Protein AF-A0A966RAT7-F1 (afdb_monomer_lite)

Secondary structure (DSSP, 8-state):
-HHHHHHHHHHHHHHHHHHHHHHHHHGGG-GGGGS-THHHHHHHHHHHHHHHSS-S--GGGTTTTTTT----S-HHHHHHHHHHHHHHHHHHHHHHHHHHHHHHHHHHHHHHHHHTT-TTHHHHHHHHHHHHTHHHHHHHTSSSTHHHHHHHHHHHHHHHHTT-HHHHHHHHHHHHHH-S-THHHHHHHHHHHHHHHHTT---HHHHHHHHHHHHHHHHHSTTTTHHHHHHHHHHHHHH-TT-SS-GGGS-GGGSPPPHHHHHHHHHHHHHHHHHHHHHHHS--TT-THHHHHHTTPPPS-HHHHHHHHHHHHHHHHTTT-GGGHHHHHHHHHHHHHHHHHH-TTHHHHHHHHHHHHHHHHHHHHHHHHHHHHHHH---HHHHHHHHHHHHTTS--SS--EEEESSTTTHHHHHHH-TT-EES--S-THHHHHH-HHHHHHHHHHHTT--S-HHHIIIIIS--SEEEEEHHHHHHHTTSTTEEE--PPPPSSGGG-EEEEEEPSS-EEEEEETTEEEEEE--PPPP---HHHHTT----S--PPPPPPPPP---PPPPP--EEEEEE-PPP--SPPPGGGGGG--GGG-EEEEEEEE-HHHHHHHHHHHSS--EEEEEESSEEEEEETTEEEEEEE-TT---EEEEEEE-TT-S------EEEEEEEEETTTTEEEEEEEEE-GGGSSS-SS---------------PPPPP--------------

Radius of gyration: 32.08 Å; chains: 1; bounding box: 76×85×90 Å

pLDDT: mean 75.4, std 23.87, range [22.05, 98.69]

Structure (mmCIF, N/CA/C/O backbone):
data_AF-A0A966RAT7-F1
#
_entry.id   AF-A0A966RAT7-F1
#
loop_
_atom_site.group_PDB
_atom_site.id
_atom_site.type_symbol
_atom_site.label_atom_id
_atom_site.label_alt_id
_atom_site.label_comp_id
_atom_site.label_asym_id
_atom_site.label_entity_id
_atom_site.label_seq_id
_atom_site.pdbx_PDB_ins_code
_atom_site.Cartn_x
_atom_site.Cartn_y
_atom_site.Cartn_z
_atom_site.occupancy
_atom_site.B_iso_or_equiv
_atom_site.auth_seq_id
_atom_site.auth_comp_id
_atom_site.auth_asym_id
_atom_site.auth_atom_id
_atom_site.pdbx_PDB_model_num
ATOM 1 N N . MET A 1 1 ? -31.448 -17.429 31.663 1.00 60.28 1 MET A N 1
ATOM 2 C CA . MET A 1 1 ? -30.418 -16.465 31.199 1.00 60.28 1 MET A CA 1
ATOM 3 C C . MET A 1 1 ? -29.443 -17.070 30.179 1.00 60.28 1 MET A C 1
ATOM 5 O O . MET A 1 1 ? -29.364 -16.526 29.085 1.00 60.28 1 MET A O 1
ATOM 9 N N . LYS A 1 2 ? -28.788 -18.219 30.451 1.00 64.38 2 LYS A N 1
ATOM 10 C CA . LYS A 1 2 ? -27.864 -18.896 29.502 1.00 64.38 2 LYS A CA 1
ATOM 11 C C . LYS A 1 2 ? -28.453 -19.147 28.094 1.00 64.38 2 LYS A C 1
ATOM 13 O O . LYS A 1 2 ? -27.810 -18.779 27.122 1.00 64.38 2 LYS A O 1
ATOM 18 N N . ARG A 1 3 ? -29.697 -19.650 27.979 1.00 69.75 3 ARG A N 1
ATOM 19 C CA . ARG A 1 3 ? -30.370 -19.886 26.674 1.00 69.75 3 ARG A CA 1
ATOM 20 C C . ARG A 1 3 ? -30.591 -18.618 25.825 1.00 69.75 3 ARG A C 1
ATOM 22 O O . ARG A 1 3 ? -30.484 -18.677 24.606 1.00 69.75 3 ARG A O 1
ATOM 29 N N . ARG A 1 4 ? -30.880 -17.465 26.448 1.00 70.38 4 ARG A N 1
ATOM 30 C CA . ARG A 1 4 ? -31.065 -16.188 25.722 1.00 70.38 4 ARG A CA 1
ATOM 31 C C . ARG A 1 4 ? -29.734 -15.631 25.209 1.00 70.38 4 ARG A C 1
ATOM 33 O O . ARG A 1 4 ? -29.684 -15.116 24.099 1.00 70.38 4 ARG A O 1
ATOM 40 N N . LEU A 1 5 ? -28.659 -15.792 25.988 1.00 70.06 5 LEU A N 1
ATOM 41 C CA . LEU A 1 5 ? -27.299 -15.433 25.573 1.00 70.06 5 LEU A CA 1
ATOM 42 C C . LEU A 1 5 ? -26.854 -16.255 24.359 1.00 70.06 5 LEU A C 1
ATOM 44 O O . LEU A 1 5 ? -26.395 -15.676 23.383 1.00 70.06 5 LEU A O 1
ATOM 48 N N . THR A 1 6 ? -27.075 -17.573 24.364 1.00 78.19 6 THR A N 1
ATOM 49 C CA . THR A 1 6 ? -26.715 -18.429 23.222 1.00 78.19 6 THR A CA 1
ATOM 50 C C . THR A 1 6 ? -27.504 -18.090 21.958 1.00 78.19 6 THR A C 1
ATOM 52 O O . THR A 1 6 ? -26.917 -18.039 20.882 1.00 78.19 6 THR A O 1
ATOM 55 N N . GLN A 1 7 ? -28.802 -17.785 22.071 1.00 82.00 7 GLN A N 1
ATOM 56 C CA . GLN A 1 7 ? -29.621 -17.419 20.910 1.00 82.00 7 GLN A CA 1
ATOM 57 C C . GLN A 1 7 ? -29.200 -16.069 20.308 1.00 82.00 7 GLN A C 1
ATOM 59 O O . GLN A 1 7 ? -29.057 -15.953 19.095 1.00 82.00 7 GLN A O 1
ATOM 64 N N . GLN A 1 8 ? -28.938 -15.056 21.140 1.00 80.06 8 GLN A N 1
ATOM 65 C CA . GLN A 1 8 ? -28.499 -13.744 20.660 1.00 80.06 8 GLN A CA 1
ATOM 66 C C . GLN A 1 8 ? -27.108 -13.797 20.014 1.00 80.06 8 GLN A C 1
ATOM 68 O O . GLN A 1 8 ? -26.874 -13.132 18.999 1.00 80.06 8 GLN A O 1
ATOM 73 N N . THR A 1 9 ? -26.196 -14.597 20.577 1.00 82.62 9 THR A N 1
ATOM 74 C CA . THR A 1 9 ? -24.881 -14.847 19.982 1.00 82.62 9 THR A CA 1
ATOM 75 C C . THR A 1 9 ? -25.021 -15.537 18.633 1.00 82.62 9 THR A C 1
ATOM 77 O O . THR A 1 9 ? -24.457 -15.039 17.667 1.00 82.62 9 THR A O 1
ATOM 80 N N . LEU A 1 10 ? -25.829 -16.598 18.534 1.00 85.31 10 LEU A N 1
ATOM 81 C CA . LEU A 1 10 ? -26.054 -17.306 17.274 1.00 85.31 10 LEU A CA 1
ATOM 82 C C . LEU A 1 10 ? -26.615 -16.379 16.188 1.00 85.31 10 LEU A C 1
ATOM 84 O O . LEU A 1 10 ? -26.064 -16.329 15.094 1.00 85.31 10 LEU A O 1
ATOM 88 N N . VAL A 1 11 ? -27.653 -15.592 16.498 1.00 85.69 11 VAL A N 1
ATOM 89 C CA . VAL A 1 11 ? -28.245 -14.639 15.541 1.00 85.69 11 VAL A CA 1
ATOM 90 C C . VAL A 1 11 ? -27.209 -13.616 15.077 1.00 85.69 11 VAL A C 1
ATOM 92 O O . VAL A 1 11 ? -27.091 -13.356 13.885 1.00 85.69 11 VAL A O 1
ATOM 95 N N . SER A 1 12 ? -26.416 -13.066 15.998 1.00 82.88 12 SER A N 1
ATOM 96 C CA . SER A 1 12 ? -25.373 -12.093 15.653 1.00 82.88 12 SER A CA 1
ATOM 97 C C . SER A 1 12 ? -24.263 -12.717 14.802 1.00 82.88 12 SER A C 1
ATOM 99 O O . SER A 1 12 ? -23.766 -12.064 13.890 1.00 82.88 12 SER A O 1
ATOM 101 N N . THR A 1 13 ? -23.904 -13.979 15.051 1.00 85.31 13 THR A N 1
ATOM 102 C CA . THR A 1 13 ? -22.947 -14.729 14.228 1.00 85.31 13 THR A CA 1
ATOM 103 C C . THR A 1 13 ? -23.495 -14.983 12.827 1.00 85.31 13 THR A C 1
ATOM 105 O O . THR A 1 13 ? -22.788 -14.738 11.856 1.00 85.31 13 THR A O 1
ATOM 108 N N . VAL A 1 14 ? -24.753 -15.410 12.695 1.00 88.38 14 VAL A N 1
ATOM 109 C CA . VAL A 1 14 ? -25.387 -15.630 11.384 1.00 88.38 14 VAL A CA 1
ATOM 110 C C . VAL A 1 14 ? -25.466 -14.323 10.593 1.00 88.38 14 VAL A C 1
ATOM 112 O O . VAL A 1 14 ? -25.067 -14.293 9.433 1.00 88.38 14 VAL A O 1
ATOM 115 N N . VAL A 1 15 ? -25.897 -13.224 11.221 1.00 88.06 15 VAL A N 1
ATOM 116 C CA . VAL A 1 15 ? -25.946 -11.900 10.576 1.00 88.06 15 VAL A CA 1
ATOM 117 C C . VAL A 1 15 ? -24.549 -11.426 10.170 1.00 88.06 15 VAL A C 1
ATOM 119 O O . VAL A 1 15 ? -24.385 -10.886 9.077 1.00 88.06 15 VAL A O 1
ATOM 122 N N . TYR A 1 16 ? -23.536 -11.650 11.010 1.00 87.81 16 TYR A N 1
ATOM 123 C CA . TYR A 1 16 ? -22.145 -11.336 10.684 1.00 87.81 16 TYR A CA 1
ATOM 124 C C . TYR A 1 16 ? -21.675 -12.105 9.446 1.00 87.81 16 TYR A C 1
ATOM 126 O O . TYR A 1 16 ? -21.162 -11.497 8.513 1.00 87.81 16 TYR A O 1
ATOM 134 N N . LEU A 1 17 ? -21.888 -13.424 9.404 1.00 90.38 17 LEU A N 1
ATOM 135 C CA . LEU A 1 17 ? -21.482 -14.263 8.274 1.00 90.38 17 LEU A CA 1
ATOM 136 C C . LEU A 1 17 ? -22.240 -13.901 6.991 1.00 90.38 17 LEU A C 1
ATOM 138 O O . LEU A 1 17 ? -21.625 -13.787 5.935 1.00 90.38 17 LEU A O 1
ATOM 142 N N . ALA A 1 18 ? -23.546 -13.648 7.078 1.00 89.56 18 ALA A N 1
ATOM 143 C CA . ALA A 1 18 ? -24.334 -13.187 5.938 1.00 89.56 18 ALA A CA 1
ATOM 144 C C . ALA A 1 18 ? -23.835 -11.828 5.418 1.00 89.56 18 ALA A C 1
ATOM 146 O O . ALA A 1 18 ? -23.696 -11.644 4.211 1.00 89.56 18 ALA A O 1
ATOM 147 N N . THR A 1 19 ? -23.498 -10.900 6.322 1.00 86.25 19 THR A N 1
ATOM 148 C CA . THR A 1 19 ? -22.919 -9.596 5.960 1.00 86.25 19 THR A CA 1
ATOM 149 C C . THR A 1 19 ? -21.551 -9.770 5.306 1.00 86.25 19 THR A C 1
ATOM 151 O O . THR A 1 19 ? -21.297 -9.154 4.279 1.00 86.25 19 THR A O 1
ATOM 154 N N . LEU A 1 20 ? -20.697 -10.645 5.842 1.00 90.69 20 LEU A N 1
ATOM 155 C CA . LEU A 1 20 ? -19.386 -10.953 5.272 1.00 90.69 20 LEU A CA 1
ATOM 156 C C . LEU A 1 20 ? -19.504 -11.438 3.823 1.00 90.69 20 LEU A C 1
ATOM 158 O O . LEU A 1 20 ? -18.809 -10.932 2.945 1.00 90.69 20 LEU A O 1
ATOM 162 N N . VAL A 1 21 ? -20.416 -12.380 3.568 1.00 92.31 21 VAL A N 1
ATOM 163 C CA . VAL A 1 21 ? -20.689 -12.899 2.222 1.00 92.31 21 VAL A CA 1
ATOM 164 C C . VAL A 1 21 ? -21.246 -11.799 1.313 1.00 92.31 21 VAL A C 1
ATOM 166 O O . VAL A 1 21 ? -20.774 -11.638 0.189 1.00 92.31 21 VAL A O 1
ATOM 169 N N . ALA A 1 22 ? -22.197 -10.996 1.798 1.00 88.75 22 ALA A N 1
ATOM 170 C CA . ALA A 1 22 ? -22.772 -9.893 1.030 1.00 88.75 22 ALA A CA 1
ATOM 171 C C . ALA A 1 22 ? -21.715 -8.847 0.644 1.00 88.75 22 ALA A C 1
ATOM 173 O O . ALA A 1 22 ? -21.649 -8.446 -0.516 1.00 88.75 22 ALA A O 1
ATOM 174 N N . VAL A 1 23 ? -20.849 -8.452 1.583 1.00 86.94 23 VAL A N 1
ATOM 175 C CA . VAL A 1 23 ? -19.735 -7.533 1.318 1.00 86.94 23 VAL A CA 1
ATOM 176 C C . VAL A 1 23 ? -18.784 -8.139 0.307 1.00 86.94 23 VAL A C 1
ATOM 178 O O . VAL A 1 23 ? -18.450 -7.459 -0.656 1.00 86.94 23 VAL A O 1
ATOM 181 N N . PHE A 1 24 ? -18.390 -9.405 0.478 1.00 90.25 24 PHE A N 1
ATOM 182 C CA . PHE A 1 24 ? -17.522 -10.105 -0.466 1.00 90.25 24 PHE A CA 1
ATOM 183 C C . PHE A 1 24 ? -18.062 -10.021 -1.900 1.00 90.25 24 PHE A C 1
ATOM 185 O O . PHE A 1 24 ? -17.318 -9.661 -2.811 1.00 90.25 24 PHE A O 1
ATOM 192 N N . PHE A 1 25 ? -19.357 -10.266 -2.115 1.00 90.56 25 PHE A N 1
ATOM 193 C CA . PHE A 1 25 ? -19.957 -10.099 -3.440 1.00 90.56 25 PHE A CA 1
ATOM 194 C C . PHE A 1 25 ? -20.047 -8.632 -3.872 1.00 90.56 25 PHE A C 1
ATOM 196 O O . PHE A 1 25 ? -19.765 -8.333 -5.032 1.00 90.56 25 PHE A O 1
ATOM 203 N N . ALA A 1 26 ? -20.352 -7.712 -2.954 1.00 85.75 26 ALA A N 1
ATOM 204 C CA . ALA A 1 26 ? -20.387 -6.280 -3.236 1.00 85.75 26 ALA A CA 1
ATOM 205 C C . ALA A 1 26 ? -19.023 -5.743 -3.707 1.00 85.75 26 ALA A C 1
ATOM 207 O O . ALA A 1 26 ? -18.987 -4.882 -4.581 1.00 85.75 26 ALA A O 1
ATOM 208 N N . THR A 1 27 ? -17.903 -6.291 -3.211 1.00 84.12 27 THR A N 1
ATOM 209 C CA . THR A 1 27 ? -16.540 -5.898 -3.632 1.00 84.12 27 THR A CA 1
ATOM 210 C C . THR A 1 27 ? -16.300 -6.033 -5.138 1.00 84.12 27 THR A C 1
ATOM 212 O O . THR A 1 27 ? -15.444 -5.339 -5.685 1.00 84.12 27 THR A O 1
ATOM 215 N N . ARG A 1 28 ? -17.057 -6.900 -5.830 1.00 85.12 28 ARG A N 1
ATOM 216 C CA . ARG A 1 28 ? -16.954 -7.093 -7.286 1.00 85.12 28 ARG A CA 1
ATOM 217 C C . ARG A 1 28 ? -17.387 -5.865 -8.079 1.00 85.12 28 ARG A C 1
ATOM 219 O O . ARG A 1 28 ? -16.928 -5.696 -9.198 1.00 85.12 28 ARG A O 1
ATOM 226 N N . TYR A 1 29 ? -18.226 -5.020 -7.489 1.00 81.75 29 TYR A N 1
ATOM 227 C CA . TYR A 1 29 ? -18.710 -3.786 -8.106 1.00 81.75 29 TYR A CA 1
ATOM 228 C C . TYR A 1 29 ? -17.832 -2.574 -7.776 1.00 81.75 29 TYR A C 1
ATOM 230 O O . TYR A 1 29 ? -18.098 -1.479 -8.259 1.00 81.75 29 TYR A O 1
ATOM 238 N N . PHE A 1 30 ? -16.787 -2.749 -6.959 1.00 75.44 30 PHE A N 1
ATOM 239 C CA . PHE A 1 30 ? -15.811 -1.699 -6.695 1.00 75.44 30 PHE A CA 1
ATOM 240 C C . PHE A 1 30 ? -14.647 -1.839 -7.683 1.00 75.44 30 PHE A C 1
ATOM 242 O O . PHE A 1 30 ? -13.857 -2.779 -7.561 1.00 75.44 30 PHE A O 1
ATOM 249 N N . PRO A 1 31 ? -14.475 -0.891 -8.616 1.00 70.25 31 PRO A N 1
ATOM 250 C CA . PRO A 1 31 ? -13.518 -1.023 -9.715 1.00 70.25 31 PRO A CA 1
ATOM 251 C C . PRO A 1 31 ? -12.053 -0.836 -9.279 1.00 70.25 31 PRO A C 1
ATOM 253 O O . PRO A 1 31 ? -11.142 -0.958 -10.085 1.00 70.25 31 PRO A O 1
ATOM 256 N N . ALA A 1 32 ? -11.793 -0.570 -7.994 1.00 71.31 32 ALA A N 1
ATOM 257 C CA . ALA A 1 32 ? -10.459 -0.288 -7.459 1.00 71.31 32 ALA A CA 1
ATOM 258 C C . ALA A 1 32 ? -9.406 -1.374 -7.748 1.00 71.31 32 ALA A C 1
ATOM 260 O O . ALA A 1 32 ? -8.238 -1.046 -7.947 1.00 71.31 32 ALA A O 1
ATOM 261 N N . ILE A 1 33 ? -9.814 -2.649 -7.793 1.00 70.25 33 ILE A N 1
ATOM 262 C CA . ILE A 1 33 ? -8.929 -3.774 -8.151 1.00 70.25 33 ILE A CA 1
ATOM 263 C C . ILE A 1 33 ? -8.362 -3.590 -9.558 1.00 70.25 33 ILE A C 1
ATOM 265 O O . ILE A 1 33 ? -7.238 -4.008 -9.826 1.00 70.25 33 ILE A O 1
ATOM 269 N N . ASP A 1 34 ? -9.123 -2.947 -10.438 1.00 76.50 34 ASP A N 1
ATOM 270 C CA . ASP A 1 34 ? -8.827 -2.775 -11.854 1.00 76.50 34 ASP A CA 1
ATOM 271 C C . ASP A 1 34 ? -8.121 -1.469 -12.180 1.00 76.50 34 ASP A C 1
ATOM 273 O O . ASP A 1 34 ? -7.968 -1.164 -13.356 1.00 76.50 34 ASP A O 1
ATOM 277 N N . PHE A 1 35 ? -7.652 -0.720 -11.179 1.00 78.06 35 PHE A N 1
ATOM 278 C CA . PHE A 1 35 ? -6.939 0.546 -11.392 1.00 78.06 35 PHE A CA 1
ATOM 279 C C . PHE A 1 35 ? -5.515 0.579 -10.847 1.00 78.06 35 PHE A C 1
ATOM 281 O O . PHE A 1 35 ? -4.799 1.558 -11.045 1.00 78.06 35 PHE A O 1
ATOM 288 N N . ASP A 1 36 ? -5.087 -0.484 -10.176 1.00 87.88 36 ASP A N 1
ATOM 289 C CA . ASP A 1 36 ? -3.827 -0.491 -9.454 1.00 87.88 36 ASP A CA 1
ATOM 290 C C . ASP A 1 36 ? -2.720 -1.235 -10.227 1.00 87.88 36 ASP A C 1
ATOM 292 O O . ASP A 1 36 ? -2.827 -2.454 -10.370 1.00 87.88 36 ASP A O 1
ATOM 296 N N . PRO A 1 37 ? -1.652 -0.568 -10.706 1.00 90.19 37 PRO A N 1
ATOM 297 C CA . PRO A 1 37 ? -0.502 -1.244 -11.328 1.00 90.19 37 PRO A CA 1
ATOM 298 C C . PRO A 1 37 ? 0.206 -2.205 -10.368 1.00 90.19 37 PRO A C 1
ATOM 300 O O . PRO A 1 37 ? 0.669 -3.267 -10.783 1.00 90.19 37 PRO A O 1
ATOM 303 N N . ASP A 1 38 ? 0.254 -1.865 -9.074 1.00 93.62 3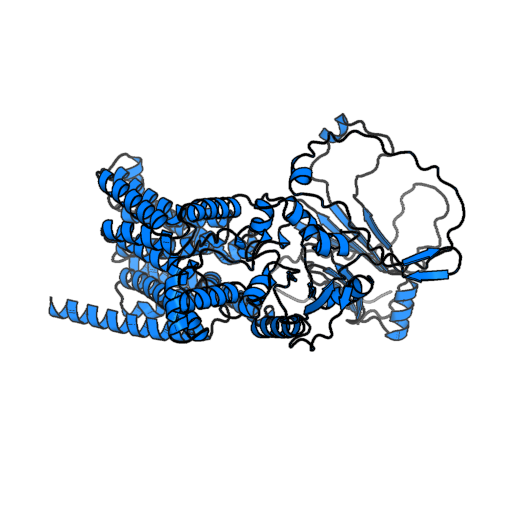8 ASP A N 1
ATOM 304 C CA . ASP A 1 38 ? 1.036 -2.586 -8.070 1.00 93.62 38 ASP A CA 1
ATOM 305 C C . ASP A 1 38 ? 0.464 -3.995 -7.871 1.00 93.62 38 ASP A C 1
ATOM 307 O O . ASP A 1 38 ? 1.172 -4.910 -7.452 1.00 93.62 38 ASP A O 1
ATOM 311 N N . ARG A 1 39 ? -0.795 -4.225 -8.278 1.00 95.06 39 ARG A N 1
ATOM 312 C CA . ARG A 1 39 ? -1.398 -5.561 -8.308 1.00 95.06 39 ARG A CA 1
ATOM 313 C C . ARG A 1 39 ? -0.574 -6.551 -9.129 1.00 95.06 39 ARG A C 1
ATOM 315 O O . ARG A 1 39 ? -0.478 -7.708 -8.738 1.00 95.06 39 ARG A O 1
ATOM 322 N N . PHE A 1 40 ? 0.040 -6.115 -10.234 1.00 97.00 40 PHE A N 1
ATOM 323 C CA . PHE A 1 40 ? 0.847 -6.985 -11.095 1.00 97.00 40 PHE A CA 1
ATOM 324 C C . PHE A 1 40 ? 2.180 -7.348 -10.448 1.00 97.00 40 PHE A C 1
ATOM 326 O O . PHE A 1 40 ? 2.619 -8.491 -10.567 1.00 97.00 40 PHE A O 1
ATOM 333 N N . TYR A 1 41 ? 2.762 -6.429 -9.672 1.00 97.75 41 TYR A N 1
ATOM 334 C CA . TYR A 1 41 ? 3.886 -6.748 -8.798 1.00 97.75 41 TYR A CA 1
ATOM 335 C C . TYR A 1 41 ? 3.474 -7.820 -7.781 1.00 97.75 41 TYR A C 1
ATOM 337 O O . TYR A 1 41 ? 4.115 -8.867 -7.697 1.00 97.75 41 TYR A O 1
ATOM 345 N N . HIS A 1 42 ? 2.350 -7.635 -7.085 1.00 98.19 42 HIS A N 1
ATOM 346 C CA . HIS A 1 42 ? 1.882 -8.616 -6.105 1.00 98.19 42 HIS A CA 1
ATOM 347 C C . HIS A 1 42 ? 1.502 -9.962 -6.736 1.00 98.19 42 HIS A C 1
ATOM 349 O O . HIS A 1 42 ? 1.754 -11.002 -6.128 1.00 98.19 42 HIS A O 1
ATOM 355 N N . PHE A 1 43 ? 0.959 -9.990 -7.955 1.00 98.31 43 PHE A N 1
ATOM 356 C CA . PHE A 1 43 ? 0.746 -11.226 -8.710 1.00 98.31 43 PHE A CA 1
ATOM 357 C C . PHE A 1 43 ? 2.066 -11.920 -9.045 1.00 98.31 43 PHE A C 1
ATOM 359 O O . PHE A 1 43 ? 2.196 -13.120 -8.805 1.00 98.31 43 PHE A O 1
ATOM 366 N N . ALA A 1 44 ? 3.059 -11.178 -9.540 1.00 98.38 44 ALA A N 1
ATOM 367 C CA . ALA A 1 44 ? 4.361 -11.734 -9.884 1.00 98.38 44 ALA A CA 1
ATOM 368 C C . ALA A 1 44 ? 5.076 -12.312 -8.656 1.00 98.38 44 ALA A C 1
ATOM 370 O O . ALA A 1 44 ? 5.532 -13.455 -8.698 1.00 98.38 44 ALA A O 1
ATOM 371 N N . ILE A 1 45 ? 5.104 -11.577 -7.540 1.00 98.44 45 ILE A N 1
ATOM 372 C CA . ILE A 1 45 ? 5.700 -12.067 -6.294 1.00 98.44 45 ILE A CA 1
ATOM 373 C C . ILE A 1 45 ? 4.907 -13.259 -5.742 1.00 98.44 45 ILE A C 1
ATOM 375 O O . ILE A 1 45 ? 5.506 -14.267 -5.381 1.00 98.44 45 ILE A O 1
ATOM 379 N N . SER A 1 46 ? 3.569 -13.227 -5.761 1.00 98.62 46 SER A N 1
ATOM 380 C CA . SER A 1 46 ? 2.748 -14.376 -5.338 1.00 98.62 46 SER A CA 1
ATOM 381 C C . SER A 1 46 ? 3.035 -15.628 -6.171 1.00 98.62 46 SER A C 1
ATOM 383 O O . SER A 1 46 ? 3.133 -16.721 -5.617 1.00 98.62 46 SER A O 1
ATOM 385 N N . ARG A 1 47 ? 3.225 -15.478 -7.489 1.00 98.62 47 ARG A N 1
ATOM 386 C CA . ARG A 1 47 ? 3.635 -16.563 -8.392 1.00 98.62 47 ARG A CA 1
ATOM 387 C C . ARG A 1 47 ? 5.005 -17.129 -8.009 1.00 98.62 47 ARG A C 1
ATOM 389 O O . ARG A 1 47 ? 5.161 -18.347 -7.990 1.00 98.62 47 ARG A O 1
ATOM 396 N N . ILE A 1 48 ? 5.968 -16.274 -7.661 1.00 98.44 48 ILE A N 1
ATOM 397 C CA . ILE A 1 48 ? 7.301 -16.691 -7.195 1.00 98.44 48 ILE A CA 1
ATOM 398 C C . ILE A 1 48 ? 7.199 -17.449 -5.861 1.00 98.44 48 ILE A C 1
ATOM 400 O O . ILE A 1 48 ? 7.707 -18.561 -5.760 1.00 98.44 48 ILE A O 1
ATOM 404 N N . TYR A 1 49 ? 6.454 -16.937 -4.876 1.00 98.50 49 TYR A N 1
ATOM 405 C CA . TYR A 1 49 ? 6.210 -17.652 -3.613 1.00 98.50 49 TYR A CA 1
ATOM 406 C C . TYR A 1 49 ? 5.510 -18.993 -3.823 1.00 98.50 49 TYR A C 1
ATOM 408 O O . TYR A 1 49 ? 5.822 -19.977 -3.149 1.00 98.50 49 TYR A O 1
ATOM 416 N N . ALA A 1 50 ? 4.570 -19.049 -4.766 1.00 98.50 50 ALA A N 1
ATOM 417 C CA . ALA A 1 50 ? 3.900 -20.285 -5.123 1.00 98.50 50 ALA A CA 1
ATOM 418 C C . ALA A 1 50 ? 4.877 -21.312 -5.724 1.00 98.50 50 ALA A C 1
ATOM 420 O O . ALA A 1 50 ? 4.803 -22.491 -5.379 1.00 98.50 50 ALA A O 1
ATOM 421 N N . ALA A 1 51 ? 5.789 -20.874 -6.591 1.00 98.31 51 ALA A N 1
ATOM 422 C CA . ALA A 1 51 ? 6.723 -21.749 -7.292 1.00 98.31 51 ALA A CA 1
ATOM 423 C C . ALA A 1 51 ? 7.911 -22.191 -6.421 1.00 98.31 51 ALA A C 1
ATOM 425 O O . ALA A 1 51 ? 8.216 -23.379 -6.365 1.00 98.31 51 ALA A O 1
ATOM 426 N N . SER A 1 52 ? 8.567 -21.252 -5.735 1.00 97.75 52 SER A N 1
ATOM 427 C CA . SER A 1 52 ? 9.869 -21.464 -5.084 1.00 97.75 52 SER A CA 1
ATOM 428 C C . SER A 1 52 ? 9.939 -21.006 -3.624 1.00 97.75 52 SER A C 1
ATOM 430 O O . SER A 1 52 ? 10.978 -21.159 -2.990 1.00 97.75 52 SER A O 1
ATOM 432 N N . GLY A 1 53 ? 8.861 -20.454 -3.061 1.00 97.25 53 GLY A N 1
ATOM 433 C CA . GLY A 1 53 ? 8.893 -19.848 -1.727 1.00 97.25 53 GLY A CA 1
ATOM 434 C C . GLY A 1 53 ? 9.573 -18.475 -1.725 1.00 97.25 53 GLY A C 1
ATOM 435 O O . GLY A 1 53 ? 9.479 -17.735 -2.701 1.00 97.25 53 GLY A O 1
ATOM 436 N N . TYR A 1 54 ? 10.217 -18.114 -0.613 1.00 97.50 54 TYR A N 1
ATOM 437 C CA . TYR A 1 54 ? 10.837 -16.796 -0.434 1.00 97.50 54 TYR A CA 1
ATOM 438 C C . TYR A 1 54 ? 11.946 -16.533 -1.476 1.00 97.50 54 TYR A C 1
ATOM 440 O O . TYR A 1 54 ? 12.927 -17.281 -1.505 1.00 97.50 54 TYR A O 1
ATOM 448 N N . PRO A 1 55 ? 11.840 -15.473 -2.302 1.00 97.12 55 PRO A N 1
ATOM 449 C CA . PRO A 1 55 ? 12.920 -15.079 -3.196 1.00 97.12 55 PRO A CA 1
ATOM 450 C C . PRO A 1 55 ? 13.976 -14.266 -2.441 1.00 97.12 55 PRO A C 1
ATOM 452 O O . PRO A 1 55 ? 13.704 -13.161 -1.983 1.00 97.12 55 PRO A O 1
ATOM 455 N N . ALA A 1 56 ? 15.201 -14.785 -2.341 1.00 97.12 56 ALA A N 1
ATOM 456 C CA . ALA A 1 56 ? 16.318 -14.041 -1.746 1.00 97.12 56 ALA A CA 1
ATOM 457 C C . ALA A 1 56 ? 16.766 -12.848 -2.613 1.00 97.12 56 ALA A C 1
ATOM 459 O O . ALA A 1 56 ? 17.305 -11.867 -2.101 1.00 97.12 56 ALA A O 1
ATOM 460 N N . THR A 1 57 ? 16.529 -12.919 -3.925 1.00 97.38 57 THR A N 1
ATOM 461 C CA . THR A 1 57 ? 16.862 -11.877 -4.900 1.00 97.38 57 THR A CA 1
ATOM 462 C C . THR A 1 57 ? 15.735 -11.700 -5.913 1.00 97.38 57 THR A C 1
ATOM 464 O O . THR A 1 57 ? 14.922 -12.598 -6.136 1.00 97.38 57 THR A O 1
ATOM 467 N N . LEU A 1 58 ? 15.699 -10.523 -6.534 1.00 97.25 58 LEU A N 1
ATOM 468 C CA . LEU A 1 58 ? 14.848 -10.195 -7.669 1.00 97.25 58 LEU A CA 1
ATOM 469 C C . LEU A 1 58 ? 15.744 -9.659 -8.801 1.00 97.25 58 LEU A C 1
ATOM 471 O O . LEU A 1 58 ? 15.928 -8.443 -8.907 1.00 97.25 58 LEU A O 1
ATOM 475 N N . PRO A 1 59 ? 16.363 -10.545 -9.609 1.00 96.81 59 PRO A N 1
ATOM 476 C CA . PRO A 1 59 ? 17.382 -10.170 -10.599 1.00 96.81 59 PRO A CA 1
ATOM 477 C C . PRO A 1 59 ? 16.882 -9.174 -11.650 1.00 96.81 59 PRO A C 1
ATOM 479 O O . PRO A 1 59 ? 17.677 -8.457 -12.247 1.00 96.81 59 PRO A O 1
ATOM 482 N N . GLN A 1 60 ? 15.567 -9.085 -11.844 1.00 97.50 60 GLN A N 1
ATOM 483 C CA . GLN A 1 60 ? 14.937 -8.148 -12.765 1.00 97.50 60 GLN A CA 1
ATOM 484 C C . GLN A 1 60 ? 15.129 -6.681 -12.348 1.00 97.50 60 GLN A C 1
ATOM 486 O O . GLN A 1 60 ? 15.139 -5.811 -13.211 1.00 97.50 60 GLN A O 1
ATOM 491 N N . ALA A 1 61 ? 15.290 -6.405 -11.050 1.00 96.19 61 ALA A N 1
ATOM 492 C CA . ALA A 1 61 ? 15.369 -5.060 -10.477 1.00 96.19 61 ALA A CA 1
ATOM 493 C C . ALA A 1 61 ? 16.780 -4.772 -9.921 1.00 96.19 61 ALA A C 1
ATOM 495 O O . ALA A 1 61 ? 16.971 -4.485 -8.733 1.00 96.19 61 ALA A O 1
ATOM 496 N N . GLU A 1 62 ? 17.795 -4.918 -10.773 1.00 94.75 62 GLU A N 1
ATOM 497 C CA . GLU A 1 62 ? 19.208 -4.836 -10.381 1.00 94.75 62 GLU A CA 1
ATOM 498 C C . GLU A 1 62 ? 19.656 -3.424 -9.970 1.00 94.75 62 GLU A C 1
ATOM 500 O O . GLU A 1 62 ? 20.366 -3.295 -8.971 1.00 94.75 62 GLU A O 1
ATOM 505 N N . ASP A 1 63 ? 19.187 -2.368 -10.648 1.00 96.06 63 ASP A N 1
ATOM 506 C CA . ASP A 1 63 ? 19.670 -0.993 -10.414 1.00 96.06 63 ASP A CA 1
ATOM 507 C C . ASP A 1 63 ? 19.202 -0.426 -9.064 1.00 96.06 63 ASP A C 1
ATOM 509 O O . ASP A 1 63 ? 19.838 0.457 -8.493 1.00 96.06 63 ASP A O 1
ATOM 513 N N . ILE A 1 64 ? 18.127 -0.983 -8.493 1.00 95.44 64 ILE A N 1
ATOM 514 C CA . ILE A 1 64 ? 17.682 -0.686 -7.121 1.00 95.44 64 ILE A CA 1
ATOM 515 C C . ILE A 1 64 ? 18.290 -1.641 -6.077 1.00 95.44 64 ILE A C 1
ATOM 517 O O . ILE A 1 64 ? 17.949 -1.585 -4.895 1.00 95.44 64 ILE A O 1
ATOM 521 N N . GLY A 1 65 ? 19.211 -2.517 -6.492 1.00 94.69 65 GLY A N 1
ATOM 522 C CA . GLY A 1 65 ? 19.952 -3.452 -5.643 1.00 94.69 65 GLY A CA 1
ATOM 523 C C . GLY A 1 65 ? 19.229 -4.762 -5.320 1.00 94.69 65 GLY A C 1
ATOM 524 O O . GLY A 1 65 ? 19.793 -5.611 -4.627 1.00 94.69 65 GLY A O 1
ATOM 525 N N . TRP A 1 66 ? 18.008 -4.975 -5.819 1.00 96.25 66 TRP A N 1
ATOM 526 C CA . TRP A 1 66 ? 17.224 -6.167 -5.472 1.00 96.25 66 TRP A CA 1
ATOM 527 C C . TRP A 1 66 ? 17.721 -7.435 -6.164 1.00 96.25 66 TRP A C 1
ATOM 529 O O . TRP A 1 66 ? 17.468 -8.530 -5.665 1.00 96.25 66 TRP A O 1
ATOM 539 N N . GLY A 1 67 ? 18.513 -7.308 -7.231 1.00 95.50 67 GLY A N 1
ATOM 540 C CA . GLY A 1 67 ? 19.236 -8.438 -7.821 1.00 95.50 67 GLY A CA 1
ATOM 541 C C . GLY A 1 67 ? 20.288 -9.059 -6.893 1.00 95.50 67 GLY A C 1
ATOM 542 O O . GLY A 1 67 ? 20.634 -10.223 -7.070 1.00 95.50 67 GLY A O 1
ATOM 543 N N . GLN A 1 68 ? 20.754 -8.321 -5.879 1.00 95.56 68 GLN A N 1
ATOM 544 C CA . GLN A 1 68 ? 21.719 -8.805 -4.882 1.00 95.56 68 GLN A CA 1
ATOM 545 C C . GLN A 1 68 ? 21.038 -9.238 -3.583 1.00 95.56 68 GLN A C 1
ATOM 547 O O . GLN A 1 68 ? 21.393 -10.264 -3.010 1.00 95.56 68 GLN A O 1
ATOM 552 N N . ALA A 1 69 ? 20.069 -8.450 -3.115 1.00 95.81 69 ALA A N 1
ATOM 553 C CA . ALA A 1 69 ? 19.294 -8.752 -1.920 1.00 95.81 69 ALA A CA 1
ATOM 554 C C . ALA A 1 69 ? 17.890 -8.157 -2.054 1.00 95.81 69 ALA A C 1
ATOM 556 O O . ALA A 1 69 ? 17.715 -6.935 -2.044 1.00 95.81 69 ALA A O 1
ATOM 557 N N . PHE A 1 70 ? 16.880 -9.018 -2.169 1.00 96.38 70 PHE A N 1
ATOM 558 C CA . PHE A 1 70 ? 15.494 -8.577 -2.228 1.00 96.38 70 PHE A CA 1
ATOM 559 C C . PHE A 1 70 ? 14.994 -8.216 -0.829 1.00 96.38 70 PHE A C 1
ATOM 561 O O . PHE A 1 70 ? 14.810 -9.069 0.044 1.00 96.38 70 PHE A O 1
ATOM 568 N N . ALA A 1 71 ? 14.757 -6.922 -0.622 1.00 93.62 71 ALA A N 1
ATOM 569 C CA . ALA A 1 71 ? 14.262 -6.392 0.638 1.00 93.62 71 ALA A CA 1
ATOM 570 C C . ALA A 1 71 ? 12.743 -6.592 0.762 1.00 93.62 71 ALA A C 1
ATOM 572 O O . ALA A 1 71 ? 11.954 -5.646 0.690 1.00 93.62 71 ALA A O 1
ATOM 573 N N . GLU A 1 72 ? 12.339 -7.851 0.927 1.00 95.56 72 GLU A N 1
ATOM 574 C CA . GLU A 1 72 ? 10.945 -8.235 1.119 1.00 95.56 72 GLU A CA 1
ATOM 575 C C . GLU A 1 72 ? 10.362 -7.565 2.367 1.00 95.56 72 GLU A C 1
ATOM 577 O O . GLU A 1 72 ? 10.655 -7.907 3.520 1.00 95.56 72 GLU A O 1
ATOM 582 N N . LYS A 1 73 ? 9.487 -6.600 2.119 1.00 94.00 73 LYS A N 1
ATOM 583 C CA . LYS A 1 73 ? 8.919 -5.730 3.144 1.00 94.00 73 LYS A CA 1
ATOM 584 C C . LYS A 1 73 ? 7.488 -6.133 3.533 1.00 94.00 73 LYS A C 1
ATOM 586 O O . LYS A 1 73 ? 6.917 -5.544 4.448 1.00 94.00 73 LYS A O 1
ATOM 591 N N . GLU A 1 74 ? 6.913 -7.121 2.845 1.00 96.81 74 GLU A N 1
ATOM 592 C CA . GLU A 1 74 ? 5.502 -7.543 2.897 1.00 96.81 74 GLU A CA 1
ATOM 593 C C . GLU A 1 74 ? 5.373 -9.075 3.020 1.00 96.81 74 GLU A C 1
ATOM 595 O O . GLU A 1 74 ? 4.419 -9.691 2.542 1.00 96.81 74 GLU A O 1
ATOM 600 N N . PHE A 1 75 ? 6.341 -9.694 3.703 1.00 98.25 75 PHE A N 1
ATOM 601 C CA . PHE A 1 75 ? 6.541 -11.142 3.784 1.00 98.25 75 PHE A CA 1
ATOM 602 C C . PHE A 1 75 ? 5.263 -11.954 4.055 1.00 98.25 75 PHE A C 1
ATOM 604 O O . PHE A 1 75 ? 4.900 -12.813 3.253 1.00 98.25 75 PHE A O 1
ATOM 611 N N . LEU A 1 76 ? 4.544 -11.694 5.156 1.00 98.50 76 LEU A N 1
ATOM 612 C CA . LEU A 1 76 ? 3.354 -12.486 5.501 1.00 98.50 76 LEU A CA 1
ATOM 613 C C . LEU A 1 76 ? 2.233 -12.313 4.471 1.00 98.50 76 LEU A C 1
ATOM 615 O O . LEU A 1 76 ? 1.506 -13.268 4.198 1.00 98.50 76 LEU A O 1
ATOM 619 N N . PHE A 1 77 ? 2.098 -11.123 3.878 1.00 98.62 77 PHE A N 1
ATOM 620 C CA . PHE A 1 77 ? 1.124 -10.915 2.814 1.00 98.62 77 PHE A CA 1
ATOM 621 C C . PHE A 1 77 ? 1.465 -11.776 1.592 1.00 98.62 77 PHE A C 1
ATOM 623 O O . PHE A 1 77 ? 0.578 -12.480 1.113 1.00 98.62 77 PHE A O 1
ATOM 630 N N . HIS A 1 78 ? 2.731 -11.794 1.159 1.00 98.56 78 HIS A N 1
ATOM 631 C CA . HIS A 1 78 ? 3.177 -12.582 0.007 1.00 98.56 78 HIS A CA 1
ATOM 632 C C . HIS A 1 78 ? 3.169 -14.097 0.236 1.00 98.56 78 HIS A C 1
ATOM 634 O O . HIS A 1 78 ? 2.854 -14.851 -0.683 1.00 98.56 78 HIS A O 1
ATOM 640 N N . VAL A 1 79 ? 3.416 -14.567 1.462 1.00 98.62 79 VAL A N 1
ATOM 641 C CA . VAL A 1 79 ? 3.237 -15.987 1.814 1.00 98.62 79 VAL A CA 1
ATOM 642 C C . VAL A 1 79 ? 1.775 -16.406 1.636 1.00 98.62 79 VAL A C 1
ATOM 644 O O . VAL A 1 79 ? 1.484 -17.420 0.998 1.00 98.62 79 VAL A O 1
ATOM 647 N N . LEU A 1 80 ? 0.839 -15.617 2.172 1.00 98.69 80 LEU A N 1
ATOM 648 C CA . LEU A 1 80 ? -0.592 -15.916 2.095 1.00 98.69 80 LEU A CA 1
ATOM 649 C C . LEU A 1 80 ? -1.138 -15.760 0.671 1.00 98.69 80 LEU A C 1
ATOM 651 O O . LEU A 1 80 ? -1.914 -16.603 0.215 1.00 98.69 80 LEU A O 1
ATOM 655 N N . SER A 1 81 ? -0.714 -14.729 -0.061 1.00 98.62 81 SER A N 1
ATOM 656 C CA . SER A 1 81 ? -1.116 -14.541 -1.454 1.00 98.62 81 SER A CA 1
ATOM 657 C C . SER A 1 81 ? -0.462 -15.565 -2.386 1.00 98.62 81 SER A C 1
ATOM 659 O O . SER A 1 81 ? -1.104 -16.002 -3.333 1.00 98.62 81 SER A O 1
ATOM 661 N N . GLY A 1 82 ? 0.750 -16.042 -2.095 1.00 98.62 82 GLY A N 1
ATOM 662 C CA . GLY A 1 82 ? 1.373 -17.166 -2.796 1.00 98.62 82 GLY A CA 1
ATOM 663 C C . GLY A 1 82 ? 0.605 -18.475 -2.604 1.00 98.62 82 GLY A C 1
ATOM 664 O O . GLY A 1 82 ? 0.397 -19.224 -3.558 1.00 98.62 82 GLY A O 1
ATOM 665 N N . PHE A 1 83 ? 0.085 -18.731 -1.400 1.00 98.62 83 PHE A N 1
ATOM 666 C CA . PHE A 1 83 ? -0.850 -19.840 -1.186 1.00 98.62 83 PHE A CA 1
ATOM 667 C C . PHE A 1 83 ? -2.151 -19.651 -1.981 1.00 98.62 83 PHE A C 1
ATOM 669 O O . PHE A 1 83 ? -2.606 -20.579 -2.647 1.00 98.62 83 PHE A O 1
ATOM 676 N N . ALA A 1 84 ? -2.721 -18.444 -1.984 1.00 98.62 84 ALA A N 1
ATOM 677 C CA . ALA A 1 84 ? -3.906 -18.142 -2.784 1.00 98.62 84 ALA A CA 1
ATOM 678 C C . ALA A 1 84 ? -3.654 -18.322 -4.295 1.00 98.62 84 ALA A C 1
ATOM 680 O O . ALA A 1 84 ? -4.508 -18.854 -5.004 1.00 98.62 84 ALA A O 1
ATOM 681 N N . TRP A 1 85 ? -2.461 -17.961 -4.774 1.00 98.69 85 TRP A N 1
ATOM 682 C CA . TRP A 1 85 ? -2.022 -18.205 -6.146 1.00 98.69 85 TRP A CA 1
ATOM 683 C C . TRP A 1 85 ? -1.972 -19.701 -6.471 1.00 98.69 85 TRP A C 1
ATOM 685 O O . TRP A 1 85 ? -2.460 -20.105 -7.523 1.00 98.69 85 TRP A O 1
ATOM 695 N N . LYS A 1 86 ? -1.461 -20.554 -5.570 1.00 98.50 86 LYS A N 1
ATOM 696 C CA . LYS A 1 86 ? -1.498 -22.019 -5.767 1.00 98.50 86 LYS A CA 1
ATOM 697 C C . LYS A 1 86 ? -2.920 -22.555 -5.949 1.00 98.50 86 LYS A C 1
ATOM 699 O O . LYS A 1 86 ? -3.110 -23.509 -6.693 1.00 98.50 86 LYS A O 1
ATOM 704 N N . LEU A 1 87 ? -3.903 -21.958 -5.274 1.00 98.44 87 LEU A N 1
ATOM 705 C CA . LEU A 1 87 ? -5.298 -22.400 -5.335 1.00 98.44 87 LEU A CA 1
ATOM 706 C C . LEU A 1 87 ? -6.045 -21.929 -6.591 1.00 98.44 87 LEU A C 1
ATOM 708 O O . LEU A 1 87 ? -7.005 -22.582 -6.992 1.00 98.44 87 LEU A O 1
ATOM 712 N N . GLY A 1 88 ? -5.663 -20.799 -7.193 1.00 98.19 88 GLY A N 1
ATOM 713 C CA . GLY A 1 88 ? -6.454 -20.215 -8.283 1.00 98.19 88 GLY A CA 1
ATOM 714 C C . GLY A 1 88 ? -5.756 -19.167 -9.148 1.00 98.19 88 GLY A C 1
ATOM 715 O O . GLY A 1 88 ? -6.442 -18.323 -9.723 1.00 98.19 88 GLY A O 1
ATOM 716 N N . GLY A 1 89 ? -4.422 -19.165 -9.211 1.00 98.00 89 GLY A N 1
ATOM 717 C CA . GLY A 1 89 ? -3.626 -18.189 -9.960 1.00 98.00 89 GLY A CA 1
ATOM 718 C C . GLY A 1 89 ? -3.934 -16.745 -9.556 1.00 98.00 89 GLY A C 1
ATOM 719 O O . GLY A 1 89 ? -4.155 -16.449 -8.377 1.00 98.00 89 GLY A O 1
ATOM 720 N N . GLU A 1 90 ? -4.014 -15.849 -10.543 1.00 96.94 90 GLU A N 1
ATOM 721 C CA . GLU A 1 90 ? -4.412 -14.447 -10.340 1.00 96.94 90 GLU A CA 1
ATOM 722 C C . GLU A 1 90 ? -5.747 -14.328 -9.592 1.00 96.94 90 GLU A C 1
ATOM 724 O O . GLU A 1 90 ? -5.864 -13.583 -8.617 1.00 96.94 90 GLU A O 1
ATOM 729 N N . HIS A 1 91 ? -6.755 -15.104 -10.009 1.00 96.62 91 HIS A N 1
ATOM 730 C CA . HIS A 1 91 ? -8.088 -15.060 -9.413 1.00 96.62 91 HIS A CA 1
ATOM 731 C C . HIS A 1 91 ? -8.060 -15.456 -7.930 1.00 96.62 91 HIS A C 1
ATOM 733 O O . HIS A 1 91 ? -8.771 -14.860 -7.120 1.00 96.62 91 HIS A O 1
ATOM 739 N N . GLY A 1 92 ? -7.204 -16.406 -7.547 1.00 98.06 92 GLY A N 1
ATOM 740 C CA . GLY A 1 92 ? -6.983 -16.769 -6.148 1.00 98.06 92 GLY A CA 1
ATOM 741 C C . GLY A 1 92 ? -6.502 -15.584 -5.308 1.00 98.06 92 GLY A C 1
ATOM 742 O O . GLY A 1 92 ? -7.060 -15.314 -4.243 1.00 98.06 92 GLY A O 1
ATOM 743 N N . VAL A 1 93 ? -5.537 -14.811 -5.815 1.00 97.94 93 VAL A N 1
ATOM 744 C CA . VAL A 1 93 ? -5.021 -13.606 -5.141 1.00 97.94 93 VAL A CA 1
ATOM 745 C C . VAL A 1 93 ? -6.082 -12.500 -5.058 1.00 97.94 93 VAL A C 1
ATOM 747 O O . VAL A 1 93 ? -6.232 -11.864 -4.011 1.00 97.94 93 VAL A O 1
ATOM 750 N N . VAL A 1 94 ? -6.875 -12.305 -6.119 1.00 95.88 94 VAL A N 1
ATOM 751 C CA . VAL A 1 94 ? -8.022 -11.374 -6.125 1.00 95.88 94 VAL A CA 1
ATOM 752 C C . VAL A 1 94 ? -9.033 -11.750 -5.037 1.00 95.88 94 VAL A C 1
ATOM 754 O O . VAL A 1 94 ? -9.464 -10.896 -4.258 1.00 95.88 94 VAL A O 1
ATOM 757 N N . VAL A 1 95 ? -9.418 -13.029 -4.967 1.00 96.25 95 VAL A N 1
ATOM 758 C CA . VAL A 1 95 ? -10.355 -13.542 -3.957 1.00 96.25 95 VAL A CA 1
ATOM 759 C C . VAL A 1 95 ? -9.790 -13.353 -2.555 1.00 96.25 95 VAL A C 1
ATOM 761 O O . VAL A 1 95 ? -10.510 -12.866 -1.686 1.00 96.25 95 VAL A O 1
ATOM 764 N N . TYR A 1 96 ? -8.511 -13.666 -2.342 1.00 97.50 96 TYR A N 1
ATOM 765 C CA . TYR A 1 96 ? -7.831 -13.447 -1.068 1.00 97.50 96 TYR A CA 1
ATOM 766 C C . TYR A 1 96 ? -7.928 -11.985 -0.608 1.00 97.50 96 TYR A C 1
ATOM 768 O O . TYR A 1 96 ? -8.396 -11.737 0.505 1.00 97.50 96 TYR A O 1
ATOM 776 N N . SER A 1 97 ? -7.599 -11.012 -1.467 1.00 96.31 97 SER A N 1
ATOM 777 C CA . SER A 1 97 ? -7.695 -9.593 -1.090 1.00 96.31 97 SER A CA 1
ATOM 778 C C . SER A 1 97 ? -9.136 -9.169 -0.766 1.00 96.31 97 SER A C 1
ATOM 780 O O . SER A 1 97 ? -9.395 -8.525 0.253 1.00 96.31 97 SER A O 1
ATOM 782 N N . ARG A 1 98 ? -10.116 -9.615 -1.566 1.00 94.75 98 ARG A N 1
ATOM 783 C CA . ARG A 1 98 ? -11.546 -9.346 -1.317 1.00 94.75 98 ARG A CA 1
ATOM 784 C C . ARG A 1 98 ? -12.039 -9.944 -0.003 1.00 94.75 98 ARG A C 1
ATOM 786 O O . ARG A 1 98 ? -12.846 -9.323 0.686 1.00 94.75 98 ARG A O 1
ATOM 793 N N . VAL A 1 99 ? -11.559 -11.133 0.359 1.00 96.31 99 VAL A N 1
ATOM 794 C CA . VAL A 1 99 ? -11.867 -11.767 1.646 1.00 96.31 99 VAL A CA 1
ATOM 795 C C . VAL A 1 99 ? -11.321 -10.919 2.794 1.00 96.31 99 VAL A C 1
ATOM 797 O O . VAL A 1 99 ? -12.069 -10.634 3.728 1.00 96.31 99 VAL A O 1
ATOM 800 N N . LEU A 1 100 ? -10.071 -10.449 2.714 1.00 97.00 100 LEU A N 1
ATOM 801 C CA . LEU A 1 100 ? -9.499 -9.556 3.729 1.00 97.00 100 LEU A CA 1
ATOM 802 C C . LEU A 1 100 ? -10.312 -8.264 3.883 1.00 97.00 100 LEU A C 1
ATOM 804 O O . LEU A 1 100 ? -10.655 -7.881 5.004 1.00 97.00 100 LEU A O 1
ATOM 808 N N . PHE A 1 101 ? -10.676 -7.628 2.766 1.00 94.62 101 PHE A N 1
ATOM 809 C CA . PHE A 1 101 ? -11.515 -6.431 2.765 1.00 94.62 101 PHE A CA 1
ATOM 810 C C . PHE A 1 101 ? -12.886 -6.697 3.402 1.00 94.62 101 PHE A C 1
ATOM 812 O O . PHE A 1 101 ? -13.320 -5.946 4.281 1.00 94.62 101 PHE A O 1
ATOM 819 N N . ALA A 1 102 ? -13.546 -7.798 3.033 1.00 94.56 102 ALA A N 1
ATOM 820 C CA . ALA A 1 102 ? -14.832 -8.178 3.604 1.00 94.56 102 ALA A CA 1
ATOM 821 C C . ALA A 1 102 ? -14.734 -8.433 5.116 1.00 94.56 102 ALA A C 1
ATOM 823 O O . ALA A 1 102 ? -15.586 -7.959 5.876 1.00 94.56 102 ALA A O 1
ATOM 824 N N . PHE A 1 103 ? -13.678 -9.111 5.578 1.00 96.06 103 PHE A N 1
ATOM 825 C CA . PHE A 1 103 ? -13.422 -9.316 7.006 1.00 96.06 103 PHE A CA 1
ATOM 826 C C . PHE A 1 103 ? -13.232 -7.996 7.749 1.00 96.06 103 PHE A C 1
ATOM 828 O O . PHE A 1 103 ? -13.804 -7.821 8.829 1.00 96.06 103 PHE A O 1
ATOM 835 N N . LEU A 1 104 ? -12.483 -7.056 7.174 1.00 95.44 104 LEU A N 1
ATOM 836 C CA . LEU A 1 104 ? -12.271 -5.732 7.752 1.00 95.44 104 LEU A CA 1
ATOM 837 C C . LEU A 1 104 ? -13.591 -4.962 7.885 1.00 95.44 104 LEU A C 1
ATOM 839 O O . LEU A 1 104 ? -13.953 -4.550 8.988 1.00 95.44 104 LEU A O 1
ATOM 843 N N . MET A 1 105 ? -14.347 -4.819 6.794 1.00 93.19 105 MET A N 1
ATOM 844 C CA . MET A 1 105 ? -15.608 -4.063 6.785 1.00 93.19 105 MET A CA 1
ATOM 845 C C . MET A 1 105 ? -16.664 -4.669 7.714 1.00 93.19 105 MET A C 1
ATOM 847 O O . MET A 1 105 ? -17.375 -3.951 8.425 1.00 93.19 105 MET A O 1
ATOM 851 N N . THR A 1 106 ? -16.750 -6.000 7.757 1.00 92.12 106 THR A N 1
ATOM 852 C CA . THR A 1 106 ? -17.694 -6.701 8.636 1.00 92.12 106 THR A CA 1
ATOM 853 C C . THR A 1 106 ? -17.268 -6.587 10.101 1.00 92.12 106 THR A C 1
ATOM 855 O O . THR A 1 106 ? -18.111 -6.359 10.967 1.00 92.12 106 THR A O 1
ATOM 858 N N . THR A 1 107 ? -15.962 -6.649 10.398 1.00 94.06 107 THR A N 1
ATOM 859 C CA . THR A 1 107 ? -15.431 -6.401 11.751 1.00 94.06 107 THR A CA 1
ATOM 860 C C . THR A 1 107 ? -15.801 -4.996 12.231 1.00 94.06 107 THR A C 1
ATOM 862 O O . THR A 1 107 ? -16.304 -4.844 13.346 1.00 94.06 107 THR A O 1
ATOM 865 N N . LEU A 1 108 ? -15.607 -3.968 11.400 1.00 91.88 108 LEU A N 1
ATOM 866 C CA . LEU A 1 108 ? -15.939 -2.586 11.760 1.00 91.88 108 LEU A CA 1
ATOM 867 C C . LEU A 1 108 ? -17.446 -2.392 11.975 1.00 91.88 108 LEU A C 1
ATOM 869 O O . LEU A 1 108 ? -17.853 -1.854 13.008 1.00 91.88 108 LEU A O 1
ATOM 873 N N . GLY A 1 109 ? -18.285 -2.903 11.069 1.00 88.00 109 GLY A N 1
ATOM 874 C CA . GLY A 1 109 ? -19.739 -2.855 11.245 1.00 88.00 109 GLY A CA 1
ATOM 875 C C . GLY A 1 109 ? -20.207 -3.605 12.492 1.00 88.00 109 GLY A C 1
ATOM 876 O O . GLY A 1 109 ? -21.060 -3.108 13.227 1.00 88.00 109 GLY A O 1
ATOM 877 N N . PHE A 1 110 ? -19.588 -4.745 12.810 1.00 90.06 110 PHE A N 1
ATOM 878 C CA . PHE A 1 110 ? -19.860 -5.488 14.041 1.00 90.06 110 PHE A CA 1
ATOM 879 C C . PHE A 1 110 ? -19.529 -4.695 15.305 1.00 90.06 110 PHE A C 1
ATOM 881 O O . PHE A 1 110 ? -20.304 -4.695 16.267 1.00 90.06 110 PHE A O 1
ATOM 888 N N . VAL A 1 111 ? -18.406 -3.978 15.307 1.00 89.00 111 VAL A N 1
ATOM 889 C CA . VAL A 1 111 ? -18.002 -3.120 16.425 1.00 89.00 111 VAL A CA 1
ATOM 890 C C . VAL A 1 111 ? -19.018 -1.998 16.658 1.00 89.00 111 VAL A C 1
ATOM 892 O O . VAL A 1 111 ? -19.416 -1.776 17.807 1.00 89.00 111 VAL A O 1
ATOM 895 N N . ILE A 1 112 ? -19.489 -1.343 15.592 1.00 85.06 112 ILE A N 1
ATOM 896 C CA . ILE A 1 112 ? -20.514 -0.289 15.666 1.00 85.06 112 ILE A CA 1
ATOM 897 C C . ILE A 1 112 ? -21.861 -0.862 16.126 1.00 85.06 112 ILE A C 1
ATOM 899 O O . ILE A 1 112 ? -22.487 -0.337 17.047 1.00 85.06 112 ILE A O 1
ATOM 903 N N . ALA A 1 113 ? -22.294 -1.981 15.548 1.00 85.06 113 ALA A N 1
ATOM 904 C CA . ALA A 1 113 ? -23.554 -2.636 15.890 1.00 85.06 113 ALA A CA 1
ATOM 905 C C . ALA A 1 113 ? -23.612 -3.065 17.365 1.00 85.06 113 ALA A C 1
ATOM 907 O O . ALA A 1 113 ? -24.632 -2.896 18.043 1.00 85.06 113 ALA A O 1
ATOM 908 N N . ARG A 1 114 ? -22.490 -3.560 17.904 1.00 85.44 114 ARG A N 1
ATOM 909 C CA . ARG A 1 114 ? -22.371 -3.891 19.327 1.00 85.44 114 ARG A CA 1
ATOM 910 C C . ARG A 1 114 ? -22.495 -2.649 20.210 1.00 85.44 114 ARG A C 1
ATOM 912 O O . ARG A 1 114 ? -23.127 -2.732 21.262 1.00 85.44 114 ARG A O 1
ATOM 919 N N . ALA A 1 115 ? -21.940 -1.510 19.792 1.00 80.25 115 ALA A N 1
ATOM 920 C CA . ALA A 1 115 ? -22.091 -0.244 20.511 1.00 80.25 115 ALA A CA 1
ATOM 921 C C . ALA A 1 115 ? -23.547 0.246 20.525 1.00 80.25 115 ALA A C 1
ATOM 923 O O . ALA A 1 115 ? -24.033 0.706 21.556 1.00 80.25 115 ALA A O 1
ATOM 924 N N . ALA A 1 116 ? -24.273 0.038 19.425 1.00 76.62 116 ALA A N 1
ATOM 925 C CA . ALA A 1 116 ? -25.707 0.305 19.335 1.00 76.62 116 ALA A CA 1
ATOM 926 C C . ALA A 1 116 ? -26.587 -0.736 20.061 1.00 76.62 116 ALA A C 1
ATOM 928 O O . ALA A 1 116 ? -27.808 -0.577 20.106 1.00 76.62 116 ALA A O 1
ATOM 929 N N . LYS A 1 117 ? -25.989 -1.804 20.620 1.00 82.25 117 LYS A N 1
ATOM 930 C CA . LYS A 1 117 ? -26.674 -2.967 21.218 1.00 82.25 117 LYS A CA 1
ATOM 931 C C . LYS A 1 117 ? -27.683 -3.625 20.269 1.00 82.25 117 LYS A C 1
ATOM 933 O O . LYS A 1 117 ? -28.711 -4.139 20.705 1.00 82.25 117 LYS A O 1
ATOM 938 N N . SER A 1 118 ? -27.382 -3.615 18.975 1.00 77.56 118 SER A N 1
ATOM 939 C CA . SER A 1 118 ? -28.308 -4.037 17.934 1.00 77.56 118 SER A CA 1
ATOM 940 C C . SER A 1 118 ? -27.599 -4.871 16.872 1.00 77.56 118 SER A C 1
ATOM 942 O O . SER A 1 118 ? -26.894 -4.338 16.022 1.00 77.56 118 SER A O 1
ATOM 944 N N . GLY A 1 119 ? -27.788 -6.193 16.906 1.00 72.75 119 GLY A N 1
ATOM 945 C CA . GLY A 1 119 ? -27.137 -7.112 15.963 1.00 72.75 119 GLY A CA 1
ATOM 946 C C . GLY A 1 119 ? -27.575 -6.924 14.505 1.00 72.75 119 GLY A C 1
ATOM 947 O O . GLY A 1 119 ? -26.781 -7.142 13.601 1.00 72.75 119 GLY A O 1
ATOM 948 N N . TRP A 1 120 ? -28.799 -6.448 14.252 1.00 79.50 120 TRP A N 1
ATOM 949 C CA . TRP A 1 120 ? -29.266 -6.173 12.886 1.00 79.50 120 TRP A CA 1
ATOM 950 C C . TRP A 1 120 ? -28.607 -4.933 12.267 1.00 79.50 120 TRP A C 1
ATOM 952 O O . TRP A 1 120 ? -28.640 -4.763 11.053 1.00 79.50 120 TRP A O 1
ATOM 962 N N . MET A 1 121 ? -27.971 -4.077 13.076 1.00 81.06 121 MET A N 1
ATOM 963 C CA . MET A 1 121 ? -27.253 -2.907 12.570 1.00 81.06 121 MET A CA 1
ATOM 964 C C . MET A 1 121 ? -25.891 -3.254 11.963 1.00 81.06 121 MET A C 1
ATOM 966 O O . MET A 1 121 ? -25.278 -2.365 11.385 1.00 81.06 121 MET A O 1
ATOM 970 N N . VAL A 1 122 ? -25.414 -4.503 12.065 1.00 78.75 122 VAL A N 1
ATOM 971 C CA . VAL A 1 122 ? -24.150 -4.935 11.439 1.00 78.75 122 VAL A CA 1
ATOM 972 C C . VAL A 1 122 ? -24.153 -4.648 9.932 1.00 78.75 122 VAL A C 1
ATOM 974 O O . VAL A 1 122 ? -23.312 -3.857 9.509 1.00 78.75 122 VAL A O 1
ATOM 977 N N . PRO A 1 123 ? -25.097 -5.180 9.125 1.00 76.12 123 PRO A N 1
ATOM 978 C CA . PRO A 1 123 ? -25.128 -4.912 7.689 1.00 76.12 123 PRO A CA 1
ATOM 979 C C . PRO A 1 123 ? -25.293 -3.425 7.376 1.00 76.12 123 PRO A C 1
ATOM 981 O O . PRO A 1 123 ? -24.594 -2.914 6.510 1.00 76.12 123 PRO A O 1
ATOM 984 N N . VAL A 1 124 ? -26.153 -2.708 8.109 1.00 82.56 124 VAL A N 1
ATOM 985 C CA . VAL A 1 124 ? -26.379 -1.269 7.889 1.00 82.56 124 VAL A CA 1
ATOM 986 C C . VAL A 1 124 ? -25.104 -0.471 8.142 1.00 82.56 124 VAL A C 1
ATOM 988 O O . VAL A 1 124 ? -24.697 0.314 7.293 1.00 82.56 124 VAL A O 1
ATOM 991 N N . ALA A 1 125 ? -24.443 -0.688 9.280 1.00 80.56 125 ALA A N 1
ATOM 992 C CA . ALA A 1 125 ? -23.198 -0.009 9.610 1.00 80.56 125 ALA A CA 1
ATOM 993 C C . ALA A 1 125 ? -22.101 -0.348 8.595 1.00 80.56 125 ALA A C 1
ATOM 995 O O . ALA A 1 125 ? -21.414 0.553 8.128 1.00 80.56 125 ALA A O 1
ATOM 996 N N . THR A 1 126 ? -21.969 -1.618 8.205 1.00 80.38 126 THR A N 1
ATOM 997 C CA . THR A 1 126 ? -21.005 -2.047 7.189 1.00 80.38 126 THR A CA 1
ATOM 998 C C . THR A 1 126 ? -21.252 -1.375 5.836 1.00 80.38 126 THR A C 1
ATOM 1000 O O . THR A 1 126 ? -20.323 -0.804 5.271 1.00 80.38 126 THR A O 1
ATOM 1003 N N . PHE A 1 127 ? -22.492 -1.368 5.338 1.00 80.88 127 PHE A N 1
ATOM 1004 C CA . PHE A 1 127 ? -22.834 -0.698 4.080 1.00 80.88 127 PHE A CA 1
ATOM 1005 C C . PHE A 1 127 ? -22.608 0.813 4.151 1.00 80.88 127 PHE A C 1
ATOM 1007 O O . PHE A 1 127 ? -22.039 1.392 3.229 1.00 80.88 127 PHE A O 1
ATOM 1014 N N . VAL A 1 128 ? -22.992 1.450 5.260 1.00 82.38 128 VAL A N 1
ATOM 1015 C CA . VAL A 1 128 ? -22.755 2.883 5.474 1.00 82.38 128 VAL A CA 1
ATOM 1016 C C . VAL A 1 128 ? -21.259 3.194 5.437 1.00 82.38 128 VAL A C 1
ATOM 1018 O O . VAL A 1 128 ? -20.864 4.127 4.745 1.00 82.38 128 VAL A O 1
ATOM 1021 N N . ILE A 1 129 ? -20.413 2.399 6.101 1.00 79.62 129 ILE A N 1
ATOM 1022 C CA . ILE A 1 129 ? -18.951 2.556 6.039 1.00 79.62 129 ILE A CA 1
ATOM 1023 C C . ILE A 1 129 ? -18.456 2.461 4.594 1.00 79.62 129 ILE A C 1
ATOM 1025 O O . ILE A 1 129 ? -17.703 3.328 4.148 1.00 79.62 129 ILE A O 1
ATOM 1029 N N . MET A 1 130 ? -18.894 1.431 3.864 1.00 78.94 130 MET A N 1
ATOM 1030 C CA . MET A 1 130 ? -18.451 1.199 2.491 1.00 78.94 130 MET A CA 1
ATOM 1031 C C . MET A 1 130 ? -18.803 2.363 1.560 1.00 78.94 130 MET A C 1
ATOM 1033 O O . MET A 1 130 ? -17.957 2.776 0.765 1.00 78.94 130 MET A O 1
ATOM 1037 N N . LEU A 1 131 ? -20.023 2.894 1.678 1.00 77.12 131 LEU A N 1
ATOM 1038 C CA . LEU A 1 131 ? -20.533 3.973 0.830 1.00 77.12 131 LEU A CA 1
ATOM 1039 C C . LEU A 1 131 ? -19.968 5.344 1.203 1.00 77.12 131 LEU A C 1
ATOM 1041 O O . LEU A 1 131 ? -19.707 6.153 0.323 1.00 77.12 131 LEU A O 1
ATOM 1045 N N . CYS A 1 132 ? -19.779 5.614 2.493 1.00 79.38 132 CYS A N 1
ATOM 1046 C CA . CYS A 1 132 ? -19.398 6.943 2.975 1.00 79.38 132 CYS A CA 1
ATOM 1047 C C . CYS A 1 132 ? -17.877 7.134 3.053 1.00 79.38 132 CYS A C 1
ATOM 1049 O O . CYS A 1 132 ? -17.371 8.249 3.016 1.00 79.38 132 CYS A O 1
ATOM 1051 N N . CYS A 1 133 ? -17.092 6.065 3.132 1.00 82.94 133 CYS A N 1
ATOM 1052 C CA . CYS A 1 133 ? -15.646 6.182 2.998 1.00 82.94 133 CYS A CA 1
ATOM 1053 C C . CYS A 1 133 ? -15.182 5.636 1.653 1.00 82.94 133 CYS A C 1
ATOM 1055 O O . CYS A 1 133 ? -14.303 4.782 1.628 1.00 82.94 133 CYS A O 1
ATOM 1057 N N . ALA A 1 134 ? -15.711 6.140 0.530 1.00 82.19 134 ALA A N 1
ATOM 1058 C CA . ALA A 1 134 ? -15.353 5.628 -0.797 1.00 82.19 134 ALA A CA 1
ATOM 1059 C C . ALA A 1 134 ? -13.839 5.564 -1.038 1.00 82.19 134 ALA A C 1
ATOM 1061 O O . ALA A 1 134 ? -13.358 4.586 -1.601 1.00 82.19 134 ALA A O 1
ATOM 1062 N N . GLN A 1 135 ? -13.064 6.540 -0.555 1.00 84.62 135 GLN A N 1
ATOM 1063 C CA . GLN A 1 135 ? -11.602 6.502 -0.666 1.00 84.62 135 GLN A CA 1
ATOM 1064 C C . GLN A 1 135 ? -10.970 5.365 0.153 1.00 84.62 135 GLN A C 1
ATOM 1066 O O . GLN A 1 135 ? -10.038 4.709 -0.307 1.00 84.62 135 GLN A O 1
ATOM 1071 N N . PHE A 1 136 ? -11.497 5.093 1.348 1.00 89.31 136 PHE A N 1
ATOM 1072 C CA . PHE A 1 136 ? -11.042 3.985 2.190 1.00 89.31 136 PHE A CA 1
ATOM 1073 C C . PHE A 1 136 ? -11.440 2.657 1.564 1.00 89.31 136 PHE A C 1
ATOM 1075 O O . PHE A 1 136 ? -10.588 1.801 1.389 1.00 89.31 136 PHE A O 1
ATOM 1082 N N . SER A 1 137 ? -12.697 2.514 1.144 1.00 89.19 137 SER A N 1
ATOM 1083 C CA . SER A 1 137 ? -13.210 1.328 0.458 1.00 89.19 137 SER A CA 1
ATOM 1084 C C . SER A 1 137 ? -12.430 1.034 -0.821 1.00 89.19 137 SER A C 1
ATOM 1086 O O . SER A 1 137 ? -12.043 -0.105 -1.048 1.00 89.19 137 SER A O 1
ATOM 1088 N N . THR A 1 138 ? -12.125 2.061 -1.620 1.00 87.25 138 THR A N 1
ATOM 1089 C CA . THR A 1 138 ? -11.304 1.941 -2.835 1.00 87.25 138 THR A CA 1
ATOM 1090 C C . THR A 1 138 ? -9.922 1.398 -2.484 1.00 87.25 138 THR A C 1
ATOM 1092 O O . THR A 1 138 ? -9.493 0.400 -3.050 1.00 87.25 138 THR A O 1
ATOM 1095 N N . ARG A 1 139 ? -9.241 1.996 -1.499 1.00 90.38 139 ARG A N 1
ATOM 1096 C CA . ARG A 1 139 ? -7.910 1.550 -1.062 1.00 90.38 139 ARG A CA 1
ATOM 1097 C C . ARG A 1 139 ? -7.930 0.155 -0.444 1.00 90.38 139 ARG A C 1
ATOM 1099 O O . ARG A 1 139 ? -7.038 -0.638 -0.721 1.00 90.38 139 ARG A O 1
ATOM 1106 N N . MET A 1 140 ? -8.925 -0.165 0.377 1.00 93.75 140 MET A N 1
ATOM 1107 C CA . MET A 1 140 ? -9.046 -1.475 1.020 1.00 93.75 140 MET A CA 1
ATOM 1108 C C . MET A 1 140 ? -9.461 -2.577 0.044 1.00 93.75 140 MET A C 1
ATOM 1110 O O . MET A 1 140 ? -9.254 -3.746 0.338 1.00 93.75 140 MET A O 1
ATOM 1114 N N . ASN A 1 141 ? -10.007 -2.216 -1.117 1.00 91.38 141 ASN A N 1
ATOM 1115 C CA . ASN A 1 141 ? -10.308 -3.160 -2.183 1.00 91.38 141 ASN A CA 1
ATOM 1116 C C . ASN A 1 141 ? -9.131 -3.360 -3.156 1.00 91.38 141 ASN A C 1
ATOM 1118 O O . ASN A 1 141 ? -9.277 -4.108 -4.105 1.00 91.38 141 ASN A O 1
ATOM 1122 N N . MET A 1 142 ? -7.967 -2.729 -2.969 1.00 93.44 142 MET A N 1
ATOM 1123 C CA . MET A 1 142 ? -6.789 -2.984 -3.816 1.00 93.44 142 MET A CA 1
ATOM 1124 C C . MET A 1 142 ? -6.129 -4.331 -3.485 1.00 93.44 142 MET A C 1
ATOM 1126 O O . MET A 1 142 ? -6.286 -4.866 -2.388 1.00 93.44 142 MET A O 1
ATOM 1130 N N . ILE A 1 143 ? -5.342 -4.884 -4.411 1.00 96.44 143 ILE A N 1
ATOM 1131 C CA . ILE A 1 143 ? -4.491 -6.054 -4.136 1.00 96.44 143 ILE A CA 1
ATOM 1132 C C . ILE A 1 143 ? -3.178 -5.533 -3.579 1.00 96.44 143 ILE A C 1
ATOM 1134 O O . ILE A 1 143 ? -2.198 -5.415 -4.300 1.00 96.44 143 ILE A O 1
ATOM 1138 N N . ARG A 1 144 ? -3.194 -5.152 -2.302 1.00 96.12 144 ARG A N 1
ATOM 1139 C CA . ARG A 1 144 ? -2.042 -4.572 -1.620 1.00 96.12 144 ARG A CA 1
ATOM 1140 C C . ARG A 1 144 ? -1.943 -5.080 -0.178 1.00 96.12 144 ARG A C 1
ATOM 1142 O O . ARG A 1 144 ? -2.960 -5.364 0.460 1.00 96.12 144 ARG A O 1
ATOM 1149 N N . PRO A 1 145 ? -0.732 -5.130 0.382 1.00 97.38 145 PRO A N 1
ATOM 1150 C CA . PRO A 1 145 ? -0.445 -5.633 1.728 1.00 97.38 145 PRO A CA 1
ATOM 1151 C C . PRO A 1 145 ? -1.078 -4.808 2.847 1.00 97.38 145 PRO A C 1
ATOM 1153 O O . PRO A 1 145 ? -1.381 -5.347 3.915 1.00 97.38 145 PRO A O 1
ATOM 1156 N N . HIS A 1 146 ? -1.332 -3.513 2.618 1.00 96.62 146 HIS A N 1
ATOM 1157 C CA . HIS A 1 146 ? -1.938 -2.653 3.631 1.00 96.62 146 HIS A CA 1
ATOM 1158 C C . HIS A 1 146 ? -3.333 -3.153 4.037 1.00 96.62 146 HIS A C 1
ATOM 1160 O O . HIS A 1 146 ? -3.735 -2.938 5.171 1.00 96.62 146 HIS A O 1
ATOM 1166 N N . VAL A 1 147 ? -4.054 -3.889 3.180 1.00 97.25 147 VAL A N 1
ATOM 1167 C CA . VAL A 1 147 ? -5.377 -4.447 3.518 1.00 97.25 147 VAL A CA 1
ATOM 1168 C C . VAL A 1 147 ? -5.274 -5.461 4.665 1.00 97.25 147 VAL A C 1
ATOM 1170 O O . VAL A 1 147 ? -6.029 -5.381 5.638 1.00 97.25 147 VAL A O 1
ATOM 1173 N N . LEU A 1 148 ? -4.294 -6.373 4.598 1.00 98.31 148 LEU A N 1
ATOM 1174 C CA . LEU A 1 148 ? -4.002 -7.310 5.688 1.00 98.31 148 LEU A CA 1
ATOM 1175 C C . LEU A 1 148 ? -3.532 -6.555 6.936 1.00 98.31 148 LEU A C 1
ATOM 1177 O O . LEU A 1 148 ? -3.998 -6.834 8.041 1.00 98.31 148 LEU A O 1
ATOM 1181 N N . ALA A 1 149 ? -2.649 -5.573 6.755 1.00 98.12 149 ALA A N 1
ATOM 1182 C CA . ALA A 1 149 ? -2.107 -4.767 7.843 1.00 98.12 149 ALA A CA 1
ATOM 1183 C C . ALA A 1 149 ? -3.215 -4.044 8.628 1.00 98.12 149 ALA A C 1
ATOM 1185 O O . ALA A 1 149 ? -3.284 -4.148 9.852 1.00 98.12 149 ALA A O 1
ATOM 1186 N N . ILE A 1 150 ? -4.138 -3.370 7.935 1.00 98.06 150 ILE A N 1
ATOM 1187 C CA . ILE A 1 150 ? -5.250 -2.641 8.552 1.00 98.06 150 ILE A CA 1
ATOM 1188 C C . ILE A 1 150 ? -6.236 -3.592 9.244 1.00 98.06 150 ILE A C 1
ATOM 1190 O O . ILE A 1 150 ? -6.734 -3.264 10.326 1.00 98.06 150 ILE A O 1
ATOM 1194 N N . LEU A 1 151 ? -6.484 -4.788 8.697 1.00 98.06 151 LEU A N 1
ATOM 1195 C CA . LEU A 1 151 ? -7.279 -5.819 9.376 1.00 98.06 151 LEU A CA 1
ATOM 1196 C C . LEU A 1 151 ? -6.629 -6.259 10.695 1.00 98.06 151 LEU A C 1
ATOM 1198 O O . LEU A 1 151 ? -7.268 -6.211 11.750 1.00 98.06 151 LEU A O 1
ATOM 1202 N N . VAL A 1 152 ? -5.348 -6.629 10.653 1.00 98.56 152 VAL A N 1
ATOM 1203 C CA . VAL A 1 152 ? -4.585 -7.074 11.829 1.00 98.56 152 VAL A CA 1
ATOM 1204 C C . VAL A 1 152 ? -4.489 -5.964 12.878 1.00 98.56 152 VAL A C 1
ATOM 1206 O O . VAL A 1 152 ? -4.709 -6.213 14.062 1.00 98.56 152 VAL A O 1
ATOM 1209 N N . MET A 1 153 ? -4.252 -4.723 12.455 1.00 98.12 153 MET A N 1
ATOM 1210 C CA . MET A 1 153 ? -4.242 -3.542 13.319 1.00 98.12 153 MET A CA 1
ATOM 1211 C C . MET A 1 153 ? -5.611 -3.285 13.963 1.00 98.12 153 MET A C 1
ATOM 1213 O O . MET A 1 153 ? -5.703 -2.997 15.157 1.00 98.12 153 MET A O 1
ATOM 1217 N N . THR A 1 154 ? -6.699 -3.421 13.204 1.00 97.81 154 THR A N 1
ATOM 1218 C CA . THR A 1 154 ? -8.063 -3.298 13.738 1.00 97.81 154 THR A CA 1
ATOM 1219 C C . THR A 1 154 ? -8.287 -4.331 14.842 1.00 97.81 154 THR A C 1
ATOM 1221 O O . THR A 1 154 ? -8.761 -3.992 15.930 1.00 97.81 154 THR A O 1
ATOM 1224 N N . TRP A 1 155 ? -7.872 -5.582 14.623 1.00 98.19 155 TRP A N 1
ATOM 1225 C CA . TRP A 1 155 ? -7.914 -6.616 15.657 1.00 98.19 155 TRP A CA 1
ATOM 1226 C C . TRP A 1 155 ? -6.977 -6.327 16.836 1.00 98.19 155 TRP A C 1
ATOM 1228 O O . TRP A 1 155 ? -7.360 -6.600 17.972 1.00 98.19 155 TRP A O 1
ATOM 1238 N N . GLN A 1 156 ? -5.802 -5.731 16.613 1.00 98.44 156 GLN A N 1
ATOM 1239 C CA . GLN A 1 156 ? -4.871 -5.323 17.671 1.00 98.44 156 GLN A CA 1
ATOM 1240 C C . GLN A 1 156 ? -5.525 -4.304 18.614 1.00 98.44 156 GLN A C 1
ATOM 1242 O O . GLN A 1 156 ? -5.517 -4.495 19.832 1.00 98.44 156 GLN A O 1
ATOM 1247 N N . ILE A 1 157 ? -6.149 -3.255 18.066 1.00 97.88 157 ILE A N 1
ATOM 1248 C CA . ILE A 1 157 ? -6.856 -2.231 18.851 1.00 97.88 157 ILE A CA 1
ATOM 1249 C C . ILE A 1 157 ? -8.023 -2.864 19.627 1.00 97.88 157 ILE A C 1
ATOM 1251 O O . ILE A 1 157 ? -8.222 -2.578 20.810 1.00 97.88 157 ILE A O 1
ATOM 1255 N N . LEU A 1 158 ? -8.785 -3.766 18.997 1.00 96.81 158 LEU A N 1
ATOM 1256 C CA . LEU A 1 158 ? -9.889 -4.471 19.656 1.00 96.81 158 LEU A CA 1
ATOM 1257 C C . LEU A 1 158 ? -9.416 -5.429 20.758 1.00 96.81 158 LEU A C 1
ATOM 1259 O O . LEU A 1 158 ? -10.086 -5.546 21.789 1.00 96.81 158 LEU A O 1
ATOM 1263 N N . ALA A 1 159 ? -8.274 -6.093 20.577 1.00 97.81 159 ALA A N 1
ATOM 1264 C CA . ALA A 1 159 ? -7.665 -6.953 21.585 1.00 97.81 159 ALA A CA 1
ATOM 1265 C C . ALA A 1 159 ? -7.223 -6.138 22.808 1.00 97.81 159 ALA A C 1
ATOM 1267 O O . ALA A 1 159 ? -7.562 -6.519 23.931 1.00 97.81 159 ALA A O 1
ATOM 1268 N N . TRP A 1 160 ? -6.575 -4.986 22.596 1.00 97.44 160 TRP A N 1
ATOM 1269 C CA . TRP A 1 160 ? -6.245 -4.039 23.664 1.00 97.44 160 TRP A CA 1
ATOM 1270 C C . TRP A 1 160 ? -7.482 -3.566 24.419 1.00 97.44 160 TRP A C 1
ATOM 1272 O O . TRP A 1 160 ? -7.555 -3.717 25.636 1.00 97.44 160 TRP A O 1
ATOM 1282 N N . ARG A 1 161 ? -8.497 -3.082 23.692 1.00 94.69 161 ARG A N 1
ATOM 1283 C CA . ARG A 1 161 ? -9.777 -2.647 24.271 1.00 94.69 161 ARG A CA 1
ATOM 1284 C C . ARG A 1 161 ? -10.451 -3.746 25.100 1.00 94.69 161 ARG A C 1
ATOM 1286 O O . ARG A 1 161 ? -11.153 -3.454 26.061 1.00 94.69 161 ARG A O 1
ATOM 1293 N N . SER A 1 162 ? -10.264 -5.007 24.722 1.00 94.44 162 SER A N 1
ATOM 1294 C CA . SER A 1 162 ? -10.852 -6.161 25.413 1.00 94.44 162 SER A CA 1
ATOM 1295 C C . SER A 1 162 ? -10.002 -6.672 26.585 1.00 94.44 162 SER A C 1
ATOM 1297 O O . SER A 1 162 ? -10.299 -7.741 27.117 1.00 94.44 162 SER A O 1
ATOM 1299 N N . GLY A 1 163 ? -8.915 -5.981 26.946 1.00 95.44 163 GLY A N 1
ATOM 1300 C CA . GLY A 1 163 ? -7.971 -6.409 27.984 1.00 95.44 163 GLY A CA 1
ATOM 1301 C C . GLY A 1 163 ? -7.097 -7.608 27.587 1.00 95.44 163 GLY A C 1
ATOM 1302 O O . GLY A 1 163 ? -6.349 -8.136 28.408 1.00 95.44 163 GLY A O 1
ATOM 1303 N N . ARG A 1 164 ? -7.152 -8.052 26.325 1.00 97.38 164 ARG A N 1
ATOM 1304 C CA . ARG A 1 164 ? -6.386 -9.190 25.789 1.00 97.38 164 ARG A CA 1
ATOM 1305 C C . ARG A 1 164 ? -5.033 -8.724 25.250 1.00 97.38 164 ARG A C 1
ATOM 1307 O O . ARG A 1 164 ? -4.692 -8.970 24.096 1.00 97.38 164 ARG A O 1
ATOM 1314 N N . TRP A 1 165 ? -4.254 -8.054 26.091 1.00 97.56 165 TRP A N 1
ATOM 1315 C CA . TRP A 1 165 ? -3.009 -7.392 25.689 1.00 97.56 165 TRP A CA 1
ATOM 1316 C C . TRP A 1 165 ? -1.965 -8.344 25.081 1.00 97.56 165 TRP A C 1
ATOM 1318 O O . TRP A 1 165 ? -1.285 -7.964 24.137 1.00 97.56 165 TRP A O 1
ATOM 1328 N N . LYS A 1 166 ? -1.884 -9.608 25.529 1.00 97.88 166 LYS A N 1
ATOM 1329 C CA . LYS A 1 166 ? -0.990 -10.612 24.914 1.00 97.88 166 LYS A CA 1
ATOM 1330 C C . LYS A 1 166 ? -1.325 -10.852 23.442 1.00 97.88 166 LYS A C 1
ATOM 1332 O O . LYS A 1 166 ? -0.434 -10.859 22.602 1.00 97.88 166 LYS A O 1
ATOM 1337 N N . LEU A 1 167 ? -2.616 -11.012 23.137 1.00 98.25 167 LEU A N 1
ATOM 1338 C CA . LEU A 1 167 ? -3.092 -11.145 21.760 1.00 98.25 167 LEU A CA 1
ATOM 1339 C C . LEU A 1 167 ? -2.799 -9.869 20.965 1.00 98.25 167 LEU A C 1
ATOM 1341 O O . LEU A 1 167 ? -2.394 -9.961 19.816 1.00 98.25 167 LEU A O 1
ATOM 1345 N N . ALA A 1 168 ? -2.945 -8.692 21.577 1.00 98.25 168 ALA A N 1
ATOM 1346 C CA . ALA A 1 168 ? -2.596 -7.434 20.925 1.00 98.25 168 ALA A CA 1
ATOM 1347 C C . ALA A 1 168 ? -1.097 -7.348 20.576 1.00 98.25 168 ALA A C 1
ATOM 1349 O O . ALA A 1 168 ? -0.761 -6.934 19.471 1.00 98.25 168 ALA A O 1
ATOM 1350 N N . CYS A 1 169 ? -0.198 -7.801 21.457 1.00 98.12 169 CYS A N 1
ATOM 1351 C CA . CYS A 1 169 ? 1.232 -7.890 21.151 1.00 98.12 169 CYS A CA 1
ATOM 1352 C C . CYS A 1 169 ? 1.508 -8.882 20.009 1.00 98.12 169 CYS A C 1
ATOM 1354 O O . CYS A 1 169 ? 2.220 -8.528 19.079 1.00 98.12 169 CYS A O 1
ATOM 1356 N N . VAL A 1 170 ? 0.886 -10.069 20.012 1.00 98.31 170 VAL A N 1
ATOM 1357 C CA . VAL A 1 170 ? 1.015 -11.040 18.904 1.00 98.31 170 VAL A CA 1
ATOM 1358 C C . VAL A 1 170 ? 0.543 -10.438 17.577 1.00 98.31 170 VAL A C 1
ATOM 1360 O O . VAL A 1 170 ? 1.217 -10.576 16.559 1.00 98.31 170 VAL A O 1
ATOM 1363 N N . LEU A 1 171 ? -0.584 -9.722 17.586 1.00 98.56 171 LEU A N 1
ATOM 1364 C CA . LEU A 1 171 ? -1.098 -9.026 16.405 1.00 98.56 171 LEU A CA 1
ATOM 1365 C C . LEU A 1 171 ? -0.172 -7.887 15.955 1.00 98.56 171 LEU A C 1
ATOM 1367 O O . LEU A 1 171 ? -0.048 -7.661 14.758 1.00 98.56 171 LEU A O 1
ATOM 1371 N N . ALA A 1 172 ? 0.535 -7.222 16.874 1.00 98.56 172 ALA A N 1
ATOM 1372 C CA . ALA A 1 172 ? 1.584 -6.265 16.522 1.00 98.56 172 ALA A CA 1
ATOM 1373 C C . ALA A 1 172 ? 2.729 -6.943 15.750 1.00 98.56 172 ALA A C 1
ATOM 1375 O O . ALA A 1 172 ? 3.157 -6.427 14.722 1.00 98.56 172 ALA A O 1
ATOM 1376 N N . GLY A 1 173 ? 3.175 -8.126 16.191 1.00 98.50 173 GLY A N 1
ATOM 1377 C CA . GLY A 1 173 ? 4.153 -8.929 15.449 1.00 98.50 173 GLY A CA 1
ATOM 1378 C C . GLY A 1 173 ? 3.633 -9.376 14.077 1.00 98.50 173 GLY A C 1
ATOM 1379 O O . GLY A 1 173 ? 4.331 -9.238 13.075 1.00 98.50 173 GLY A O 1
ATOM 1380 N N . ALA A 1 174 ? 2.382 -9.838 14.000 1.00 98.56 174 ALA A N 1
ATOM 1381 C CA . ALA A 1 174 ? 1.753 -10.207 12.731 1.00 98.56 174 ALA A CA 1
ATOM 1382 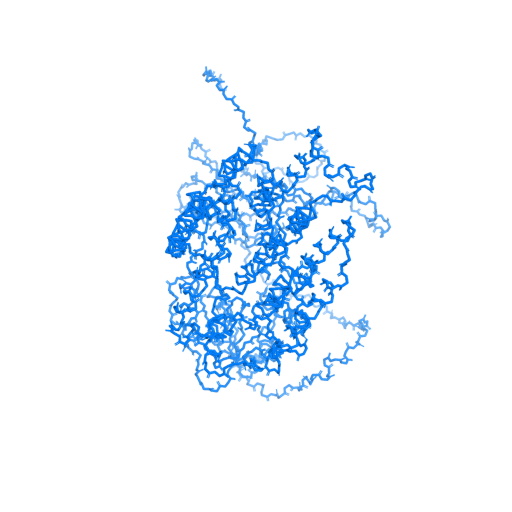C C . ALA A 1 174 ? 1.642 -9.013 11.764 1.00 98.56 174 ALA A C 1
ATOM 1384 O O . ALA A 1 174 ? 1.886 -9.173 10.571 1.00 98.56 174 ALA A O 1
ATOM 1385 N N . TYR A 1 175 ? 1.339 -7.811 12.271 1.00 98.56 175 TYR A N 1
ATOM 1386 C CA . TYR A 1 175 ? 1.354 -6.581 11.477 1.00 98.56 175 TYR A CA 1
ATOM 1387 C C . TYR A 1 175 ? 2.753 -6.316 10.918 1.00 98.56 175 TYR A C 1
ATOM 1389 O O . TYR A 1 175 ? 2.897 -6.056 9.728 1.00 98.56 175 TYR A O 1
ATOM 1397 N N . THR A 1 176 ? 3.785 -6.408 11.762 1.00 98.12 176 THR A N 1
ATOM 1398 C CA . THR A 1 176 ? 5.183 -6.197 11.364 1.00 98.12 176 THR A CA 1
ATOM 1399 C C . THR A 1 176 ? 5.649 -7.185 10.290 1.00 98.12 176 THR A C 1
ATOM 1401 O O . THR A 1 176 ? 6.444 -6.809 9.435 1.00 98.12 176 THR A O 1
ATOM 1404 N N . LEU A 1 177 ? 5.139 -8.421 10.286 1.00 98.31 177 LEU A N 1
ATOM 1405 C CA . LEU A 1 177 ? 5.396 -9.379 9.203 1.00 98.31 177 LEU A CA 1
ATOM 1406 C C . LEU A 1 177 ? 4.589 -9.081 7.931 1.00 98.31 177 LEU A C 1
ATOM 1408 O O . LEU A 1 177 ? 5.047 -9.382 6.832 1.00 98.31 177 LEU A O 1
ATOM 1412 N N . ALA A 1 178 ? 3.376 -8.541 8.067 1.00 98.12 178 ALA A N 1
ATOM 1413 C CA . ALA A 1 178 ? 2.492 -8.244 6.941 1.00 98.12 178 ALA A CA 1
ATOM 1414 C C . ALA A 1 178 ? 2.887 -6.972 6.184 1.00 98.12 178 ALA A C 1
ATOM 1416 O O . ALA A 1 178 ? 2.586 -6.863 4.996 1.00 98.12 178 ALA A O 1
ATOM 1417 N N . TYR A 1 179 ? 3.500 -5.998 6.864 1.00 97.56 179 TYR A N 1
ATOM 1418 C CA . TYR A 1 179 ? 3.687 -4.662 6.312 1.00 97.56 179 TYR A CA 1
ATOM 1419 C C . TYR A 1 179 ? 4.897 -3.925 6.892 1.00 97.56 179 TYR A C 1
ATOM 1421 O O . TYR A 1 179 ? 5.157 -3.945 8.095 1.00 97.56 179 TYR A O 1
ATOM 1429 N N . HIS A 1 180 ? 5.580 -3.179 6.026 1.00 94.94 180 HIS A N 1
ATOM 1430 C CA . HIS A 1 180 ? 6.838 -2.485 6.313 1.00 94.94 180 HIS A CA 1
ATOM 1431 C C . HIS A 1 180 ? 6.744 -1.393 7.391 1.00 94.94 180 HIS A C 1
ATOM 1433 O O . HIS A 1 180 ? 7.753 -1.016 7.988 1.00 94.94 180 HIS A O 1
ATOM 1439 N N . ALA A 1 181 ? 5.547 -0.864 7.658 1.00 95.81 181 ALA A N 1
ATOM 1440 C CA . ALA A 1 181 ? 5.331 0.246 8.582 1.00 95.81 181 ALA A CA 1
ATOM 1441 C C . ALA A 1 181 ? 5.319 -0.197 10.061 1.00 95.81 181 ALA A C 1
ATOM 1443 O O . ALA A 1 181 ? 4.364 0.079 10.788 1.00 95.81 181 ALA A O 1
ATOM 1444 N N . PHE A 1 182 ? 6.367 -0.884 10.531 1.00 96.00 182 PHE A N 1
ATOM 1445 C CA . PHE A 1 182 ? 6.440 -1.438 11.893 1.00 96.00 182 PHE A CA 1
ATOM 1446 C C . PHE A 1 182 ? 6.338 -0.375 13.005 1.00 96.00 182 PHE A C 1
ATOM 1448 O O . PHE A 1 182 ? 5.990 -0.692 14.139 1.00 96.00 182 PHE A O 1
ATOM 1455 N N . TYR A 1 183 ? 6.575 0.901 12.698 1.00 95.94 183 TYR A N 1
ATOM 1456 C CA . TYR A 1 183 ? 6.362 2.020 13.621 1.00 95.94 183 TYR A CA 1
ATOM 1457 C C . TYR A 1 183 ? 4.877 2.256 13.964 1.00 95.94 183 TYR A C 1
ATOM 1459 O O . TYR A 1 183 ? 4.577 2.813 15.018 1.00 95.94 183 TYR A O 1
ATOM 1467 N N . VAL A 1 184 ? 3.934 1.800 13.131 1.00 97.00 184 VAL A N 1
ATOM 1468 C CA . VAL A 1 184 ? 2.486 1.907 13.393 1.00 97.00 184 VAL A CA 1
ATOM 1469 C C . VAL A 1 184 ? 2.057 1.079 14.612 1.00 97.00 184 VAL A C 1
ATOM 1471 O O . VAL A 1 184 ? 1.520 1.667 15.557 1.00 97.00 184 VAL A O 1
ATOM 1474 N N . PRO A 1 185 ? 2.297 -0.248 14.677 1.00 98.00 185 PRO A N 1
ATOM 1475 C CA . PRO A 1 185 ? 1.938 -1.028 15.857 1.00 98.00 185 PRO A CA 1
ATOM 1476 C C . PRO A 1 185 ? 2.723 -0.594 17.100 1.00 98.00 185 PRO A C 1
ATOM 1478 O O . PRO A 1 185 ? 2.182 -0.691 18.203 1.00 98.00 185 PRO A O 1
ATOM 1481 N N . LEU A 1 186 ? 3.944 -0.062 16.941 1.00 97.12 186 LEU A N 1
ATOM 1482 C CA . LEU A 1 186 ? 4.697 0.544 18.042 1.00 97.12 186 LEU A CA 1
ATOM 1483 C C . LEU A 1 186 ? 3.971 1.766 18.616 1.00 97.12 186 LEU A C 1
ATOM 1485 O O . LEU A 1 186 ? 3.785 1.835 19.828 1.00 97.12 186 LEU A O 1
ATOM 1489 N N . ALA A 1 187 ? 3.515 2.692 17.767 1.00 97.69 187 ALA A N 1
ATOM 1490 C CA . ALA A 1 187 ? 2.758 3.867 18.197 1.00 97.69 187 ALA A CA 1
ATOM 1491 C C . ALA A 1 187 ? 1.444 3.474 18.892 1.00 97.69 187 ALA A C 1
ATOM 1493 O O . ALA A 1 187 ? 1.131 3.987 19.965 1.00 97.69 187 ALA A O 1
ATOM 1494 N N . ILE A 1 188 ? 0.708 2.507 18.331 1.00 98.06 188 ILE A N 1
ATOM 1495 C CA . ILE A 1 188 ? -0.533 1.984 18.923 1.00 98.06 188 ILE A CA 1
ATOM 1496 C C . ILE A 1 188 ? -0.268 1.397 20.314 1.00 98.06 188 ILE A C 1
ATOM 1498 O O . ILE A 1 188 ? -0.920 1.790 21.284 1.00 98.06 188 ILE A O 1
ATOM 1502 N N . ASN A 1 189 ? 0.705 0.489 20.436 1.00 98.19 189 ASN A N 1
ATOM 1503 C CA . ASN A 1 189 ? 1.057 -0.121 21.719 1.00 98.19 189 ASN A CA 1
ATOM 1504 C C . ASN A 1 189 ? 1.570 0.926 22.713 1.00 98.19 189 ASN A C 1
ATOM 1506 O O . ASN A 1 189 ? 1.185 0.888 23.879 1.00 98.19 189 ASN A O 1
ATOM 1510 N N . GLY A 1 190 ? 2.380 1.884 22.257 1.00 98.06 190 GLY A N 1
ATOM 1511 C CA . GLY A 1 190 ? 2.892 2.988 23.065 1.00 98.06 190 GLY A CA 1
ATOM 1512 C C . GLY A 1 190 ? 1.775 3.840 23.665 1.00 98.06 190 GLY A C 1
ATOM 1513 O O . GLY A 1 190 ? 1.799 4.109 24.862 1.00 98.06 190 GLY A O 1
ATOM 1514 N N . ILE A 1 191 ? 0.750 4.189 22.881 1.00 97.81 191 ILE A N 1
ATOM 1515 C CA . ILE A 1 191 ? -0.407 4.959 23.363 1.00 97.81 191 ILE A CA 1
ATOM 1516 C C . ILE A 1 191 ? -1.222 4.162 24.394 1.00 97.81 191 ILE A C 1
ATOM 1518 O O . ILE A 1 191 ? -1.598 4.707 25.436 1.00 97.81 191 ILE A O 1
ATOM 1522 N N . PHE A 1 192 ? -1.467 2.867 24.159 1.00 97.75 192 PHE A N 1
ATOM 1523 C CA . PHE A 1 192 ? -2.150 2.014 25.141 1.00 97.75 192 PHE A CA 1
ATOM 1524 C C . PHE A 1 192 ? -1.347 1.865 26.437 1.00 97.75 192 PHE A C 1
ATOM 1526 O O . PHE A 1 192 ? -1.897 2.032 27.526 1.00 97.75 192 PHE A O 1
ATOM 1533 N N . ILE A 1 193 ? -0.044 1.603 26.333 1.00 98.00 193 ILE A N 1
ATOM 1534 C CA . ILE A 1 193 ? 0.867 1.482 27.474 1.00 98.00 193 ILE A CA 1
ATOM 1535 C C . ILE A 1 193 ? 0.925 2.794 28.260 1.00 98.00 193 ILE A C 1
ATOM 1537 O O . ILE A 1 193 ? 0.778 2.770 29.481 1.00 98.00 193 ILE A O 1
ATOM 1541 N N . ALA A 1 194 ? 1.065 3.936 27.585 1.00 96.56 194 ALA A N 1
ATOM 1542 C CA . ALA A 1 194 ? 1.050 5.246 28.226 1.00 96.56 194 ALA A CA 1
ATOM 1543 C C . ALA A 1 194 ? -0.269 5.481 28.973 1.00 96.56 194 ALA A C 1
ATOM 1545 O O . ALA A 1 194 ? -0.264 5.919 30.121 1.00 96.56 194 ALA A O 1
ATOM 1546 N N . SER A 1 195 ? -1.406 5.118 28.374 1.00 95.00 195 SER A N 1
ATOM 1547 C CA . SER A 1 195 ? -2.700 5.258 29.038 1.00 95.00 195 SER A CA 1
ATOM 1548 C C . SER A 1 195 ? -2.841 4.362 30.277 1.00 95.00 195 SER A C 1
ATOM 1550 O O . SER A 1 195 ? -3.327 4.817 31.314 1.00 95.00 195 SER A O 1
ATOM 1552 N N . LEU A 1 196 ? -2.362 3.115 30.216 1.00 95.75 196 LEU A N 1
ATOM 1553 C CA . LEU A 1 196 ? -2.332 2.203 31.365 1.00 95.75 196 LEU A CA 1
ATOM 1554 C C . LEU A 1 196 ? -1.406 2.704 32.479 1.00 95.75 196 LEU A C 1
ATOM 1556 O O . LEU A 1 196 ? -1.757 2.611 33.658 1.00 95.75 196 LEU A O 1
ATOM 1560 N N . PHE A 1 197 ? -0.251 3.263 32.115 1.00 95.50 197 PHE A N 1
ATOM 1561 C CA . PHE A 1 197 ? 0.682 3.879 33.054 1.00 95.50 197 PHE A CA 1
ATOM 1562 C C . PHE A 1 197 ? 0.039 5.073 33.770 1.00 95.50 197 PHE A C 1
ATOM 1564 O O . PHE A 1 197 ? 0.059 5.132 34.997 1.00 95.50 197 PHE A O 1
ATOM 1571 N N . LEU A 1 198 ? -0.636 5.959 33.030 1.00 91.88 198 LEU A N 1
ATOM 1572 C CA . LEU A 1 198 ? -1.399 7.083 33.589 1.00 91.88 198 LEU A CA 1
ATOM 1573 C C . LEU A 1 198 ? -2.586 6.630 34.463 1.00 91.88 198 LEU A C 1
ATOM 1575 O O . LEU A 1 198 ? -3.029 7.360 35.349 1.00 91.88 198 LEU A O 1
ATOM 1579 N N . ALA A 1 199 ? -3.095 5.412 34.262 1.00 91.94 199 ALA A N 1
ATOM 1580 C CA . ALA A 1 199 ? -4.075 4.786 35.152 1.00 91.94 199 ALA A CA 1
ATOM 1581 C C . ALA A 1 199 ? -3.448 4.159 36.420 1.00 91.94 199 ALA A C 1
ATOM 1583 O O . ALA A 1 199 ? -4.171 3.665 37.288 1.00 91.94 199 ALA A O 1
ATOM 1584 N N . GLY A 1 200 ? -2.119 4.187 36.560 1.00 93.88 200 GLY A N 1
ATOM 1585 C CA . GLY A 1 200 ? -1.379 3.602 37.681 1.00 93.88 200 GLY A CA 1
ATOM 1586 C C . GLY A 1 200 ? -1.161 2.092 37.564 1.00 93.88 200 GLY A C 1
ATOM 1587 O O . GLY A 1 200 ? -0.944 1.427 38.576 1.00 93.88 200 GLY A O 1
ATOM 1588 N N . THR A 1 201 ? -1.255 1.532 36.356 1.00 95.50 201 THR A N 1
ATOM 1589 C CA . THR A 1 201 ? -0.992 0.108 36.104 1.00 95.50 201 THR A CA 1
ATOM 1590 C C . THR A 1 201 ? 0.507 -0.126 35.929 1.00 95.50 201 THR A C 1
ATOM 1592 O O . THR A 1 201 ? 1.189 0.660 35.276 1.00 95.50 201 THR A O 1
ATOM 1595 N N . ASN A 1 202 ? 1.035 -1.238 36.449 1.00 96.69 202 ASN A N 1
ATOM 1596 C CA . ASN A 1 202 ? 2.402 -1.655 36.131 1.00 96.69 202 ASN A CA 1
ATOM 1597 C C . ASN A 1 202 ? 2.483 -2.127 34.666 1.00 96.69 202 ASN A C 1
ATOM 1599 O O . ASN A 1 202 ? 1.919 -3.159 34.290 1.00 96.69 202 ASN A O 1
ATOM 1603 N N . VAL A 1 203 ? 3.205 -1.372 33.838 1.00 97.94 203 VAL A N 1
ATOM 1604 C CA . VAL A 1 203 ? 3.290 -1.600 32.389 1.00 97.94 203 VAL A CA 1
ATOM 1605 C C . VAL A 1 203 ? 4.496 -2.420 31.930 1.00 97.94 203 VAL A C 1
ATOM 1607 O O . VAL A 1 203 ? 4.556 -2.773 30.756 1.00 97.94 203 VAL A O 1
ATOM 1610 N N . SER A 1 204 ? 5.415 -2.791 32.826 1.00 97.81 204 SER A N 1
ATOM 1611 C CA . SER A 1 204 ? 6.654 -3.525 32.492 1.00 97.81 204 SER A CA 1
ATOM 1612 C C . SER A 1 204 ? 6.421 -4.741 31.585 1.00 97.81 204 SER A C 1
ATOM 1614 O O . SER A 1 204 ? 7.063 -4.885 30.547 1.00 97.81 204 SER A O 1
ATOM 1616 N N . ARG A 1 205 ? 5.434 -5.582 31.922 1.00 97.94 205 ARG A N 1
ATOM 1617 C CA . ARG A 1 205 ? 5.069 -6.761 31.120 1.00 97.94 205 ARG A CA 1
ATOM 1618 C C . ARG A 1 205 ? 4.562 -6.379 29.726 1.00 97.94 205 ARG A C 1
ATOM 1620 O O . ARG A 1 205 ? 4.913 -7.037 28.757 1.00 97.94 205 ARG A O 1
ATOM 1627 N N . HIS A 1 206 ? 3.769 -5.319 29.615 1.00 97.75 206 HIS A N 1
ATOM 1628 C CA . HIS A 1 206 ? 3.216 -4.858 28.340 1.00 97.75 206 HIS A CA 1
ATOM 1629 C C . HIS A 1 206 ? 4.318 -4.354 27.399 1.00 97.75 206 HIS A C 1
ATOM 1631 O O . HIS A 1 206 ? 4.316 -4.681 26.211 1.00 97.75 206 HIS A O 1
ATOM 1637 N N . VAL A 1 207 ? 5.284 -3.609 27.949 1.00 98.06 207 VAL A N 1
ATOM 1638 C CA . VAL A 1 207 ? 6.477 -3.146 27.228 1.00 98.06 207 VAL A CA 1
ATOM 1639 C C . VAL A 1 207 ? 7.307 -4.341 26.758 1.00 98.06 207 VAL A C 1
ATOM 1641 O O . VAL A 1 207 ? 7.570 -4.460 25.564 1.00 98.06 207 VAL A O 1
ATOM 1644 N N . ALA A 1 208 ? 7.642 -5.266 27.664 1.00 97.88 208 ALA A N 1
ATOM 1645 C CA . ALA A 1 208 ? 8.456 -6.437 27.343 1.00 97.88 208 ALA A CA 1
ATOM 1646 C C . ALA A 1 208 ? 7.835 -7.297 26.230 1.00 97.88 208 ALA A C 1
ATOM 1648 O O . ALA A 1 208 ? 8.516 -7.647 25.271 1.00 97.88 208 ALA A O 1
ATOM 1649 N N . TRP A 1 209 ? 6.532 -7.587 26.306 1.00 98.06 209 TRP A N 1
ATOM 1650 C CA . TRP A 1 209 ? 5.840 -8.376 25.281 1.00 98.06 209 TRP A CA 1
ATOM 1651 C C . TRP A 1 209 ? 5.695 -7.648 23.945 1.00 98.06 209 TRP A C 1
ATOM 1653 O O . TRP A 1 209 ? 5.741 -8.293 22.899 1.00 98.06 209 TRP A O 1
ATOM 1663 N N . THR A 1 210 ? 5.544 -6.323 23.963 1.00 97.44 210 THR A N 1
ATOM 1664 C CA . THR A 1 210 ? 5.534 -5.519 22.735 1.00 97.44 210 THR A CA 1
ATOM 1665 C C . THR A 1 210 ? 6.884 -5.602 22.030 1.00 97.44 210 THR A C 1
ATOM 1667 O O . THR A 1 210 ? 6.928 -5.948 20.851 1.00 97.44 210 THR A O 1
ATOM 1670 N N . ILE A 1 211 ? 7.975 -5.352 22.761 1.00 97.69 211 ILE A N 1
ATOM 1671 C CA . ILE A 1 211 ? 9.339 -5.415 22.223 1.00 97.69 211 ILE A CA 1
ATOM 1672 C C . ILE A 1 211 ? 9.639 -6.827 21.719 1.00 97.69 211 ILE A C 1
ATOM 1674 O O . ILE A 1 211 ? 10.050 -6.982 20.574 1.00 97.69 211 ILE A O 1
ATOM 1678 N N . LEU A 1 212 ? 9.373 -7.855 22.531 1.00 98.12 212 LEU A N 1
ATOM 1679 C CA . LEU A 1 212 ? 9.653 -9.243 22.171 1.00 98.12 212 LEU A CA 1
ATOM 1680 C C . LEU A 1 212 ? 8.880 -9.676 20.923 1.00 98.12 212 LEU A C 1
ATOM 1682 O O . LEU A 1 212 ? 9.466 -10.268 20.024 1.00 98.12 212 LEU A O 1
ATOM 1686 N N . SER A 1 213 ? 7.582 -9.369 20.838 1.00 98.25 213 SER A N 1
ATOM 1687 C CA . SER A 1 213 ? 6.773 -9.786 19.691 1.00 98.25 213 SER A CA 1
ATOM 1688 C C . SER A 1 213 ? 7.177 -9.080 18.400 1.00 98.25 213 SER A C 1
ATOM 1690 O O . SER A 1 213 ? 7.164 -9.704 17.342 1.00 98.25 213 SER A O 1
ATOM 1692 N N . MET A 1 214 ? 7.513 -7.790 18.468 1.00 97.88 214 MET A N 1
ATOM 1693 C CA . MET A 1 214 ? 7.960 -7.042 17.294 1.00 97.88 214 MET A CA 1
ATOM 1694 C C . MET A 1 214 ? 9.372 -7.450 16.871 1.00 97.88 214 MET A C 1
ATOM 1696 O O . MET A 1 214 ? 9.604 -7.653 15.685 1.00 97.88 214 MET A O 1
ATOM 1700 N N . ALA A 1 215 ? 10.295 -7.636 17.818 1.00 98.00 215 ALA A N 1
ATOM 1701 C CA . ALA A 1 215 ? 11.641 -8.125 17.532 1.00 98.00 215 ALA A CA 1
ATOM 1702 C C . ALA A 1 215 ? 11.603 -9.530 16.915 1.00 98.00 215 ALA A C 1
ATOM 1704 O O . ALA A 1 215 ? 12.242 -9.762 15.895 1.00 98.00 215 ALA A O 1
ATOM 1705 N N . ALA A 1 216 ? 10.790 -10.436 17.470 1.00 98.38 216 ALA A N 1
ATOM 1706 C CA . ALA A 1 216 ? 10.594 -11.770 16.909 1.00 98.38 216 ALA A CA 1
ATOM 1707 C C . ALA A 1 216 ? 10.052 -11.711 15.474 1.00 98.38 216 ALA A C 1
ATOM 1709 O O . ALA A 1 216 ? 10.548 -12.427 14.617 1.00 98.38 216 ALA A O 1
ATOM 1710 N N . ALA A 1 217 ? 9.086 -10.833 15.187 1.00 98.31 217 ALA A N 1
ATOM 1711 C CA . ALA A 1 217 ? 8.568 -10.626 13.834 1.00 98.31 217 ALA A CA 1
ATOM 1712 C C . ALA A 1 217 ? 9.620 -10.057 12.867 1.00 98.31 217 ALA A C 1
ATOM 1714 O O . ALA A 1 217 ? 9.733 -10.519 11.736 1.00 98.31 217 ALA A O 1
ATOM 1715 N N . ILE A 1 218 ? 10.411 -9.078 13.309 1.00 97.69 218 ILE A N 1
ATOM 1716 C CA . ILE A 1 218 ? 11.492 -8.491 12.507 1.00 97.69 218 ILE A CA 1
ATOM 1717 C C . ILE A 1 218 ? 12.543 -9.548 12.156 1.00 97.69 218 ILE A C 1
ATOM 1719 O O . ILE A 1 218 ? 12.954 -9.610 11.003 1.00 97.69 218 ILE A O 1
ATOM 1723 N N . ILE A 1 219 ? 12.939 -10.378 13.124 1.00 98.12 219 ILE A N 1
ATOM 1724 C CA . ILE A 1 219 ? 13.941 -11.440 12.948 1.00 98.12 219 ILE A CA 1
ATOM 1725 C C . ILE A 1 219 ? 13.375 -12.614 12.136 1.00 98.12 219 ILE A C 1
ATOM 1727 O O . ILE A 1 219 ? 14.096 -13.224 11.357 1.00 98.12 219 ILE A O 1
ATOM 1731 N N . ALA A 1 220 ? 12.087 -12.934 12.295 1.00 97.94 220 ALA A N 1
ATOM 1732 C CA . ALA A 1 220 ? 11.434 -14.015 11.559 1.00 97.94 220 ALA A CA 1
ATOM 1733 C C . ALA A 1 220 ? 11.199 -13.690 10.075 1.00 97.94 220 ALA A C 1
ATOM 1735 O O . ALA A 1 220 ? 10.908 -14.600 9.300 1.00 97.94 220 ALA A O 1
ATOM 1736 N N . ASN A 1 221 ? 11.294 -12.420 9.667 1.00 97.94 221 ASN A N 1
ATOM 1737 C CA . ASN A 1 221 ? 11.270 -12.059 8.255 1.00 97.94 221 ASN A CA 1
ATOM 1738 C C . ASN A 1 221 ? 12.596 -12.507 7.598 1.00 97.94 221 ASN A C 1
ATOM 1740 O O . ASN A 1 221 ? 13.657 -12.062 8.040 1.00 97.94 221 ASN A O 1
ATOM 1744 N N . PRO A 1 222 ? 12.562 -13.327 6.529 1.00 97.44 222 PRO A N 1
ATOM 1745 C CA . PRO A 1 222 ? 13.772 -13.814 5.861 1.00 97.44 222 PRO A CA 1
ATOM 1746 C C . PRO A 1 222 ? 14.685 -12.719 5.291 1.00 97.44 222 PRO A C 1
ATOM 1748 O O . PRO A 1 222 ? 15.868 -12.966 5.088 1.00 97.44 222 PRO A O 1
ATOM 1751 N N . ALA A 1 223 ? 14.162 -11.512 5.066 1.00 96.62 223 ALA A N 1
ATOM 1752 C CA . ALA A 1 223 ? 14.927 -10.352 4.619 1.00 96.62 223 ALA A CA 1
ATOM 1753 C C . ALA A 1 223 ? 15.603 -9.583 5.772 1.00 96.62 223 ALA A C 1
ATOM 1755 O O . ALA A 1 223 ? 15.929 -8.410 5.608 1.00 96.62 223 ALA A O 1
ATOM 1756 N N . PHE A 1 224 ? 15.754 -10.160 6.968 1.00 97.25 224 PHE A N 1
ATOM 1757 C CA . PHE A 1 224 ? 16.486 -9.514 8.060 1.00 97.25 224 PHE A CA 1
ATOM 1758 C C . PHE A 1 224 ? 17.998 -9.437 7.754 1.00 97.25 224 PHE A C 1
ATOM 1760 O O . PHE A 1 224 ? 18.584 -10.460 7.398 1.00 97.25 224 PHE A O 1
ATOM 1767 N N . PRO A 1 225 ? 18.666 -8.277 7.960 1.00 96.19 225 PRO A N 1
ATOM 1768 C CA . PRO A 1 225 ? 18.162 -7.026 8.553 1.00 96.19 225 PRO A CA 1
ATOM 1769 C C . PRO A 1 225 ? 17.617 -5.983 7.554 1.00 96.19 225 PRO A C 1
ATOM 1771 O O . PRO A 1 225 ? 17.225 -4.886 7.964 1.00 96.19 225 PRO A O 1
ATOM 1774 N N . GLN A 1 226 ? 17.601 -6.271 6.251 1.00 94.50 226 GLN A N 1
ATOM 1775 C CA . GLN A 1 226 ? 17.163 -5.349 5.194 1.00 94.50 226 GLN A CA 1
ATOM 1776 C C . GLN A 1 226 ? 15.716 -4.873 5.383 1.00 94.50 226 GLN A C 1
ATOM 1778 O O . GLN A 1 226 ? 15.417 -3.716 5.091 1.00 94.50 226 GLN A O 1
ATOM 1783 N N . ASN A 1 227 ? 14.832 -5.698 5.948 1.00 95.25 227 ASN A N 1
ATOM 1784 C CA . ASN A 1 227 ? 13.461 -5.302 6.286 1.00 95.25 227 ASN A CA 1
ATOM 1785 C C . ASN A 1 227 ? 13.389 -4.069 7.216 1.00 95.25 227 ASN A C 1
ATOM 1787 O O . ASN A 1 227 ? 12.498 -3.231 7.053 1.00 95.25 227 ASN A O 1
ATOM 1791 N N . ILE A 1 228 ? 14.335 -3.909 8.151 1.00 95.81 228 ILE A N 1
ATOM 1792 C CA . ILE A 1 228 ? 14.432 -2.714 9.006 1.00 95.81 228 ILE A CA 1
ATOM 1793 C C . ILE A 1 228 ? 14.829 -1.506 8.162 1.00 95.81 228 ILE A C 1
ATOM 1795 O O . ILE A 1 228 ? 14.172 -0.466 8.235 1.00 95.81 228 ILE A O 1
ATOM 1799 N N . ALA A 1 229 ? 15.884 -1.647 7.352 1.00 93.12 229 ALA A N 1
ATOM 1800 C CA . ALA A 1 229 ? 16.384 -0.573 6.498 1.00 93.12 229 ALA A CA 1
ATOM 1801 C C . ALA A 1 229 ? 15.286 -0.069 5.550 1.00 93.12 229 ALA A C 1
ATOM 1803 O O . ALA A 1 229 ? 15.061 1.137 5.448 1.00 93.12 229 ALA A O 1
ATOM 1804 N N . THR A 1 230 ? 14.526 -0.983 4.943 1.00 91.56 230 THR A N 1
ATOM 1805 C CA . THR A 1 230 ? 13.381 -0.643 4.093 1.00 91.56 230 THR A CA 1
ATOM 1806 C C . THR A 1 230 ? 12.251 0.017 4.877 1.00 91.56 230 THR A C 1
ATOM 1808 O O . THR A 1 230 ? 11.685 0.998 4.402 1.00 91.56 230 THR A O 1
ATOM 1811 N N . GLY A 1 231 ? 11.928 -0.448 6.087 1.00 93.06 231 GLY A N 1
ATOM 1812 C CA . GLY A 1 231 ? 10.909 0.197 6.921 1.00 93.06 231 GLY A CA 1
ATOM 1813 C C . GLY A 1 231 ? 11.281 1.634 7.313 1.00 93.06 231 GLY A C 1
ATOM 1814 O O . GLY A 1 231 ? 10.449 2.536 7.205 1.00 93.06 231 GLY A O 1
ATOM 1815 N N . VAL A 1 232 ? 12.544 1.878 7.684 1.00 92.31 232 VAL A N 1
ATOM 1816 C CA . VAL A 1 232 ? 13.077 3.231 7.941 1.00 92.31 232 VAL A CA 1
ATOM 1817 C C . VAL A 1 232 ? 13.068 4.068 6.665 1.00 92.31 232 VAL A C 1
ATOM 1819 O O . VAL A 1 232 ? 12.708 5.246 6.697 1.00 92.31 232 VAL A O 1
ATOM 1822 N N . GLN A 1 233 ? 13.415 3.466 5.526 1.00 89.12 233 GLN A N 1
ATOM 1823 C CA . GLN A 1 233 ? 13.381 4.147 4.242 1.00 89.12 233 GLN A CA 1
ATOM 1824 C C . GLN A 1 233 ? 11.980 4.629 3.889 1.00 89.12 233 GLN A C 1
ATOM 1826 O O . GLN A 1 233 ? 11.820 5.808 3.574 1.00 89.12 233 GLN A O 1
ATOM 1831 N N . VAL A 1 234 ? 10.975 3.761 3.999 1.00 89.38 234 VAL A N 1
ATOM 1832 C CA . VAL A 1 234 ? 9.588 4.124 3.701 1.00 89.38 234 VAL A CA 1
ATOM 1833 C C . VAL A 1 234 ? 9.033 5.131 4.704 1.00 89.38 234 VAL A C 1
ATOM 1835 O O . VAL A 1 234 ? 8.319 6.045 4.296 1.00 89.38 234 VAL A O 1
ATOM 1838 N N . LEU A 1 235 ? 9.411 5.049 5.985 1.00 89.94 235 LEU A N 1
ATOM 1839 C CA . LEU A 1 235 ? 9.064 6.090 6.955 1.00 89.94 235 LEU A CA 1
ATOM 1840 C C . LEU A 1 235 ? 9.619 7.450 6.528 1.00 89.94 235 LEU A C 1
ATOM 1842 O O . LEU A 1 235 ? 8.889 8.434 6.531 1.00 89.94 235 LEU A O 1
ATOM 1846 N N . ALA A 1 236 ? 10.893 7.497 6.138 1.00 87.06 236 ALA A N 1
ATOM 1847 C CA . ALA A 1 236 ? 11.517 8.724 5.669 1.00 87.06 236 ALA A CA 1
ATOM 1848 C C . ALA A 1 236 ? 10.865 9.241 4.374 1.00 87.06 236 ALA A C 1
ATOM 1850 O O . ALA A 1 236 ? 10.675 10.440 4.255 1.00 87.06 236 ALA A O 1
ATOM 1851 N N . ILE A 1 237 ? 10.439 8.375 3.445 1.00 82.94 237 ILE A N 1
ATOM 1852 C CA . ILE A 1 237 ? 9.658 8.798 2.262 1.00 82.94 237 ILE A CA 1
ATOM 1853 C C . ILE A 1 237 ? 8.318 9.414 2.689 1.00 82.94 237 ILE A C 1
ATOM 1855 O O . ILE A 1 237 ? 7.915 10.451 2.174 1.00 82.94 237 ILE A O 1
ATOM 1859 N N . ALA A 1 238 ? 7.640 8.811 3.669 1.00 83.38 238 ALA A N 1
ATOM 1860 C CA . ALA A 1 238 ? 6.358 9.302 4.162 1.00 83.38 238 ALA A CA 1
ATOM 1861 C C . ALA A 1 238 ? 6.458 10.628 4.942 1.00 83.38 238 ALA A C 1
ATOM 1863 O O . ALA A 1 238 ? 5.457 11.335 5.036 1.00 83.38 238 ALA A O 1
ATOM 1864 N N . THR A 1 239 ? 7.623 10.956 5.519 1.00 82.25 239 THR A N 1
ATOM 1865 C CA . THR A 1 239 ? 7.836 12.176 6.323 1.00 82.25 239 THR A CA 1
ATOM 1866 C C . THR A 1 239 ? 8.631 13.271 5.611 1.00 82.25 239 THR A C 1
ATOM 1868 O O . THR A 1 239 ? 8.493 14.436 5.974 1.00 82.25 239 THR A O 1
ATOM 1871 N N . GLN A 1 240 ? 9.449 12.936 4.610 1.00 68.88 240 GLN A N 1
ATOM 1872 C CA . GLN A 1 240 ? 10.329 13.865 3.894 1.00 68.88 240 GLN A CA 1
ATOM 1873 C C . GLN A 1 240 ? 9.808 14.149 2.483 1.00 68.88 240 GLN A C 1
ATOM 1875 O O . GLN A 1 240 ? 10.444 13.803 1.489 1.00 68.88 240 GLN A O 1
ATOM 1880 N N . GLN A 1 241 ? 8.694 14.874 2.378 1.00 61.19 241 GLN A N 1
ATOM 1881 C CA . GLN A 1 241 ? 8.201 15.437 1.108 1.00 61.19 241 GLN A CA 1
ATOM 1882 C C . GLN A 1 241 ? 9.112 16.540 0.514 1.00 61.19 241 GLN A C 1
ATOM 1884 O O . GLN A 1 241 ? 8.656 17.413 -0.213 1.00 61.19 241 GLN A O 1
ATOM 1889 N N . THR A 1 242 ? 10.411 16.517 0.811 1.00 50.38 242 THR A N 1
ATOM 1890 C CA . THR A 1 242 ? 11.420 17.459 0.309 1.00 50.38 242 THR A CA 1
ATOM 1891 C C . THR A 1 242 ? 12.500 16.757 -0.511 1.00 50.38 242 THR A C 1
ATOM 1893 O O . THR A 1 242 ? 13.619 17.259 -0.621 1.00 50.38 242 THR A O 1
ATOM 1896 N N . SER A 1 243 ? 12.221 15.575 -1.065 1.00 57.69 243 SER A N 1
ATOM 1897 C CA . SER A 1 243 ? 13.105 15.003 -2.079 1.00 57.69 243 SER A CA 1
ATOM 1898 C C . SER A 1 243 ? 13.176 15.949 -3.277 1.00 57.69 243 SER A C 1
ATOM 1900 O O . SER A 1 243 ? 12.155 16.475 -3.706 1.00 57.69 243 SER A O 1
ATOM 1902 N N . SER A 1 244 ? 14.355 16.093 -3.878 1.00 66.62 244 SER A N 1
ATOM 1903 C CA . SER A 1 244 ? 14.539 16.788 -5.161 1.00 66.62 244 SER A CA 1
ATOM 1904 C C . SER A 1 244 ? 13.798 16.139 -6.340 1.00 66.62 244 SER A C 1
ATOM 1906 O O . SER A 1 244 ? 13.842 16.671 -7.447 1.00 66.62 244 SER A O 1
ATOM 1908 N N . ILE A 1 245 ? 13.139 14.993 -6.127 1.00 70.12 245 ILE A N 1
ATOM 1909 C CA . ILE A 1 245 ? 12.276 14.364 -7.122 1.00 70.12 245 ILE A CA 1
ATOM 1910 C C . ILE A 1 245 ? 11.027 15.238 -7.300 1.00 70.12 245 ILE A C 1
ATOM 1912 O O . ILE A 1 245 ? 10.339 15.503 -6.310 1.00 70.12 245 ILE A O 1
ATOM 1916 N N . PRO A 1 246 ? 10.696 15.646 -8.536 1.00 78.00 246 PRO A N 1
ATOM 1917 C CA . PRO A 1 246 ? 9.469 16.382 -8.801 1.00 78.00 246 PRO A CA 1
ATOM 1918 C C . PRO A 1 246 ? 8.227 15.628 -8.306 1.00 78.00 246 PRO A C 1
ATOM 1920 O O . PRO A 1 246 ? 8.103 14.420 -8.499 1.00 78.00 246 PRO A O 1
ATOM 1923 N N . GLU A 1 247 ? 7.263 16.343 -7.718 1.00 73.06 247 GLU A N 1
ATOM 1924 C CA . GLU A 1 247 ? 6.059 15.746 -7.111 1.00 73.06 247 GLU A CA 1
ATOM 1925 C C . GLU A 1 247 ? 5.273 14.820 -8.053 1.00 73.06 247 GLU A C 1
ATOM 1927 O O . GLU A 1 247 ? 4.593 13.889 -7.610 1.00 73.06 247 GLU A O 1
ATOM 1932 N N . TYR A 1 248 ? 5.350 15.070 -9.363 1.00 71.69 248 TYR A N 1
ATOM 1933 C CA . TYR A 1 248 ? 4.619 14.297 -10.356 1.00 71.69 248 TYR A CA 1
ATOM 1934 C C . TYR A 1 248 ? 5.162 12.870 -10.544 1.00 71.69 248 TYR A C 1
ATOM 1936 O O . TYR A 1 248 ? 4.412 12.010 -11.001 1.00 71.69 248 TYR A O 1
ATOM 1944 N N . PHE A 1 249 ? 6.402 12.594 -10.125 1.00 76.62 249 PHE A N 1
ATOM 1945 C CA . PHE A 1 249 ? 6.958 11.238 -10.097 1.00 76.62 249 PHE A CA 1
ATOM 1946 C C . PHE A 1 249 ? 6.385 10.391 -8.973 1.00 76.62 249 PHE A C 1
ATOM 1948 O O . PHE A 1 249 ? 6.488 9.173 -9.018 1.00 76.62 249 PHE A O 1
ATOM 1955 N N . PHE A 1 250 ? 5.780 10.997 -7.962 1.00 79.56 250 PHE A N 1
ATOM 1956 C CA . PHE A 1 250 ? 5.197 10.243 -6.874 1.00 79.56 250 PHE A CA 1
ATOM 1957 C C . PHE A 1 250 ? 3.763 9.826 -7.173 1.00 79.56 250 PHE A C 1
ATOM 1959 O O . PHE A 1 250 ? 2.993 10.563 -7.809 1.00 79.56 250 PHE A O 1
ATOM 1966 N N . GLY A 1 251 ? 3.388 8.664 -6.630 1.00 77.62 251 GLY A N 1
ATOM 1967 C CA . GLY A 1 251 ? 1.996 8.242 -6.556 1.00 77.62 251 GLY A CA 1
ATOM 1968 C C . GLY A 1 251 ? 1.136 9.341 -5.926 1.00 77.62 251 GLY A C 1
ATOM 1969 O O . GLY A 1 251 ? 1.527 9.985 -4.946 1.00 77.62 251 GLY A O 1
ATOM 1970 N N . GLY A 1 252 ? -0.043 9.594 -6.498 1.00 77.69 252 GLY A N 1
ATOM 1971 C CA . GLY A 1 252 ? -0.931 10.666 -6.037 1.00 77.69 252 GLY A CA 1
ATOM 1972 C C . GLY A 1 252 ? -1.341 10.533 -4.565 1.00 77.69 252 GLY A C 1
ATOM 1973 O O . GLY A 1 252 ? -1.756 11.509 -3.948 1.00 77.69 252 GLY A O 1
ATOM 1974 N N . GLU A 1 253 ? -1.200 9.344 -3.979 1.00 75.19 253 GLU A N 1
ATOM 1975 C CA . GLU A 1 253 ? -1.539 9.046 -2.592 1.00 75.19 253 GLU A CA 1
ATOM 1976 C C . GLU A 1 253 ? -0.545 9.569 -1.548 1.00 75.19 253 GLU A C 1
ATOM 1978 O O . GLU A 1 253 ? -0.886 9.583 -0.365 1.00 75.19 253 GLU A O 1
ATOM 1983 N N . ILE A 1 254 ? 0.665 9.972 -1.947 1.00 80.44 254 ILE A N 1
ATOM 1984 C CA . ILE A 1 254 ? 1.641 10.571 -1.023 1.00 80.44 254 ILE A CA 1
ATOM 1985 C C . ILE A 1 254 ? 1.734 12.090 -1.153 1.00 80.44 254 ILE A C 1
ATOM 1987 O O . ILE A 1 254 ? 2.463 12.708 -0.385 1.00 80.44 254 ILE A O 1
ATOM 1991 N N . ARG A 1 255 ? 0.992 12.702 -2.083 1.00 82.25 255 ARG A N 1
ATOM 1992 C CA . ARG A 1 255 ? 0.958 14.161 -2.246 1.00 82.25 255 ARG A CA 1
ATOM 1993 C C . ARG A 1 255 ? 0.168 14.804 -1.115 1.00 82.25 255 ARG A C 1
ATOM 1995 O O . ARG A 1 255 ? -0.853 14.263 -0.690 1.00 82.25 255 ARG A O 1
ATOM 2002 N N . LEU A 1 256 ? 0.606 15.973 -0.647 1.00 83.19 256 LEU A N 1
ATOM 2003 C CA . LEU A 1 256 ? -0.207 16.762 0.275 1.00 83.19 256 LEU A CA 1
ATOM 2004 C C . LEU A 1 256 ? -1.527 17.116 -0.395 1.00 83.19 256 LEU A C 1
ATOM 2006 O O . LEU A 1 256 ? -1.570 17.616 -1.519 1.00 83.19 256 LEU A O 1
ATOM 2010 N N . LEU A 1 257 ? -2.617 16.869 0.320 1.00 83.12 257 LEU A N 1
ATOM 2011 C CA . LEU A 1 257 ? -3.915 17.354 -0.108 1.00 83.12 257 LEU A CA 1
ATOM 2012 C C . LEU A 1 257 ? -3.984 18.839 0.212 1.00 83.12 257 LEU A C 1
ATOM 2014 O O . LEU A 1 257 ? -3.712 19.255 1.340 1.00 83.12 257 LEU A O 1
ATOM 2018 N N . ASN A 1 258 ? -4.408 19.641 -0.762 1.00 86.12 258 ASN A N 1
ATOM 2019 C CA . ASN A 1 258 ? -4.774 21.015 -0.449 1.00 86.12 258 ASN A CA 1
ATOM 2020 C C . ASN A 1 258 ? -5.968 21.027 0.525 1.00 86.12 258 ASN A C 1
ATOM 2022 O O . ASN A 1 258 ? -6.712 20.051 0.628 1.00 86.12 258 ASN A O 1
ATOM 2026 N N . SER A 1 259 ? -6.173 22.134 1.238 1.00 85.44 259 SER A N 1
ATOM 2027 C CA . SER A 1 259 ? -7.218 22.240 2.269 1.00 85.44 259 SER A CA 1
ATOM 2028 C C . SER A 1 259 ? -8.615 21.867 1.755 1.00 85.44 259 SER A C 1
ATOM 2030 O O . SER A 1 259 ? -9.371 21.203 2.460 1.00 85.44 259 SER A O 1
ATOM 2032 N N . VAL A 1 260 ? -8.943 22.218 0.508 1.00 84.62 260 VAL A N 1
ATOM 2033 C CA . VAL A 1 260 ? -10.228 21.881 -0.122 1.00 84.62 260 VAL A CA 1
ATOM 2034 C C . VAL A 1 260 ? -10.350 20.376 -0.354 1.00 84.62 260 VAL A C 1
ATOM 2036 O O . VAL A 1 260 ? -11.369 19.786 -0.006 1.00 84.62 260 VAL A O 1
ATOM 2039 N N . GLN A 1 261 ? -9.323 19.735 -0.912 1.00 82.12 261 GLN A N 1
ATOM 2040 C CA . GLN A 1 261 ? -9.278 18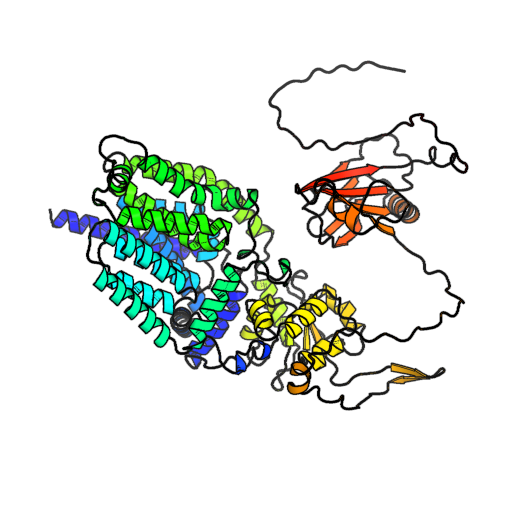.287 -1.108 1.00 82.12 261 GLN A CA 1
ATOM 2041 C C . GLN A 1 261 ? -9.302 17.552 0.229 1.00 82.12 261 GLN A C 1
ATOM 2043 O O . GLN A 1 261 ? -10.037 16.582 0.368 1.00 82.12 261 GLN A O 1
ATOM 2048 N N . LEU A 1 262 ? -8.559 18.035 1.222 1.00 83.56 262 LEU A N 1
ATOM 2049 C CA . LEU A 1 262 ? -8.534 17.473 2.563 1.00 83.56 262 LEU A CA 1
ATOM 2050 C C . LEU A 1 262 ? -9.922 17.523 3.206 1.00 83.56 262 LEU A C 1
ATOM 2052 O O . LEU A 1 262 ? -10.389 16.514 3.719 1.00 83.56 262 LEU A O 1
ATOM 2056 N N . ILE A 1 263 ? -10.620 18.659 3.133 1.00 81.75 263 ILE A N 1
ATOM 2057 C CA . ILE A 1 263 ? -11.975 18.796 3.681 1.00 81.75 263 ILE A CA 1
ATOM 2058 C C . ILE A 1 263 ? -12.965 17.924 2.901 1.00 81.75 263 ILE A C 1
ATOM 2060 O O . ILE A 1 263 ? -13.711 17.163 3.515 1.00 81.75 263 ILE A O 1
ATOM 2064 N N . LYS A 1 264 ? -12.943 17.974 1.563 1.00 78.00 264 LYS A N 1
ATOM 2065 C CA . LYS A 1 264 ? -13.849 17.182 0.714 1.00 78.00 264 LYS A CA 1
ATOM 2066 C C . LYS A 1 264 ? -13.648 15.674 0.883 1.00 78.00 264 LYS A C 1
ATOM 2068 O O . LYS A 1 264 ? -14.618 14.927 0.858 1.00 78.00 264 LYS A O 1
ATOM 2073 N N . GLN A 1 265 ? -12.405 15.217 1.040 1.00 75.38 265 GLN A N 1
ATOM 2074 C CA . GLN A 1 265 ? -12.079 13.788 1.093 1.00 75.38 265 GLN A CA 1
ATOM 2075 C C . GLN A 1 265 ? -12.018 13.234 2.523 1.00 75.38 265 GLN A C 1
ATOM 2077 O O . GLN A 1 265 ? -12.324 12.061 2.735 1.00 75.38 265 GLN A O 1
ATOM 2082 N N . HIS A 1 266 ? -11.634 14.058 3.502 1.00 79.56 266 HIS A N 1
ATOM 2083 C CA . HIS A 1 266 ? -11.300 13.619 4.861 1.00 79.56 266 HIS A CA 1
ATOM 2084 C C . HIS A 1 266 ? -11.835 14.527 5.977 1.00 79.56 266 HIS A C 1
ATOM 2086 O O . HIS A 1 266 ? -11.630 14.203 7.147 1.00 79.56 266 HIS A O 1
ATOM 2092 N N . GLY A 1 267 ? -12.531 15.628 5.665 1.00 71.31 267 GLY A N 1
ATOM 2093 C CA . GLY A 1 267 ? -12.903 16.661 6.636 1.00 71.31 267 GLY A CA 1
ATOM 2094 C C . GLY A 1 267 ? -13.595 16.096 7.873 1.00 71.31 267 GLY A C 1
ATOM 2095 O O . GLY A 1 267 ? -13.146 16.313 8.993 1.00 71.31 267 GLY A O 1
ATOM 2096 N N . TYR A 1 268 ? -14.621 15.271 7.697 1.00 67.06 268 TYR A N 1
ATOM 2097 C CA . TYR A 1 268 ? -15.347 14.693 8.828 1.00 67.06 268 TYR A CA 1
ATOM 2098 C C . TYR A 1 268 ? -14.499 13.725 9.675 1.00 67.06 268 TYR A C 1
ATOM 2100 O O . TYR A 1 268 ? -14.721 13.627 10.875 1.00 67.06 268 TYR A O 1
ATOM 2108 N N . MET A 1 269 ? -13.489 13.056 9.107 1.00 67.38 269 MET A N 1
ATOM 2109 C CA . MET A 1 269 ? -12.594 12.168 9.870 1.00 67.38 269 MET A CA 1
ATOM 2110 C C . MET A 1 269 ? -11.586 12.946 10.713 1.00 67.38 269 MET A C 1
ATOM 2112 O O . MET A 1 269 ? -11.185 12.472 11.768 1.00 67.38 269 MET A O 1
ATOM 2116 N N . ILE A 1 270 ? -11.241 14.163 10.294 1.00 68.00 270 ILE A N 1
ATOM 2117 C CA . ILE A 1 270 ? -10.462 15.111 11.096 1.00 68.00 270 ILE A CA 1
ATOM 2118 C C . ILE A 1 270 ? -11.331 15.692 12.219 1.00 68.00 270 ILE A C 1
ATOM 2120 O O . ILE A 1 270 ? -10.891 15.798 13.365 1.00 68.00 270 ILE A O 1
ATOM 2124 N N . PHE A 1 271 ? -12.587 16.036 11.915 1.00 66.81 271 PHE A N 1
ATOM 2125 C CA . PHE A 1 271 ? -13.489 16.655 12.886 1.00 66.81 271 PHE A CA 1
ATOM 2126 C C . PHE A 1 271 ? -14.128 15.658 13.855 1.00 66.81 271 PHE A C 1
ATOM 2128 O O . PHE A 1 271 ? -14.443 16.044 14.974 1.00 66.81 271 PHE A O 1
ATOM 2135 N N . LEU A 1 272 ? -14.290 14.383 13.497 1.00 68.62 272 LEU A N 1
ATOM 2136 C CA . LEU A 1 272 ? -14.934 13.388 14.355 1.00 68.62 272 LEU A CA 1
ATOM 2137 C C . LEU A 1 272 ? -14.188 13.198 15.688 1.00 68.62 272 LEU A C 1
ATOM 2139 O O . LEU A 1 272 ? -14.825 13.347 16.730 1.00 68.62 272 LEU A O 1
ATOM 2143 N N . PRO A 1 273 ? -12.870 12.928 15.728 1.00 65.12 273 PRO A N 1
ATOM 2144 C CA . PRO A 1 273 ? -12.131 12.841 16.984 1.00 65.12 273 PRO A CA 1
ATOM 2145 C C . PRO A 1 273 ? -12.179 14.148 17.776 1.00 65.12 273 PRO A C 1
ATOM 2147 O O . PRO A 1 273 ? -12.306 14.108 18.996 1.00 65.12 273 PRO A O 1
ATOM 2150 N N . LEU A 1 274 ? -12.144 15.299 17.095 1.00 68.12 274 LEU A N 1
ATOM 2151 C CA . LEU A 1 274 ? -12.246 16.616 17.724 1.00 68.12 274 LEU A CA 1
ATOM 2152 C C . LEU A 1 274 ? -13.614 16.810 18.397 1.00 68.12 274 LEU A C 1
ATOM 2154 O O . LEU A 1 274 ? -13.685 17.195 19.559 1.00 68.12 274 LEU A O 1
ATOM 2158 N N . VAL A 1 275 ? -14.704 16.472 17.707 1.00 72.00 275 VAL A N 1
ATOM 2159 C CA . VAL A 1 275 ? -16.070 16.503 18.244 1.00 72.00 275 VAL A CA 1
ATOM 2160 C C . VAL A 1 275 ? -16.213 15.512 19.396 1.00 72.00 275 VAL A C 1
ATOM 2162 O O . VAL A 1 275 ? -16.814 15.853 20.409 1.00 72.00 275 VAL A O 1
ATOM 2165 N N . LEU A 1 276 ? -15.625 14.315 19.302 1.00 67.56 276 LEU A N 1
ATOM 2166 C CA . LEU A 1 276 ? -15.627 13.340 20.398 1.00 67.56 276 LEU A CA 1
ATOM 2167 C C . LEU A 1 276 ? -14.886 13.874 21.631 1.00 67.56 276 LEU A C 1
ATOM 2169 O O . LEU A 1 276 ? -15.382 13.726 22.747 1.00 67.56 276 LEU A O 1
ATOM 2173 N N . VAL A 1 277 ? -13.742 14.538 21.441 1.00 69.00 277 VAL A N 1
ATOM 2174 C CA . VAL A 1 277 ? -13.019 15.229 22.517 1.00 69.00 277 VAL A CA 1
ATOM 2175 C C . VAL A 1 277 ? -13.886 16.333 23.113 1.00 69.00 277 VAL A C 1
ATOM 2177 O O . VAL A 1 277 ? -14.047 16.375 24.327 1.00 69.00 277 VAL A O 1
ATOM 2180 N N . LEU A 1 278 ? -14.507 17.180 22.291 1.00 68.56 278 LEU A N 1
ATOM 2181 C CA . LEU A 1 278 ? -15.379 18.257 22.762 1.00 68.56 278 LEU A CA 1
ATOM 2182 C C . LEU A 1 278 ? -16.580 17.714 23.551 1.00 68.56 278 LEU A C 1
ATOM 2184 O O . LEU A 1 278 ? -16.857 18.208 24.638 1.00 68.56 278 LEU A O 1
ATOM 2188 N N . VAL A 1 279 ? -17.236 16.649 23.079 1.00 69.38 279 VAL A N 1
ATOM 2189 C CA . VAL A 1 279 ? -18.332 15.965 23.793 1.00 69.38 279 VAL A CA 1
ATOM 2190 C C . VAL A 1 279 ? -17.864 15.412 25.141 1.00 69.38 279 VAL A C 1
ATOM 2192 O O . VAL A 1 279 ? -18.598 15.501 26.124 1.00 69.38 279 VAL A O 1
ATOM 2195 N N . LEU A 1 280 ? -16.643 14.877 25.213 1.00 65.62 280 LEU A N 1
ATOM 2196 C CA . LEU A 1 280 ? -16.037 14.402 26.460 1.00 65.62 280 LEU A CA 1
ATOM 2197 C C . LEU A 1 280 ? -15.622 15.534 27.405 1.00 65.62 280 LEU A C 1
ATOM 2199 O O . LEU A 1 280 ? -15.550 15.318 28.614 1.00 65.62 280 LEU A O 1
ATOM 2203 N N . LEU A 1 281 ? -15.350 16.725 26.872 1.00 63.50 281 LEU A N 1
ATOM 2204 C CA . LEU A 1 281 ? -15.041 17.920 27.651 1.00 63.50 281 LEU A CA 1
ATOM 2205 C C . LEU A 1 281 ? -16.297 18.620 28.186 1.00 63.50 281 LEU A C 1
ATOM 2207 O O . LEU A 1 281 ? -16.177 19.361 29.160 1.00 63.50 281 LEU A O 1
ATOM 2211 N N . VAL A 1 282 ? -17.491 18.375 27.623 1.00 60.34 282 VAL A N 1
ATOM 2212 C CA . VAL A 1 282 ? -18.743 18.940 28.155 1.00 60.34 282 VAL A CA 1
ATOM 2213 C C . VAL A 1 282 ? -19.009 18.363 29.555 1.00 60.34 282 VAL A C 1
ATOM 2215 O O . VAL A 1 282 ? -19.267 17.160 29.696 1.00 60.34 282 VAL A O 1
ATOM 2218 N N . PRO A 1 283 ? -19.000 19.198 30.612 1.00 51.03 283 PRO A N 1
ATOM 2219 C CA . PRO A 1 283 ? -19.121 18.755 31.994 1.00 51.03 283 PRO A CA 1
ATOM 2220 C C . PRO A 1 283 ? -20.582 18.432 32.331 1.00 51.03 283 PRO A C 1
ATOM 2222 O O . PRO A 1 283 ? -21.244 19.141 33.082 1.00 51.03 283 PRO A O 1
ATOM 2225 N N . ARG A 1 284 ? -21.120 17.330 31.801 1.00 56.91 284 ARG A N 1
ATOM 2226 C CA . ARG A 1 284 ? -22.379 16.752 32.294 1.00 56.91 284 ARG A CA 1
ATOM 2227 C C . ARG A 1 284 ? -22.083 15.722 33.378 1.00 56.91 284 ARG A C 1
ATOM 2229 O O . ARG A 1 284 ? -21.978 14.535 33.098 1.00 56.91 284 ARG A O 1
ATOM 2236 N N . SER A 1 285 ? -21.883 16.244 34.591 1.00 48.03 285 SER A N 1
ATOM 2237 C CA . SER A 1 285 ? -21.997 15.662 35.950 1.00 48.03 285 SER A CA 1
ATOM 2238 C C . SER A 1 285 ? -21.501 14.237 36.284 1.00 48.03 285 SER A C 1
ATOM 2240 O O . SER A 1 285 ? -21.440 13.913 37.463 1.00 48.03 285 SER A O 1
ATOM 2242 N N . ASN A 1 286 ? -21.058 13.404 35.340 1.00 51.47 286 ASN A N 1
ATOM 2243 C CA . ASN A 1 286 ? -20.417 12.104 35.588 1.00 51.47 286 ASN A CA 1
ATOM 2244 C C . ASN A 1 286 ? -19.361 11.713 34.532 1.00 51.47 286 ASN A C 1
ATOM 2246 O O . ASN A 1 286 ? -18.590 10.784 34.763 1.00 51.47 286 ASN A O 1
ATOM 2250 N N . THR A 1 287 ? -19.249 12.438 33.412 1.00 51.97 287 THR A N 1
ATOM 2251 C CA . THR A 1 287 ? -18.156 12.308 32.425 1.00 51.97 287 THR A CA 1
ATOM 2252 C C . THR A 1 287 ? -16.966 13.222 32.734 1.00 51.97 287 THR A C 1
ATOM 2254 O O . THR A 1 287 ? -16.288 13.709 31.839 1.00 51.97 287 THR A O 1
ATOM 2257 N N . THR A 1 288 ? -16.640 13.438 34.011 1.00 53.06 288 THR A N 1
ATOM 2258 C CA . THR A 1 288 ? -15.391 14.095 34.447 1.00 53.06 288 THR A CA 1
ATOM 2259 C C . THR A 1 288 ? -14.179 13.169 34.249 1.00 53.06 288 THR A C 1
ATOM 2261 O O . THR A 1 288 ? -13.358 12.999 35.142 1.00 53.06 288 THR A O 1
ATOM 2264 N N . LEU A 1 289 ? -14.060 12.504 33.101 1.00 54.72 289 LEU A N 1
ATOM 2265 C CA . LEU A 1 289 ? -12.992 11.534 32.842 1.00 54.72 289 LEU A CA 1
ATOM 2266 C C . LEU A 1 289 ? -11.679 12.240 32.476 1.00 54.72 289 LEU A C 1
ATOM 2268 O O . LEU A 1 289 ? -10.634 11.917 33.032 1.00 54.72 289 LEU A O 1
ATOM 2272 N N . THR A 1 290 ? -11.749 13.269 31.632 1.00 53.94 290 THR A N 1
ATOM 2273 C CA . THR A 1 290 ? -10.610 14.119 31.243 1.00 53.94 290 THR A CA 1
ATOM 2274 C C . THR A 1 290 ? -10.262 15.135 32.328 1.00 53.94 290 THR A C 1
ATOM 2276 O O . THR A 1 290 ? -9.098 15.289 32.683 1.00 53.94 290 THR A O 1
ATOM 2279 N N . TRP A 1 291 ? -11.266 15.776 32.934 1.00 57.75 291 TRP A N 1
ATOM 2280 C CA . TRP A 1 291 ? -11.032 16.809 33.951 1.00 57.75 291 TRP A CA 1
ATOM 2281 C C . TRP A 1 291 ? -10.433 16.261 35.254 1.00 57.75 291 TRP A C 1
ATOM 2283 O O . TRP A 1 291 ? -9.579 16.895 35.869 1.00 57.75 291 TRP A O 1
ATOM 2293 N N . ASN A 1 292 ? -10.836 15.055 35.673 1.00 57.78 292 ASN A N 1
ATOM 2294 C CA . ASN A 1 292 ? -10.246 14.417 36.850 1.00 57.78 292 ASN A CA 1
ATOM 2295 C C . ASN A 1 292 ? -8.805 13.948 36.587 1.00 57.78 292 ASN A C 1
ATOM 2297 O O . ASN A 1 292 ? -7.990 14.042 37.501 1.00 57.78 292 ASN A O 1
ATOM 2301 N N . ALA A 1 293 ? -8.479 13.504 35.366 1.00 59.50 293 ALA A N 1
ATOM 2302 C CA . ALA A 1 293 ? -7.109 13.147 34.987 1.00 59.50 293 ALA A CA 1
ATOM 2303 C C . ALA A 1 293 ? -6.173 14.364 35.015 1.00 59.50 293 ALA A C 1
ATOM 2305 O O . ALA A 1 293 ? -5.090 14.289 35.587 1.00 59.50 293 ALA A O 1
ATOM 2306 N N . ILE A 1 294 ? -6.635 15.512 34.502 1.00 65.75 294 ILE A N 1
ATOM 2307 C CA . ILE A 1 294 ? -5.916 16.796 34.593 1.00 65.75 294 ILE A CA 1
ATOM 2308 C C . ILE A 1 294 ? -5.700 17.208 36.060 1.00 65.75 294 ILE A C 1
ATOM 2310 O O . ILE A 1 294 ? -4.659 17.755 36.404 1.00 65.75 294 ILE A O 1
ATOM 2314 N N . ARG A 1 295 ? -6.643 16.891 36.957 1.00 71.81 295 ARG A N 1
ATOM 2315 C CA . ARG A 1 295 ? -6.528 17.128 38.409 1.00 71.81 295 ARG A CA 1
ATOM 2316 C C . ARG A 1 295 ? -5.783 16.023 39.180 1.00 71.81 295 ARG A C 1
ATOM 2318 O O . ARG A 1 295 ? -5.945 15.921 40.394 1.00 71.81 295 ARG A O 1
ATOM 2325 N N . GLY A 1 296 ? -5.012 15.169 38.503 1.00 67.62 296 GLY A N 1
ATOM 2326 C CA . GLY A 1 296 ? -4.176 14.145 39.144 1.00 67.62 296 GLY A CA 1
ATOM 2327 C C . GLY A 1 296 ? -4.925 12.921 39.691 1.00 67.62 296 GLY A C 1
ATOM 2328 O O . GLY A 1 296 ? -4.358 12.142 40.454 1.00 67.62 296 GLY A O 1
ATOM 2329 N N . ARG A 1 297 ? -6.197 12.709 39.328 1.00 70.06 297 ARG A N 1
ATOM 2330 C CA . ARG A 1 297 ? -6.935 11.483 39.683 1.00 70.06 297 ARG A CA 1
ATOM 2331 C C . ARG A 1 297 ? -6.734 10.410 38.609 1.00 70.06 297 ARG A C 1
ATOM 2333 O O . ARG A 1 297 ? -6.677 10.714 37.422 1.00 70.06 297 ARG A O 1
ATOM 2340 N N . LYS A 1 298 ? -6.689 9.139 39.023 1.00 76.19 298 LYS A N 1
ATOM 2341 C CA . LYS A 1 298 ? -6.490 7.987 38.122 1.00 76.19 298 LYS A CA 1
ATOM 2342 C C . LYS A 1 298 ? -7.541 7.940 37.001 1.00 76.19 298 LYS A C 1
ATOM 2344 O O . LYS A 1 298 ? -8.738 8.101 37.260 1.00 76.19 298 LYS A O 1
ATOM 2349 N N . LEU A 1 299 ? -7.095 7.664 35.771 1.00 76.06 299 LEU A N 1
ATOM 2350 C CA . LEU A 1 299 ? -7.967 7.434 34.613 1.00 76.06 299 LEU A CA 1
ATOM 2351 C C . LEU A 1 299 ? -8.888 6.232 34.868 1.00 76.06 299 LEU A C 1
ATOM 2353 O O . LEU A 1 299 ? -8.418 5.126 35.114 1.00 76.06 299 LEU A O 1
ATOM 2357 N N . ARG A 1 300 ? -10.207 6.435 34.774 1.00 80.50 300 ARG A N 1
ATOM 2358 C CA . ARG A 1 300 ? -11.199 5.356 34.958 1.00 80.50 300 ARG A CA 1
ATOM 2359 C C . ARG A 1 300 ? -11.359 4.446 33.734 1.00 80.50 300 ARG A C 1
ATOM 2361 O O . ARG A 1 300 ? -11.850 3.333 33.884 1.00 80.50 300 ARG A O 1
ATOM 2368 N N . CYS A 1 301 ? -10.996 4.920 32.540 1.00 86.69 301 CYS A N 1
ATOM 2369 C CA . CYS A 1 301 ? -11.158 4.193 31.273 1.00 86.69 301 CYS A CA 1
ATOM 2370 C C . CYS A 1 301 ? -9.941 4.420 30.358 1.00 86.69 301 CYS A C 1
ATOM 2372 O O . CYS A 1 301 ? -10.055 5.164 29.375 1.00 86.69 301 CYS A O 1
ATOM 2374 N N . PRO A 1 302 ? -8.769 3.845 30.685 1.00 91.38 302 PRO A N 1
ATOM 2375 C CA . PRO A 1 302 ? -7.562 4.012 29.876 1.00 91.38 302 PRO A CA 1
ATOM 2376 C C . PRO A 1 302 ? -7.758 3.551 28.421 1.00 91.38 302 PRO A C 1
ATOM 2378 O O . PRO A 1 302 ? -7.228 4.148 27.491 1.00 91.38 302 PRO A O 1
ATOM 2381 N N . GLU A 1 303 ? -8.605 2.554 28.173 1.00 91.94 303 GLU A N 1
ATOM 2382 C CA . GLU A 1 303 ? -8.858 2.037 26.827 1.00 91.94 303 GLU A CA 1
ATOM 2383 C C . GLU A 1 303 ? -9.520 3.083 25.926 1.00 91.94 303 GLU A C 1
ATOM 2385 O O . GLU A 1 303 ? -9.136 3.230 24.768 1.00 91.94 303 GLU A O 1
ATOM 2390 N N . LEU A 1 304 ? -10.498 3.836 26.446 1.00 89.31 304 LEU A N 1
ATOM 2391 C CA . LEU A 1 304 ? -11.148 4.900 25.677 1.00 89.31 304 LEU A CA 1
ATOM 2392 C C . LEU A 1 304 ? -10.147 6.011 25.347 1.00 89.31 304 LEU A C 1
ATOM 2394 O O . LEU A 1 304 ? -10.104 6.472 24.208 1.00 89.31 304 LEU A O 1
ATOM 2398 N N . PHE A 1 305 ? -9.335 6.413 26.327 1.00 90.44 305 PHE A N 1
ATOM 2399 C CA . PHE A 1 305 ? -8.311 7.436 26.130 1.00 90.44 305 PHE A CA 1
ATOM 2400 C C . PHE A 1 305 ? -7.285 7.003 25.079 1.00 90.44 305 PHE A C 1
ATOM 2402 O O . PHE A 1 305 ? -6.956 7.781 24.190 1.00 90.44 305 PHE A O 1
ATOM 2409 N N . ALA A 1 306 ? -6.838 5.748 25.128 1.00 94.50 306 ALA A N 1
ATOM 2410 C CA . ALA A 1 306 ? -5.894 5.210 24.162 1.00 94.50 306 ALA A CA 1
ATOM 2411 C C . ALA A 1 306 ? -6.472 5.157 22.739 1.00 94.50 306 ALA A C 1
ATOM 2413 O O . ALA A 1 306 ? -5.836 5.640 21.806 1.00 94.50 306 ALA A O 1
ATOM 2414 N N . VAL A 1 307 ? -7.691 4.633 22.555 1.00 93.38 307 VAL A N 1
ATOM 2415 C CA . VAL A 1 307 ? -8.320 4.564 21.223 1.00 93.38 307 VAL A CA 1
ATOM 2416 C C . VAL A 1 307 ? -8.576 5.968 20.657 1.00 93.38 307 VAL A C 1
ATOM 2418 O O . VAL A 1 307 ? -8.355 6.195 19.468 1.00 93.38 307 VAL A O 1
ATOM 2421 N N . LEU A 1 308 ? -8.985 6.929 21.494 1.00 91.06 308 LEU A N 1
ATOM 2422 C CA . LEU A 1 308 ? -9.104 8.333 21.086 1.00 91.06 308 LEU A CA 1
ATOM 2423 C C . LEU A 1 308 ? -7.750 8.937 20.717 1.00 91.06 308 LE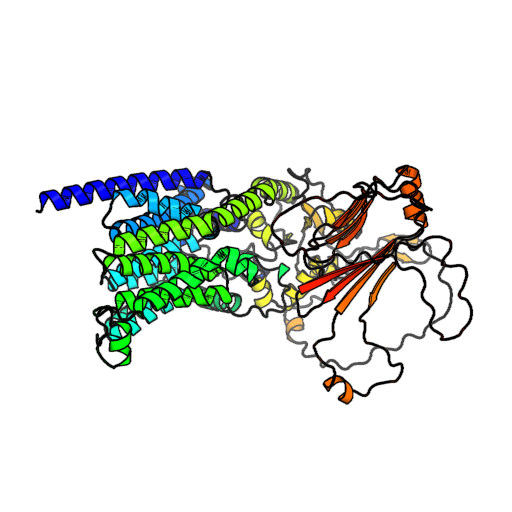U A C 1
ATOM 2425 O O . LEU A 1 308 ? -7.659 9.595 19.688 1.00 91.06 308 LEU A O 1
ATOM 2429 N N . GLY A 1 309 ? -6.707 8.688 21.511 1.00 93.50 309 GLY A N 1
ATOM 2430 C CA . GLY A 1 309 ? -5.348 9.149 21.233 1.00 93.50 309 GLY A CA 1
ATOM 2431 C C . GLY A 1 309 ? -4.818 8.621 19.900 1.00 93.50 309 GLY A C 1
ATOM 2432 O O . GLY A 1 309 ? -4.269 9.390 19.118 1.00 93.50 309 GLY A O 1
ATOM 2433 N N . ILE A 1 310 ? -5.058 7.342 19.594 1.00 95.25 310 ILE A N 1
ATOM 2434 C CA . ILE A 1 310 ? -4.717 6.736 18.297 1.00 95.25 310 ILE A CA 1
ATOM 2435 C C . ILE A 1 310 ? -5.501 7.418 17.172 1.00 95.25 310 ILE A C 1
ATOM 2437 O O . ILE A 1 310 ? -4.913 7.849 16.184 1.00 95.25 310 ILE A O 1
ATOM 2441 N N . SER A 1 311 ? -6.819 7.549 17.330 1.00 92.94 311 SER A N 1
ATOM 2442 C CA . SER A 1 311 ? -7.680 8.195 16.337 1.00 92.94 311 SER A CA 1
ATOM 2443 C C . SER A 1 311 ? -7.242 9.637 16.044 1.00 92.94 311 SER A C 1
ATOM 2445 O O . SER A 1 311 ? -7.109 10.019 14.883 1.00 92.94 311 SER A O 1
ATOM 2447 N N . LEU A 1 312 ? -6.944 10.421 17.086 1.00 92.62 312 LEU A N 1
ATOM 2448 C CA . LEU A 1 312 ? -6.454 11.798 16.982 1.00 92.62 312 LEU A CA 1
ATOM 2449 C C . LEU A 1 312 ? -5.085 11.869 16.310 1.00 92.62 312 LEU A C 1
ATOM 2451 O O . LEU A 1 312 ? -4.914 12.670 15.397 1.00 92.62 312 LEU A O 1
ATOM 2455 N N . LEU A 1 313 ? -4.136 11.023 16.728 1.00 94.44 313 LEU A N 1
ATOM 2456 C CA . LEU A 1 313 ? -2.799 10.976 16.142 1.00 94.44 313 LEU A CA 1
ATOM 2457 C C . LEU A 1 313 ? -2.888 10.736 14.636 1.00 94.44 313 LEU A C 1
ATOM 2459 O O . LEU A 1 313 ? -2.373 11.530 13.858 1.00 94.44 313 LEU A O 1
ATOM 2463 N N . PHE A 1 314 ? -3.572 9.673 14.210 1.00 93.88 314 PHE A N 1
ATOM 2464 C CA . PHE A 1 314 ? -3.631 9.343 12.789 1.00 93.88 314 PHE A CA 1
ATOM 2465 C C . PHE A 1 314 ? -4.484 10.320 11.986 1.00 93.88 314 PHE A C 1
ATOM 2467 O O . PHE A 1 314 ? -4.169 10.549 10.825 1.00 93.88 314 PHE A O 1
ATOM 2474 N N . SER A 1 315 ? -5.485 10.960 12.595 1.00 91.50 315 SER A N 1
ATOM 2475 C CA . SER A 1 315 ? -6.224 12.055 11.952 1.00 91.50 315 SER A CA 1
ATOM 2476 C C . SER A 1 315 ? -5.352 13.297 11.755 1.00 91.50 315 SER A C 1
ATOM 2478 O O . SER A 1 315 ? -5.413 13.924 10.702 1.00 91.50 315 SER A O 1
ATOM 2480 N N . ALA A 1 316 ? -4.489 13.624 12.723 1.00 91.56 316 ALA A N 1
ATOM 2481 C CA . ALA A 1 316 ? -3.501 14.693 12.587 1.00 91.56 316 ALA A CA 1
ATOM 2482 C C . ALA A 1 316 ? -2.437 14.352 11.531 1.00 91.56 316 ALA A C 1
ATOM 2484 O O . ALA A 1 316 ? -2.028 15.212 10.758 1.00 91.56 316 ALA A O 1
ATOM 2485 N N . LEU A 1 317 ? -2.036 13.083 11.431 1.00 91.56 317 LEU A N 1
ATOM 2486 C CA . LEU A 1 317 ? -1.100 12.637 10.401 1.00 91.56 317 LEU A CA 1
ATOM 2487 C C . LEU A 1 317 ? -1.682 12.703 8.979 1.00 91.56 317 LEU A C 1
ATOM 2489 O O . LEU A 1 317 ? -0.890 12.723 8.043 1.00 91.56 317 LEU A O 1
ATOM 2493 N N . ILE A 1 318 ? -3.009 12.814 8.784 1.00 90.56 318 ILE A N 1
ATOM 2494 C CA . ILE A 1 318 ? -3.606 13.032 7.445 1.00 90.56 318 ILE A CA 1
ATOM 2495 C C . ILE A 1 318 ? -3.080 14.333 6.820 1.00 90.56 318 ILE A C 1
ATOM 2497 O O . ILE A 1 318 ? -2.897 14.405 5.607 1.00 90.56 318 ILE A O 1
ATOM 2501 N N . PHE A 1 319 ? -2.780 15.341 7.647 1.00 87.75 319 PHE A N 1
ATOM 2502 C CA . PHE A 1 319 ? -2.193 16.602 7.189 1.00 87.75 319 PHE A CA 1
ATOM 2503 C C . PHE A 1 319 ? -0.753 16.454 6.683 1.00 87.75 319 PHE A C 1
ATOM 2505 O O . PHE A 1 319 ? -0.295 17.312 5.939 1.00 87.75 319 PHE A O 1
ATOM 2512 N N . LEU A 1 320 ? -0.047 15.391 7.081 1.00 87.50 320 LEU A N 1
ATOM 2513 C CA . LEU A 1 320 ? 1.309 15.092 6.612 1.00 87.50 320 LEU A CA 1
ATOM 2514 C C . LEU A 1 320 ? 1.293 14.096 5.454 1.00 87.50 320 LEU A C 1
ATOM 2516 O O . LEU A 1 320 ? 2.036 14.232 4.491 1.00 87.50 320 LEU A O 1
ATOM 2520 N N . THR A 1 321 ? 0.437 13.083 5.540 1.00 89.19 321 THR A N 1
ATOM 2521 C CA . THR A 1 321 ? 0.308 12.057 4.514 1.00 89.19 321 THR A CA 1
ATOM 2522 C C . THR A 1 321 ? -1.142 11.605 4.416 1.00 89.19 321 THR A C 1
ATOM 2524 O O . THR A 1 321 ? -1.703 11.127 5.410 1.00 89.19 321 THR A O 1
ATOM 2527 N N . PRO A 1 322 ? -1.766 11.667 3.225 1.00 88.00 322 PRO A N 1
ATOM 2528 C CA . PRO A 1 322 ? -3.146 11.232 3.062 1.00 88.00 322 PRO A CA 1
ATOM 2529 C C . PRO A 1 322 ? -3.339 9.806 3.546 1.00 88.00 322 PRO A C 1
ATOM 2531 O O . PRO A 1 322 ? -4.339 9.548 4.199 1.00 88.00 322 PRO A O 1
ATOM 2534 N N . ARG A 1 323 ? -2.348 8.919 3.331 1.00 89.75 323 ARG A N 1
ATOM 2535 C CA . ARG A 1 323 ? -2.350 7.499 3.733 1.00 89.75 323 ARG A CA 1
ATOM 2536 C C . ARG A 1 323 ? -2.659 7.258 5.212 1.00 89.75 323 ARG A C 1
ATOM 2538 O O . ARG A 1 323 ? -3.208 6.207 5.534 1.00 89.75 323 ARG A O 1
ATOM 2545 N N . ALA A 1 324 ? -2.388 8.210 6.107 1.00 92.81 324 ALA A N 1
ATOM 2546 C CA . ALA A 1 324 ? -2.732 8.069 7.524 1.00 92.81 324 ALA A CA 1
ATOM 2547 C C . ALA A 1 324 ? -4.239 7.839 7.750 1.00 92.81 324 ALA A C 1
ATOM 2549 O O . ALA A 1 324 ? -4.638 7.239 8.753 1.00 92.81 324 ALA A O 1
ATOM 2550 N N . PHE A 1 325 ? -5.079 8.236 6.789 1.00 91.50 325 PHE A N 1
ATOM 2551 C CA . PHE A 1 325 ? -6.516 8.009 6.838 1.00 91.50 325 PHE A CA 1
ATOM 2552 C C . PHE A 1 325 ? -6.895 6.518 6.900 1.00 91.50 325 PHE A C 1
ATOM 2554 O O . PHE A 1 325 ? -7.902 6.179 7.518 1.00 91.50 325 PHE A O 1
ATOM 2561 N N . GLU A 1 326 ? -6.083 5.618 6.330 1.00 93.12 326 GLU A N 1
ATOM 2562 C CA . GLU A 1 326 ? -6.320 4.165 6.357 1.00 93.12 326 GLU A CA 1
ATOM 2563 C C . GLU A 1 326 ? -6.323 3.622 7.790 1.00 93.12 326 GLU A C 1
ATOM 2565 O O . GLU A 1 326 ? -7.011 2.649 8.092 1.00 93.12 326 GLU A O 1
ATOM 2570 N N . ILE A 1 327 ? -5.593 4.296 8.680 1.00 94.94 327 ILE A N 1
ATOM 2571 C CA . ILE A 1 327 ? -5.502 3.975 10.102 1.00 94.94 327 ILE A CA 1
ATOM 2572 C C . ILE A 1 327 ? -6.514 4.793 10.910 1.00 94.94 327 ILE A C 1
ATOM 2574 O O . ILE A 1 327 ? -7.169 4.262 11.812 1.00 94.94 327 ILE A O 1
ATOM 2578 N N . ALA A 1 328 ? -6.684 6.074 10.571 1.00 93.06 328 ALA A N 1
ATOM 2579 C CA . ALA A 1 328 ? -7.619 6.964 11.254 1.00 93.06 328 ALA A CA 1
ATOM 2580 C C . ALA A 1 328 ? -9.069 6.458 11.170 1.00 93.06 328 ALA A C 1
ATOM 2582 O O . ALA A 1 328 ? -9.796 6.524 12.160 1.00 93.06 328 ALA A O 1
ATOM 2583 N N . VAL A 1 329 ? -9.482 5.901 10.024 1.00 91.50 329 VAL A N 1
ATOM 2584 C CA . VAL A 1 329 ? -10.846 5.391 9.804 1.00 91.50 329 VAL A CA 1
ATOM 2585 C C . VAL A 1 329 ? -11.239 4.293 10.801 1.00 91.50 329 VAL A C 1
ATOM 2587 O O . VAL A 1 329 ? -12.176 4.509 11.579 1.00 91.50 329 VAL A O 1
ATOM 2590 N N . PRO A 1 330 ? -10.555 3.134 10.852 1.00 94.00 330 PRO A N 1
ATOM 2591 C CA . PRO A 1 330 ? -10.895 2.086 11.807 1.00 94.00 330 PRO A CA 1
ATOM 2592 C C . PRO A 1 330 ? -10.704 2.545 13.260 1.00 94.00 330 PRO A C 1
ATOM 2594 O O . PRO A 1 330 ? -11.543 2.232 14.106 1.00 94.00 330 PRO A O 1
ATOM 2597 N N . ALA A 1 331 ? -9.663 3.330 13.568 1.00 94.00 331 ALA A N 1
ATOM 2598 C CA . ALA A 1 331 ? -9.440 3.842 14.921 1.00 94.00 331 ALA A CA 1
ATOM 2599 C C . ALA A 1 331 ? -10.585 4.757 15.393 1.00 94.00 331 ALA A C 1
ATOM 2601 O O . ALA A 1 331 ? -11.101 4.579 16.499 1.00 94.00 331 ALA A O 1
ATOM 2602 N N . GLY A 1 332 ? -11.039 5.682 14.543 1.00 90.56 332 GLY A N 1
ATOM 2603 C CA . GLY A 1 332 ? -12.159 6.580 14.821 1.00 90.56 332 GLY A CA 1
ATOM 2604 C C . GLY A 1 332 ? -13.480 5.842 15.006 1.00 90.56 332 GLY A C 1
ATOM 2605 O O . GLY A 1 332 ? -14.228 6.140 15.940 1.00 90.56 332 GLY A O 1
ATOM 2606 N N . MET A 1 333 ? -13.737 4.810 14.199 1.00 89.25 333 MET A N 1
ATOM 2607 C CA . MET A 1 333 ? -14.922 3.960 14.356 1.00 89.25 333 MET A CA 1
ATOM 2608 C C . MET A 1 333 ? -14.906 3.186 15.675 1.00 89.25 333 MET A C 1
ATOM 2610 O O . MET A 1 333 ? -15.923 3.125 16.370 1.00 89.25 333 MET A O 1
ATOM 2614 N N . ILE A 1 334 ? -13.755 2.629 16.068 1.00 92.31 334 ILE A N 1
ATOM 2615 C CA . ILE A 1 334 ? -13.620 1.950 17.362 1.00 92.31 334 ILE A CA 1
ATOM 2616 C C . ILE A 1 334 ? -13.756 2.959 18.512 1.00 92.31 334 ILE A C 1
ATOM 2618 O O . ILE A 1 334 ? -14.388 2.630 19.521 1.00 92.31 334 ILE A O 1
ATOM 2622 N N . ALA A 1 335 ? -13.226 4.180 18.376 1.00 90.31 335 ALA A N 1
ATOM 2623 C CA . ALA A 1 335 ? -13.354 5.238 19.380 1.00 90.31 335 ALA A CA 1
ATOM 2624 C C . ALA A 1 335 ? -14.824 5.595 19.618 1.00 90.31 335 ALA A C 1
ATOM 2626 O O . ALA A 1 335 ? -15.308 5.530 20.750 1.00 90.31 335 ALA A O 1
ATOM 2627 N N . LEU A 1 336 ? -15.554 5.882 18.536 1.00 86.00 336 LEU A N 1
ATOM 2628 C CA . LEU A 1 336 ? -16.981 6.179 18.571 1.00 86.00 336 LEU A CA 1
ATOM 2629 C C . LEU A 1 336 ? -17.776 5.025 19.189 1.00 86.00 336 LEU A C 1
ATOM 2631 O O . LEU A 1 336 ? -18.582 5.241 20.091 1.00 86.00 336 LEU A O 1
ATOM 2635 N N . ALA A 1 337 ? -17.532 3.793 18.740 1.00 88.06 337 ALA A N 1
ATOM 2636 C CA . ALA A 1 337 ? -18.207 2.611 19.264 1.00 88.06 337 ALA A CA 1
ATOM 2637 C C . ALA A 1 337 ? -17.909 2.385 20.758 1.00 88.06 337 ALA A C 1
ATOM 2639 O O . ALA A 1 337 ? -18.762 1.921 21.519 1.00 88.06 337 ALA A O 1
ATOM 2640 N N . THR A 1 338 ? -16.698 2.719 21.204 1.00 88.31 338 THR A N 1
ATOM 2641 C CA . THR A 1 338 ? -16.320 2.644 22.618 1.00 88.31 338 THR A CA 1
ATOM 2642 C C . THR A 1 338 ? -17.061 3.699 23.432 1.00 88.31 338 THR A C 1
ATOM 2644 O O . THR A 1 338 ? -17.648 3.351 24.456 1.00 88.31 338 THR A O 1
ATOM 2647 N N . LEU A 1 339 ? -17.121 4.942 22.945 1.00 84.56 339 LEU A N 1
ATOM 2648 C CA . LEU A 1 339 ? -17.858 6.029 23.590 1.00 84.56 339 LEU A CA 1
ATOM 2649 C C . LEU A 1 339 ? -19.362 5.730 23.672 1.00 84.56 339 LEU A C 1
ATOM 2651 O O . LEU A 1 339 ? -19.961 5.809 24.744 1.00 84.56 339 LEU A O 1
ATOM 2655 N N . ALA A 1 340 ? -19.975 5.325 22.558 1.00 83.31 340 ALA A N 1
ATOM 2656 C CA . ALA A 1 340 ? -21.393 4.985 22.507 1.00 83.31 340 ALA A CA 1
ATOM 2657 C C . ALA A 1 340 ? -21.735 3.821 23.454 1.00 83.31 340 ALA A C 1
ATOM 2659 O O . ALA A 1 340 ? -22.758 3.858 24.136 1.00 83.31 340 ALA A O 1
ATOM 2660 N N . GLY A 1 341 ? -20.849 2.826 23.574 1.00 84.62 341 GLY A N 1
ATOM 2661 C CA . GLY A 1 341 ? -21.030 1.703 24.495 1.00 84.62 341 GLY A CA 1
ATOM 2662 C C . GLY A 1 341 ? -21.035 2.093 25.980 1.00 84.62 341 GLY A C 1
ATOM 2663 O O . GLY A 1 341 ? -21.720 1.438 26.770 1.00 84.62 341 GLY A O 1
ATOM 2664 N N . GLN A 1 342 ? -20.322 3.156 26.369 1.00 82.88 342 GLN A N 1
ATOM 2665 C CA . GLN A 1 342 ? -20.310 3.653 27.754 1.00 82.88 342 GLN A CA 1
ATOM 2666 C C . GLN A 1 342 ? -21.620 4.355 28.140 1.00 82.88 342 GLN A C 1
ATOM 2668 O O . GLN A 1 342 ? -22.009 4.369 29.308 1.00 82.88 342 GLN A O 1
ATOM 2673 N N . HIS A 1 343 ? -22.346 4.885 27.159 1.00 79.38 343 HIS A N 1
ATOM 2674 C CA . HIS A 1 343 ? -23.548 5.674 27.369 1.00 79.38 343 HIS A CA 1
ATOM 2675 C C . HIS A 1 343 ? -24.810 4.894 26.989 1.00 79.38 343 HIS A C 1
ATOM 2677 O O . HIS A 1 343 ? -25.317 5.008 25.882 1.00 79.38 343 HIS A O 1
ATOM 2683 N N . GLN A 1 344 ? -25.380 4.109 27.908 1.00 75.06 344 GLN A N 1
ATOM 2684 C CA . GLN A 1 344 ? -26.447 3.166 27.535 1.00 75.06 344 GLN A CA 1
ATOM 2685 C C . GLN A 1 344 ? -27.694 3.787 26.872 1.00 75.06 344 GLN A C 1
ATOM 2687 O O . GLN A 1 344 ? -28.253 3.161 25.974 1.00 75.06 344 GLN A O 1
ATOM 2692 N N . ARG A 1 345 ? -28.151 4.974 27.306 1.00 79.25 345 ARG A N 1
ATOM 2693 C CA . ARG A 1 345 ? -29.325 5.658 26.719 1.00 79.25 345 ARG A CA 1
ATOM 2694 C C . ARG A 1 345 ? -28.953 6.573 25.553 1.00 79.25 345 ARG A C 1
ATOM 2696 O O . ARG A 1 345 ? -29.587 6.515 24.505 1.00 79.25 345 ARG A O 1
ATOM 2703 N N . THR A 1 346 ? -27.932 7.407 25.721 1.00 79.50 346 THR A N 1
ATOM 2704 C CA . THR A 1 346 ? -27.527 8.391 24.706 1.00 79.50 346 THR A CA 1
ATOM 2705 C C . THR A 1 346 ? -26.661 7.790 23.603 1.00 79.50 346 THR A C 1
ATOM 2707 O O . THR A 1 346 ? -26.664 8.305 22.496 1.00 79.50 346 THR A O 1
ATOM 2710 N N . GLY A 1 347 ? -25.992 6.663 23.840 1.00 74.94 347 GLY A N 1
ATOM 2711 C CA . GLY A 1 347 ? -25.109 5.993 22.883 1.00 74.94 347 GLY A CA 1
ATOM 2712 C C . GLY A 1 347 ? -25.810 5.546 21.605 1.00 74.94 347 GLY A C 1
ATOM 2713 O O . GLY A 1 347 ? -25.241 5.674 20.522 1.00 74.94 347 GLY A O 1
ATOM 2714 N N . ARG A 1 348 ? -27.075 5.106 21.697 1.00 79.75 348 ARG A N 1
ATOM 2715 C CA . ARG A 1 348 ? -27.884 4.796 20.507 1.00 79.75 348 ARG A CA 1
ATOM 2716 C C . ARG A 1 348 ? -28.103 6.046 19.657 1.00 79.75 348 ARG A C 1
ATOM 2718 O O . ARG A 1 348 ? -27.893 5.991 18.453 1.00 79.75 348 ARG A O 1
ATOM 2725 N N . TRP A 1 349 ? -28.466 7.164 20.280 1.00 80.69 349 TRP A N 1
ATOM 2726 C CA . TRP A 1 349 ? -28.658 8.435 19.581 1.00 80.69 349 TRP A CA 1
ATOM 2727 C C . TRP A 1 349 ? -27.353 8.993 19.025 1.00 80.69 349 TRP A C 1
ATOM 2729 O O . TRP A 1 349 ? -27.338 9.403 17.876 1.00 80.69 349 TRP A O 1
ATOM 2739 N N . ILE A 1 350 ? -26.250 8.920 19.775 1.00 78.50 350 ILE A N 1
ATOM 2740 C CA . ILE A 1 350 ? -24.912 9.285 19.287 1.00 78.50 350 ILE A CA 1
ATOM 2741 C C . ILE A 1 350 ? -24.575 8.476 18.032 1.00 78.50 350 ILE A C 1
ATOM 2743 O O . ILE A 1 350 ? -24.144 9.046 17.039 1.00 78.50 350 ILE A O 1
ATOM 2747 N N . THR A 1 351 ? -24.829 7.164 18.049 1.00 77.56 351 THR A N 1
ATOM 2748 C CA . THR A 1 351 ? -24.571 6.294 16.893 1.00 77.56 351 THR A CA 1
ATOM 2749 C C . THR A 1 351 ? -25.463 6.653 15.706 1.00 77.56 351 THR A C 1
ATOM 2751 O O . THR A 1 351 ? -24.975 6.733 14.587 1.00 77.56 351 THR A O 1
ATOM 2754 N N . VAL A 1 352 ? -26.759 6.892 15.929 1.00 80.00 352 VAL A N 1
ATOM 2755 C CA . VAL A 1 352 ? -27.699 7.268 14.860 1.00 80.00 352 VAL A CA 1
ATOM 2756 C C . VAL A 1 352 ? -27.343 8.629 14.267 1.00 80.00 352 VAL A C 1
ATOM 2758 O O . VAL A 1 352 ? -27.221 8.738 13.054 1.00 80.00 352 VAL A O 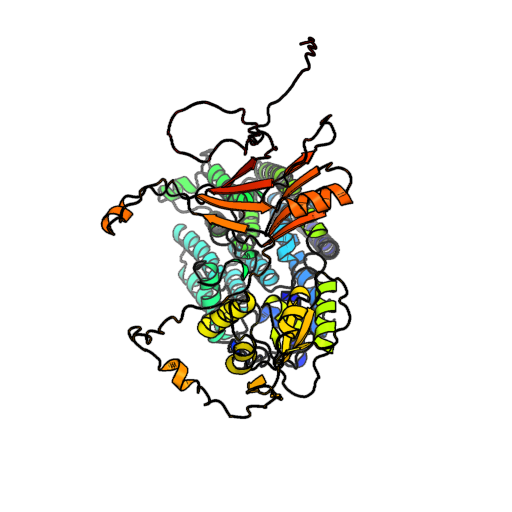1
ATOM 2761 N N . VAL A 1 353 ? -27.127 9.647 15.101 1.00 82.81 353 VAL A N 1
ATOM 2762 C CA . VAL A 1 353 ? -26.735 10.995 14.662 1.00 82.81 353 VAL A CA 1
ATOM 2763 C C . VAL A 1 353 ? -25.413 10.942 13.908 1.00 82.81 353 VAL A C 1
ATOM 2765 O O . VAL A 1 353 ? -25.289 11.556 12.852 1.00 82.81 353 VAL A O 1
ATOM 2768 N N . PHE A 1 354 ? -24.447 10.163 14.397 1.00 81.31 354 PHE A N 1
ATOM 2769 C CA . PHE A 1 354 ? -23.207 9.919 13.675 1.00 81.31 354 PHE A CA 1
ATOM 2770 C C . PHE A 1 354 ? -23.473 9.302 12.302 1.00 81.31 354 PHE A C 1
ATOM 2772 O O . PHE A 1 354 ? -23.049 9.874 11.313 1.00 81.31 354 PHE A O 1
ATOM 2779 N N . LEU A 1 355 ? -24.205 8.186 12.214 1.00 80.62 355 LEU A N 1
ATOM 2780 C CA . LEU A 1 355 ? -24.465 7.523 10.931 1.00 80.62 355 LEU A CA 1
ATOM 2781 C C . LEU A 1 355 ? -25.195 8.451 9.951 1.00 80.62 355 LEU A C 1
ATOM 2783 O O . LEU A 1 355 ? -24.823 8.501 8.786 1.00 80.62 355 LEU A O 1
ATOM 2787 N N . VAL A 1 356 ? -26.187 9.214 10.417 1.00 83.19 356 VAL A N 1
ATOM 2788 C CA . VAL A 1 356 ? -26.940 10.162 9.581 1.00 83.19 356 VAL A CA 1
ATOM 2789 C C . VAL A 1 356 ? -26.048 11.299 9.089 1.00 83.19 356 VAL A C 1
ATOM 2791 O O . VAL A 1 356 ? -26.029 11.580 7.895 1.00 83.19 356 VAL A O 1
ATOM 2794 N N . THR A 1 357 ? -25.286 11.935 9.983 1.00 79.75 357 THR A N 1
ATOM 2795 C CA . THR A 1 357 ? -24.369 13.019 9.592 1.00 79.75 357 THR A CA 1
ATOM 2796 C C . THR A 1 357 ? -23.275 12.498 8.667 1.00 79.75 357 THR A C 1
ATOM 2798 O O . THR A 1 357 ? -23.016 13.088 7.626 1.00 79.75 357 THR A O 1
ATOM 2801 N N . PHE A 1 358 ? -22.702 11.341 8.978 1.00 81.31 358 PHE A N 1
ATOM 2802 C CA . PHE A 1 358 ? -21.703 10.679 8.155 1.00 81.31 358 PHE A CA 1
ATOM 2803 C C . PHE A 1 358 ? -22.228 10.396 6.742 1.00 81.31 358 PHE A C 1
ATOM 2805 O O . PHE A 1 358 ? -21.577 10.778 5.776 1.00 81.31 358 PHE A O 1
ATOM 2812 N N . VAL A 1 359 ? -23.436 9.838 6.605 1.00 84.00 359 VAL A N 1
ATOM 2813 C CA . VAL A 1 359 ? -24.095 9.635 5.303 1.00 84.00 359 VAL A CA 1
ATOM 2814 C C . VAL A 1 359 ? -24.309 10.956 4.565 1.00 84.00 359 VAL A C 1
ATOM 2816 O O . VAL A 1 359 ? -23.906 11.074 3.410 1.00 84.00 359 VAL A O 1
ATOM 2819 N N . ALA A 1 360 ? -24.893 11.959 5.225 1.00 83.88 360 ALA A N 1
ATOM 2820 C CA . ALA A 1 360 ? -25.228 13.238 4.601 1.00 83.88 360 ALA A CA 1
ATOM 2821 C C . ALA A 1 360 ? -23.996 13.975 4.048 1.00 83.88 360 ALA A C 1
ATOM 2823 O O . ALA A 1 360 ? -24.060 14.552 2.966 1.00 83.88 360 ALA A O 1
ATOM 2824 N N . PHE A 1 361 ? -22.868 13.928 4.762 1.00 79.94 361 PHE A N 1
ATOM 2825 C CA . PHE A 1 361 ? -21.641 14.606 4.340 1.00 79.94 361 PHE A CA 1
ATOM 2826 C C . PHE A 1 361 ? -20.833 13.815 3.310 1.00 79.94 361 PHE A C 1
ATOM 2828 O O . PHE A 1 361 ? -20.196 14.412 2.444 1.00 79.94 361 PHE A O 1
ATOM 2835 N N . HIS A 1 362 ? -20.828 12.484 3.396 1.00 78.50 362 HIS A N 1
ATOM 2836 C CA . HIS A 1 362 ? -19.897 11.685 2.610 1.00 78.50 362 HIS A CA 1
ATOM 2837 C C . HIS A 1 362 ? -20.473 11.054 1.357 1.00 78.50 362 HIS A C 1
ATOM 2839 O O . HIS A 1 362 ? -19.703 10.792 0.433 1.00 78.50 362 HIS A O 1
ATOM 2845 N N . VAL A 1 363 ? -21.775 10.770 1.313 1.00 82.81 363 VAL A N 1
ATOM 2846 C CA . VAL A 1 363 ? -22.373 10.177 0.114 1.00 82.81 363 VAL A CA 1
ATOM 2847 C C . VAL A 1 363 ? -22.176 11.084 -1.104 1.00 82.81 363 VAL A C 1
ATOM 2849 O O . VAL A 1 363 ? -21.688 10.558 -2.099 1.00 82.81 363 VAL A O 1
ATOM 2852 N N . PRO A 1 364 ? -22.403 12.415 -1.049 1.00 83.31 364 PRO A N 1
ATOM 2853 C CA . PRO A 1 364 ? -22.160 13.284 -2.204 1.00 83.31 364 PRO A CA 1
ATOM 2854 C C . PRO A 1 364 ? -20.711 13.212 -2.706 1.00 83.31 364 PRO A C 1
ATOM 2856 O O . PRO A 1 364 ? -20.475 12.858 -3.855 1.00 83.31 364 PRO A O 1
ATOM 2859 N N . GLY A 1 365 ? -19.724 13.409 -1.822 1.00 79.12 365 GLY A N 1
ATOM 2860 C CA . GLY A 1 365 ? -18.309 13.341 -2.209 1.00 79.12 365 GLY A CA 1
ATOM 2861 C C . GLY A 1 365 ? -17.857 11.945 -2.658 1.00 79.12 365 GLY A C 1
ATOM 2862 O O . GLY A 1 365 ? -16.951 11.813 -3.480 1.00 79.12 365 GLY A O 1
ATOM 2863 N N . SER A 1 366 ? -18.489 10.890 -2.140 1.00 80.19 366 SER A N 1
ATOM 2864 C CA . SER A 1 366 ? -18.245 9.509 -2.559 1.00 80.19 366 SER A CA 1
ATOM 2865 C C . SER A 1 366 ? -18.832 9.224 -3.935 1.00 80.19 366 SER A C 1
ATOM 2867 O O . SER A 1 366 ? -18.160 8.587 -4.739 1.00 80.19 366 SER A O 1
ATOM 2869 N N . LEU A 1 367 ? -20.035 9.721 -4.230 1.00 82.50 367 LEU A N 1
ATOM 2870 C CA . LEU A 1 367 ? -20.656 9.623 -5.549 1.00 82.50 367 LEU A CA 1
ATOM 2871 C C . LEU A 1 367 ? -19.867 10.421 -6.586 1.00 82.50 367 LEU A C 1
ATOM 2873 O O . LEU A 1 367 ? -19.538 9.860 -7.627 1.00 82.50 367 LEU A O 1
ATOM 2877 N N . ASP A 1 368 ? -19.462 11.653 -6.267 1.00 81.12 368 ASP A N 1
ATOM 2878 C CA . ASP A 1 368 ? -18.585 12.465 -7.118 1.00 81.12 368 ASP A CA 1
ATOM 2879 C C . ASP A 1 368 ? -17.287 11.725 -7.428 1.00 81.12 368 ASP A C 1
ATOM 2881 O O . ASP A 1 368 ? -16.801 11.735 -8.557 1.00 81.12 368 ASP A O 1
ATOM 2885 N N . ARG A 1 369 ? -16.717 11.046 -6.427 1.00 77.31 369 ARG A N 1
ATOM 2886 C CA . ARG A 1 369 ? -15.487 10.281 -6.604 1.00 77.31 369 ARG A CA 1
ATOM 2887 C C . ARG A 1 369 ? -15.708 9.024 -7.423 1.00 77.31 369 ARG A C 1
ATOM 2889 O O . ARG A 1 369 ? -14.904 8.777 -8.307 1.00 77.31 369 ARG A O 1
ATOM 2896 N N . ILE A 1 370 ? -16.755 8.248 -7.146 1.00 77.19 370 ILE A N 1
ATOM 2897 C CA . ILE A 1 370 ? -17.116 7.057 -7.924 1.00 77.19 370 ILE A CA 1
ATOM 2898 C C . ILE A 1 370 ? -17.335 7.458 -9.384 1.00 77.19 370 ILE A C 1
ATOM 2900 O O . ILE A 1 370 ? -16.776 6.825 -10.280 1.00 77.19 370 ILE A O 1
ATOM 2904 N N . HIS A 1 371 ? -18.057 8.554 -9.623 1.00 80.31 371 HIS A N 1
ATOM 2905 C CA . HIS A 1 371 ? -18.248 9.134 -10.945 1.00 80.31 371 HIS A CA 1
ATOM 2906 C C . HIS A 1 371 ? -16.912 9.553 -11.569 1.00 80.31 371 HIS A C 1
ATOM 2908 O O . HIS A 1 371 ? -16.570 9.087 -12.649 1.00 80.31 371 HIS A O 1
ATOM 2914 N N . ALA A 1 372 ? -16.078 10.311 -10.854 1.00 75.62 372 ALA A N 1
ATOM 2915 C CA . ALA A 1 372 ? -14.765 10.708 -11.348 1.00 75.62 372 ALA A CA 1
ATOM 2916 C C . ALA A 1 372 ? -13.877 9.495 -11.677 1.00 75.62 372 ALA A C 1
ATOM 2918 O O . ALA A 1 372 ? -13.235 9.468 -12.718 1.00 75.62 372 ALA A O 1
ATOM 2919 N N . THR A 1 373 ? -13.860 8.455 -10.843 1.00 71.56 373 THR A N 1
ATOM 2920 C CA . THR A 1 373 ? -13.079 7.239 -11.112 1.00 71.56 373 THR A CA 1
ATOM 2921 C C . THR A 1 373 ? -13.658 6.373 -12.223 1.00 71.56 373 THR A C 1
ATOM 2923 O O . THR A 1 373 ? -12.889 5.697 -12.889 1.00 71.56 373 THR A O 1
ATOM 2926 N N . SER A 1 374 ? -14.974 6.374 -12.441 1.00 70.56 374 SER A N 1
ATOM 2927 C CA . SER A 1 374 ? -15.593 5.612 -13.536 1.00 70.56 374 SER A CA 1
ATOM 2928 C C . SER A 1 374 ? -15.469 6.324 -14.883 1.00 70.56 374 SER A C 1
ATOM 2930 O O . SER A 1 374 ? -15.371 5.657 -15.906 1.00 70.56 374 SER A O 1
ATOM 2932 N N . VAL A 1 375 ? -15.425 7.659 -14.881 1.00 65.00 375 VAL A N 1
ATOM 2933 C CA . VAL A 1 375 ? -15.289 8.485 -16.089 1.00 65.00 375 VAL A CA 1
ATOM 2934 C C . VAL A 1 375 ? -13.823 8.704 -16.480 1.00 65.00 375 VAL A C 1
ATOM 2936 O O . VAL A 1 375 ? -13.490 8.612 -17.658 1.00 65.00 375 VAL A O 1
ATOM 2939 N N . PHE A 1 376 ? -12.932 8.979 -15.519 1.00 54.25 376 PHE A N 1
ATOM 2940 C CA . PHE A 1 376 ? -11.556 9.417 -15.808 1.00 54.25 376 PHE A CA 1
ATOM 2941 C C . PHE A 1 376 ? -10.485 8.332 -15.707 1.00 54.25 376 PHE A C 1
ATOM 2943 O O . PHE A 1 376 ? -9.369 8.575 -16.158 1.00 54.25 376 PHE A O 1
ATOM 2950 N N . ASN A 1 377 ? -10.783 7.156 -15.151 1.00 57.25 377 ASN A N 1
ATOM 2951 C CA . ASN A 1 377 ? -9.837 6.045 -15.177 1.00 57.25 377 ASN A CA 1
ATOM 2952 C C . ASN A 1 377 ? -10.357 4.966 -16.118 1.00 57.25 377 ASN A C 1
ATOM 2954 O O . ASN A 1 377 ? -11.224 4.177 -15.741 1.00 57.25 377 ASN A O 1
ATOM 2958 N N . PRO A 1 378 ? -9.820 4.887 -17.340 1.00 54.03 378 PRO A N 1
ATOM 2959 C CA . PRO A 1 378 ? -9.923 3.662 -18.102 1.00 54.03 378 PRO A CA 1
ATOM 2960 C C . PRO A 1 378 ? -9.318 2.522 -17.282 1.00 54.03 378 PRO A C 1
ATOM 2962 O O . PRO A 1 378 ? -8.353 2.679 -16.530 1.00 54.03 378 PRO A O 1
ATOM 2965 N N . THR A 1 379 ? -9.941 1.359 -17.391 1.00 63.97 379 THR A N 1
ATOM 2966 C CA . THR A 1 379 ? -9.516 0.142 -16.705 1.00 63.97 379 THR A CA 1
ATOM 2967 C C . THR A 1 379 ? -8.039 -0.157 -16.991 1.00 63.97 379 THR A C 1
ATOM 2969 O O . THR A 1 379 ? -7.577 -0.024 -18.122 1.00 63.97 379 THR A O 1
ATOM 2972 N N . VAL A 1 380 ? -7.291 -0.630 -15.994 1.00 74.88 380 VAL A N 1
ATOM 2973 C CA . VAL A 1 380 ? -5.909 -1.114 -16.161 1.00 74.88 380 VAL A CA 1
ATOM 2974 C C . VAL A 1 380 ? -5.843 -2.334 -17.080 1.00 74.88 380 VAL A C 1
ATOM 2976 O O . VAL A 1 380 ? -4.768 -2.684 -17.545 1.00 74.88 380 VAL A O 1
ATOM 2979 N N . ALA A 1 381 ? -6.966 -2.990 -17.380 1.00 81.06 381 ALA A N 1
ATOM 2980 C CA . ALA A 1 381 ? -7.010 -4.085 -18.345 1.00 81.06 381 ALA A CA 1
ATOM 2981 C C . ALA A 1 381 ? -6.501 -3.661 -19.750 1.00 81.06 381 ALA A C 1
ATOM 2983 O O . ALA A 1 381 ? -5.506 -4.241 -20.181 1.00 81.06 381 ALA A O 1
ATOM 2984 N N . PRO A 1 382 ? -7.067 -2.633 -20.421 1.00 86.06 382 PRO A N 1
ATOM 2985 C CA . PRO A 1 382 ? -6.505 -2.024 -21.626 1.00 86.06 382 PRO A CA 1
ATOM 2986 C C . PRO A 1 382 ? -5.021 -1.678 -21.514 1.00 86.06 382 PRO A C 1
ATOM 2988 O O . PRO A 1 382 ? -4.249 -2.064 -22.382 1.00 86.06 382 PRO A O 1
ATOM 2991 N N . ALA A 1 383 ? -4.601 -1.019 -20.428 1.00 88.00 383 ALA A N 1
ATOM 2992 C CA . ALA A 1 383 ? -3.201 -0.643 -20.243 1.00 88.00 383 ALA A CA 1
ATOM 2993 C C . ALA A 1 383 ? -2.275 -1.865 -20.130 1.00 88.00 383 ALA A C 1
ATOM 2995 O O . ALA A 1 383 ? -1.246 -1.927 -20.795 1.00 88.00 383 ALA A O 1
ATOM 2996 N N . SER A 1 384 ? -2.662 -2.861 -19.329 1.00 91.56 384 SER A N 1
ATOM 2997 C CA . SER A 1 384 ? -1.927 -4.117 -19.157 1.00 91.56 384 SER A CA 1
ATOM 2998 C C . SER A 1 384 ? -1.800 -4.869 -20.475 1.00 91.56 384 SER A C 1
ATOM 3000 O O . SER A 1 384 ? -0.723 -5.360 -20.796 1.00 91.56 384 SER A O 1
ATOM 3002 N N . GLU A 1 385 ? -2.879 -4.932 -21.254 1.00 93.62 385 GLU A N 1
ATOM 3003 C CA . GLU A 1 385 ? -2.893 -5.603 -22.549 1.00 93.62 385 GLU A CA 1
ATOM 3004 C C . GLU A 1 385 ? -2.061 -4.847 -23.595 1.00 93.62 385 GLU A C 1
ATOM 3006 O O . GLU A 1 385 ? -1.278 -5.477 -24.304 1.00 93.62 385 GLU A O 1
ATOM 3011 N N . SER A 1 386 ? -2.145 -3.514 -23.658 1.00 93.50 386 SER A N 1
ATOM 3012 C CA . SER A 1 386 ? -1.278 -2.698 -24.520 1.00 93.50 386 SER A CA 1
ATOM 3013 C C . SER A 1 386 ? 0.200 -2.869 -24.155 1.00 93.50 386 SER A C 1
ATOM 3015 O O . SER A 1 386 ? 1.024 -3.122 -25.032 1.00 93.50 386 SER A O 1
ATOM 3017 N N . ILE A 1 387 ? 0.536 -2.842 -22.861 1.00 95.00 387 ILE A N 1
ATOM 3018 C CA . ILE A 1 387 ? 1.897 -3.102 -22.372 1.00 95.00 387 ILE A CA 1
ATOM 3019 C C . ILE A 1 387 ? 2.341 -4.524 -22.728 1.00 95.00 387 ILE A C 1
ATOM 3021 O O . ILE A 1 387 ? 3.446 -4.714 -23.228 1.00 95.00 387 ILE A O 1
ATOM 3025 N N . ARG A 1 388 ? 1.489 -5.536 -22.533 1.00 96.62 388 ARG A N 1
ATOM 3026 C CA . ARG A 1 388 ? 1.788 -6.933 -22.886 1.00 96.62 388 ARG A CA 1
ATOM 3027 C C . ARG A 1 388 ? 2.062 -7.093 -24.384 1.00 96.62 388 ARG A C 1
ATOM 3029 O O . ARG A 1 388 ? 2.997 -7.801 -24.754 1.00 96.62 388 ARG A O 1
ATOM 3036 N N . ARG A 1 389 ? 1.281 -6.430 -25.246 1.00 96.31 389 ARG A N 1
ATOM 3037 C CA . ARG A 1 389 ? 1.493 -6.411 -26.705 1.00 96.31 389 ARG A CA 1
ATOM 3038 C C . ARG A 1 389 ? 2.807 -5.738 -27.072 1.00 96.31 389 ARG A C 1
ATOM 3040 O O . ARG A 1 389 ? 3.568 -6.312 -27.846 1.00 96.31 389 ARG A O 1
ATOM 3047 N N . ALA A 1 390 ? 3.106 -4.589 -26.478 1.00 96.69 390 ALA A N 1
ATOM 3048 C CA . ALA A 1 390 ? 4.379 -3.909 -26.669 1.00 96.69 390 ALA A CA 1
ATOM 3049 C C . ALA A 1 390 ? 5.553 -4.815 -26.256 1.00 96.69 390 ALA A C 1
ATOM 3051 O O . ALA A 1 390 ? 6.462 -5.048 -27.042 1.00 96.69 390 ALA A O 1
ATOM 3052 N N . LEU A 1 391 ? 5.484 -5.445 -25.082 1.00 97.44 391 LEU A N 1
ATOM 3053 C CA . LEU A 1 391 ? 6.509 -6.372 -24.590 1.00 97.44 391 LEU A CA 1
ATOM 3054 C C . LEU A 1 391 ? 6.677 -7.637 -25.446 1.00 97.44 391 LEU A C 1
ATOM 3056 O O . LEU A 1 391 ? 7.728 -8.273 -25.385 1.00 97.44 391 LEU A O 1
ATOM 3060 N N . SER A 1 392 ? 5.671 -8.025 -26.235 1.00 97.38 392 SER A N 1
ATOM 3061 C CA . SER A 1 392 ? 5.734 -9.231 -27.072 1.00 97.38 392 SER A CA 1
ATOM 3062 C C . SER A 1 392 ? 6.710 -9.120 -28.248 1.00 97.38 392 SER A C 1
ATOM 3064 O O . SER A 1 392 ? 7.137 -10.146 -28.770 1.00 97.38 392 SER A O 1
ATOM 3066 N N . VAL A 1 393 ? 7.099 -7.900 -28.642 1.00 97.75 393 VAL A N 1
ATOM 3067 C CA . VAL A 1 393 ? 8.058 -7.686 -29.742 1.00 97.75 393 VAL A CA 1
ATOM 3068 C C . VAL A 1 393 ? 9.512 -7.794 -29.298 1.00 97.75 393 VAL A C 1
ATOM 3070 O O . VAL A 1 393 ? 10.399 -7.877 -30.144 1.00 97.75 393 VAL A O 1
ATOM 3073 N N . ILE A 1 394 ? 9.766 -7.768 -27.986 1.00 97.94 394 ILE A N 1
ATOM 3074 C CA . ILE A 1 394 ? 11.104 -7.960 -27.433 1.00 97.94 394 ILE A CA 1
ATOM 3075 C C . ILE A 1 394 ? 11.419 -9.458 -27.522 1.00 97.94 394 ILE A C 1
ATOM 3077 O O . ILE A 1 394 ? 10.703 -10.250 -26.900 1.00 97.94 394 ILE A O 1
ATOM 3081 N N . PRO A 1 395 ? 12.472 -9.868 -28.245 1.00 97.12 395 PRO A N 1
ATOM 3082 C CA . PRO A 1 395 ? 12.918 -11.255 -28.288 1.00 97.12 395 PRO A CA 1
ATOM 3083 C C . PRO A 1 395 ? 13.093 -11.871 -26.890 1.00 97.12 395 PRO A C 1
ATOM 3085 O O . PRO A 1 395 ? 13.396 -11.181 -25.916 1.00 97.12 395 PRO A O 1
ATOM 3088 N N . GLN A 1 396 ? 12.878 -13.182 -26.783 1.00 96.19 396 GLN A N 1
ATOM 3089 C CA . GLN A 1 396 ? 13.072 -13.955 -25.545 1.00 96.19 396 GLN A CA 1
ATOM 3090 C C . GLN A 1 396 ? 14.482 -14.576 -25.463 1.00 96.19 396 GLN A C 1
ATOM 3092 O O . GLN A 1 396 ? 14.709 -15.537 -24.731 1.00 96.19 396 GLN A O 1
ATOM 3097 N N . ASP A 1 397 ? 15.437 -14.066 -26.245 1.00 92.12 397 ASP A N 1
ATOM 3098 C CA . ASP A 1 397 ? 16.787 -14.612 -26.367 1.00 92.12 397 ASP A CA 1
ATOM 3099 C C . ASP A 1 397 ? 17.763 -13.987 -25.352 1.00 92.12 397 ASP A C 1
ATOM 3101 O O . ASP A 1 397 ? 18.461 -13.002 -25.592 1.00 92.12 397 ASP A O 1
ATOM 3105 N N . GLY A 1 398 ? 17.851 -14.609 -24.178 1.00 88.69 398 GLY A N 1
ATOM 3106 C CA . GLY A 1 398 ? 18.773 -14.189 -23.122 1.00 88.69 398 GLY A CA 1
ATOM 3107 C C . GLY A 1 398 ? 18.250 -13.036 -22.258 1.00 88.69 398 GLY A C 1
ATOM 3108 O O . GLY A 1 398 ? 17.093 -12.635 -22.332 1.00 88.69 398 GLY A O 1
ATOM 3109 N N . GLN A 1 399 ? 19.111 -12.532 -21.371 1.00 92.56 399 GLN A N 1
ATOM 3110 C CA . GLN A 1 399 ? 18.751 -11.557 -20.335 1.00 92.56 399 GLN A CA 1
ATOM 3111 C C . GLN A 1 399 ? 18.806 -10.118 -20.864 1.00 92.56 399 GLN A C 1
ATOM 3113 O O . GLN A 1 399 ? 19.797 -9.407 -20.673 1.00 92.56 399 GLN A O 1
ATOM 3118 N N . LYS A 1 400 ? 17.731 -9.682 -21.523 1.00 97.31 400 LYS A N 1
ATOM 3119 C CA . LYS A 1 400 ? 17.603 -8.307 -22.026 1.00 97.31 400 LYS A CA 1
ATOM 3120 C C . LYS A 1 400 ? 17.168 -7.341 -20.927 1.00 97.31 400 LYS A C 1
ATOM 3122 O O . LYS A 1 400 ? 16.428 -7.717 -20.014 1.00 97.31 400 LYS A O 1
ATOM 3127 N N . LYS A 1 401 ? 17.603 -6.086 -21.032 1.00 98.00 401 LYS A N 1
ATOM 3128 C CA . LYS A 1 401 ? 17.200 -5.007 -20.121 1.00 98.00 401 LYS A CA 1
ATOM 3129 C C . LYS A 1 401 ? 16.364 -3.953 -20.840 1.00 98.00 401 LYS A C 1
ATOM 3131 O O . LYS A 1 401 ? 16.702 -3.519 -21.941 1.00 98.00 401 LYS A O 1
ATOM 3136 N N . VAL A 1 402 ? 15.269 -3.546 -20.208 1.00 98.19 402 VAL A N 1
ATOM 3137 C CA . VAL A 1 402 ? 14.334 -2.541 -20.716 1.00 98.19 402 VAL A CA 1
ATOM 3138 C C . VAL A 1 402 ? 14.455 -1.269 -19.892 1.00 98.19 402 VAL A C 1
ATOM 3140 O O . VAL A 1 402 ? 14.239 -1.274 -18.682 1.00 98.19 402 VAL A O 1
ATOM 3143 N N . PHE A 1 403 ? 14.726 -0.155 -20.562 1.00 97.94 403 PHE A N 1
ATOM 3144 C CA . PHE A 1 403 ? 14.517 1.165 -19.996 1.00 97.94 403 PHE A CA 1
ATOM 3145 C C . PHE A 1 403 ? 13.012 1.450 -19.953 1.00 97.94 403 PHE A C 1
ATOM 3147 O O . PHE A 1 403 ? 12.390 1.773 -20.969 1.00 97.94 403 PHE A O 1
ATOM 3154 N N . ASN A 1 404 ? 12.403 1.275 -18.781 1.00 96.06 404 ASN A N 1
ATOM 3155 C CA . ASN A 1 404 ? 10.991 1.561 -18.558 1.00 96.06 404 ASN A CA 1
ATOM 3156 C C . ASN A 1 404 ? 10.782 3.070 -18.332 1.00 96.06 404 ASN A C 1
ATOM 3158 O O . ASN A 1 404 ? 11.298 3.645 -17.368 1.00 96.06 404 ASN A O 1
ATOM 3162 N N . TRP A 1 405 ? 9.989 3.706 -19.204 1.00 92.75 405 TRP A N 1
ATOM 3163 C CA . TRP A 1 405 ? 9.729 5.154 -19.164 1.00 92.75 405 TRP A CA 1
ATOM 3164 C C . TRP A 1 405 ? 9.219 5.646 -17.808 1.00 92.75 405 TRP A C 1
ATOM 3166 O O . TRP A 1 405 ? 9.643 6.683 -17.313 1.00 92.75 405 TRP A O 1
ATOM 3176 N N . SER A 1 406 ? 8.334 4.875 -17.179 1.00 91.56 406 SER A N 1
ATOM 3177 C CA . SER A 1 406 ? 7.793 5.165 -15.854 1.00 91.56 406 SER A CA 1
ATOM 3178 C C . SER A 1 406 ? 7.935 3.953 -14.942 1.00 91.56 406 SER A C 1
ATOM 3180 O O . SER A 1 406 ? 7.827 2.805 -15.386 1.00 91.56 406 SER A O 1
ATOM 3182 N N . TRP A 1 407 ? 8.130 4.209 -13.649 1.00 91.56 407 TRP A N 1
ATOM 3183 C CA . TRP A 1 407 ? 8.134 3.191 -12.593 1.00 91.56 407 TRP A CA 1
ATOM 3184 C C . TRP A 1 407 ? 6.811 2.419 -12.527 1.00 91.56 407 TRP A C 1
ATOM 3186 O O . TRP A 1 407 ? 6.775 1.265 -12.106 1.00 91.56 407 TRP A O 1
ATOM 3196 N N . TRP A 1 408 ? 5.724 3.035 -13.005 1.00 91.00 408 TRP A N 1
ATOM 3197 C CA . TRP A 1 408 ? 4.392 2.439 -13.084 1.00 91.00 408 TRP A CA 1
ATOM 3198 C C . TRP A 1 408 ? 4.321 1.263 -14.070 1.00 91.00 408 TRP A C 1
ATOM 3200 O O . TRP A 1 408 ? 3.464 0.396 -13.926 1.00 91.00 408 TRP A O 1
ATOM 3210 N N . VAL A 1 409 ? 5.222 1.203 -15.060 1.00 94.38 409 VAL A N 1
ATOM 3211 C CA . VAL A 1 409 ? 5.246 0.151 -16.095 1.00 94.38 409 VAL A CA 1
ATOM 3212 C C . VAL A 1 409 ? 5.933 -1.124 -15.589 1.00 94.38 409 VAL A C 1
ATOM 3214 O O . VAL A 1 409 ? 5.555 -2.230 -15.972 1.00 94.38 409 VAL A O 1
ATOM 3217 N N . SER A 1 410 ? 6.903 -1.008 -14.683 1.00 96.19 410 SER A N 1
ATOM 3218 C CA . SER A 1 410 ? 7.717 -2.137 -14.218 1.00 96.19 410 SER A CA 1
ATOM 3219 C C . SER A 1 410 ? 6.938 -3.285 -13.566 1.00 96.19 410 SER A C 1
ATOM 3221 O O . SER A 1 410 ? 7.276 -4.436 -13.845 1.00 96.19 410 SER A O 1
ATOM 3223 N N . PRO A 1 411 ? 5.871 -3.051 -12.766 1.00 96.81 411 PRO A N 1
ATOM 3224 C CA . PRO A 1 411 ? 5.008 -4.129 -12.282 1.00 96.81 411 PRO A CA 1
ATOM 3225 C C . PRO A 1 411 ? 4.454 -5.016 -13.406 1.00 96.81 411 PRO A C 1
ATOM 3227 O O . PRO A 1 411 ? 4.376 -6.233 -13.245 1.00 96.81 411 PRO A O 1
ATOM 3230 N N . PHE A 1 412 ? 4.116 -4.432 -14.559 1.00 96.81 412 PHE A N 1
ATOM 3231 C CA . PHE A 1 412 ? 3.633 -5.173 -15.724 1.00 96.81 412 PHE A CA 1
ATOM 3232 C C . PHE A 1 412 ? 4.756 -5.950 -16.414 1.00 96.81 412 PHE A C 1
ATOM 3234 O O . PHE A 1 412 ? 4.526 -7.086 -16.825 1.00 96.81 412 PHE A O 1
ATOM 3241 N N . ILE A 1 413 ? 5.962 -5.371 -16.513 1.00 97.56 413 ILE A N 1
ATOM 3242 C CA . ILE A 1 413 ? 7.138 -6.058 -17.073 1.00 97.56 413 ILE A CA 1
ATOM 3243 C C . ILE A 1 413 ? 7.462 -7.289 -16.226 1.00 97.56 413 ILE A C 1
ATOM 3245 O O . ILE A 1 413 ? 7.494 -8.396 -16.756 1.00 97.56 413 ILE A O 1
ATOM 3249 N N . LEU A 1 414 ? 7.589 -7.124 -14.904 1.00 97.94 414 LEU A N 1
ATOM 3250 C CA . LEU A 1 414 ? 7.855 -8.226 -13.976 1.00 97.94 414 LEU A CA 1
ATOM 3251 C C . LEU A 1 414 ? 6.799 -9.339 -14.077 1.00 97.94 414 LEU A C 1
ATOM 3253 O O . LEU A 1 414 ? 7.108 -10.527 -13.954 1.00 97.94 414 LEU A O 1
ATOM 3257 N N . TYR A 1 415 ? 5.541 -8.958 -14.297 1.00 97.94 415 TYR A N 1
ATOM 3258 C CA . TYR A 1 415 ? 4.442 -9.902 -14.406 1.00 97.94 415 TYR A CA 1
ATOM 3259 C C . TYR A 1 415 ? 4.433 -10.680 -15.729 1.00 97.94 415 TYR A C 1
ATOM 3261 O O . TYR A 1 415 ? 4.424 -11.918 -15.709 1.00 97.94 415 TYR A O 1
ATOM 3269 N N . HIS A 1 416 ? 4.448 -9.968 -16.859 1.00 97.69 416 HIS A N 1
ATOM 3270 C CA . HIS A 1 416 ? 4.277 -10.534 -18.203 1.00 97.69 416 HIS A CA 1
ATOM 3271 C C . HIS A 1 416 ? 5.570 -11.091 -18.803 1.00 97.69 416 HIS A C 1
ATOM 3273 O O . HIS A 1 416 ? 5.518 -12.033 -19.589 1.00 97.69 416 HIS A O 1
ATOM 3279 N N . ARG A 1 417 ? 6.723 -10.520 -18.445 1.00 97.69 417 ARG A N 1
ATOM 3280 C CA . ARG A 1 417 ? 8.053 -10.872 -18.955 1.00 97.69 417 ARG A CA 1
ATOM 3281 C C . ARG A 1 417 ? 9.065 -10.961 -17.806 1.00 97.69 417 ARG A C 1
ATOM 3283 O O . ARG A 1 417 ? 9.963 -10.126 -17.705 1.00 97.69 417 ARG A O 1
ATOM 3290 N N . PRO A 1 418 ? 8.935 -11.968 -16.918 1.00 96.88 418 PRO A N 1
ATOM 3291 C CA . PRO A 1 418 ? 9.846 -12.142 -15.784 1.00 96.88 418 PRO A CA 1
ATOM 3292 C C . PRO A 1 418 ? 11.292 -12.457 -16.208 1.00 96.88 418 PRO A C 1
ATOM 3294 O O . PRO A 1 418 ? 12.180 -12.489 -15.362 1.00 96.88 418 PRO A O 1
ATOM 3297 N N . ASP A 1 419 ? 11.527 -12.718 -17.493 1.00 97.38 419 ASP A N 1
ATOM 3298 C CA . ASP A 1 419 ? 12.839 -12.880 -18.113 1.00 97.38 419 ASP A CA 1
ATOM 3299 C C . ASP A 1 419 ? 13.557 -11.549 -18.400 1.00 97.38 419 ASP A C 1
ATOM 3301 O O . ASP A 1 419 ? 14.768 -11.556 -18.612 1.00 97.38 419 ASP A O 1
ATOM 3305 N N . LEU A 1 420 ? 12.839 -10.419 -18.398 1.00 98.06 420 LEU A N 1
ATOM 3306 C CA . LEU A 1 420 ? 13.402 -9.095 -18.659 1.00 98.06 420 LEU A CA 1
ATOM 3307 C C . LEU A 1 420 ? 13.854 -8.403 -17.370 1.00 98.06 420 LEU A C 1
ATOM 3309 O O . LEU A 1 420 ? 13.192 -8.473 -16.332 1.00 98.06 420 LEU A O 1
ATOM 3313 N N . ARG A 1 421 ? 14.957 -7.661 -17.476 1.00 97.81 421 ARG A N 1
ATOM 3314 C CA . ARG A 1 421 ? 15.423 -6.711 -16.457 1.00 97.81 421 ARG A CA 1
ATOM 3315 C C . ARG A 1 421 ? 14.883 -5.311 -16.744 1.00 97.81 421 ARG A C 1
ATOM 3317 O O . ARG A 1 421 ? 14.593 -4.982 -17.893 1.00 97.81 421 ARG A O 1
ATOM 3324 N N . PHE A 1 422 ? 14.768 -4.479 -15.719 1.00 97.25 422 PHE A N 1
ATOM 3325 C CA . PHE A 1 422 ? 14.287 -3.100 -15.824 1.00 97.25 422 PHE A CA 1
ATOM 3326 C C . PHE A 1 422 ? 14.931 -2.205 -14.760 1.00 97.25 422 PHE A C 1
ATOM 3328 O O . PHE A 1 422 ? 15.570 -2.690 -13.827 1.00 97.25 422 PHE A O 1
ATOM 3335 N N . ILE A 1 423 ? 14.780 -0.890 -14.923 1.00 96.50 423 ILE A N 1
ATOM 3336 C CA . ILE A 1 423 ? 15.556 0.101 -14.166 1.00 96.50 423 ILE A CA 1
ATOM 3337 C C . ILE A 1 423 ? 15.069 0.219 -12.725 1.00 96.50 423 ILE A C 1
ATOM 3339 O O . ILE A 1 423 ? 15.846 0.289 -11.780 1.00 96.50 423 ILE A O 1
ATOM 3343 N N . ASP A 1 424 ? 13.760 0.267 -12.523 1.00 94.75 424 ASP A N 1
ATOM 3344 C CA . ASP A 1 424 ? 13.195 0.452 -11.193 1.00 94.75 424 ASP A CA 1
ATOM 3345 C C . ASP A 1 424 ? 11.850 -0.243 -11.030 1.00 94.75 424 ASP A C 1
ATOM 3347 O O . ASP A 1 424 ? 11.300 -0.793 -11.979 1.00 94.75 424 ASP A O 1
ATOM 3351 N N . LEU A 1 425 ? 11.332 -0.262 -9.803 1.00 95.12 425 LEU A N 1
ATOM 3352 C CA . LEU A 1 425 ? 10.107 -0.969 -9.452 1.00 95.12 425 LEU A CA 1
ATOM 3353 C C . LEU A 1 425 ? 9.427 -0.293 -8.265 1.00 95.12 425 LEU A C 1
ATOM 3355 O O . LEU A 1 425 ? 10.078 -0.001 -7.262 1.00 95.12 425 LEU A O 1
ATOM 3359 N N . LEU A 1 426 ? 8.106 -0.124 -8.353 1.00 91.56 426 LEU A N 1
ATOM 3360 C CA . LEU A 1 426 ? 7.286 0.549 -7.342 1.00 91.56 426 LEU A CA 1
ATOM 3361 C C . LEU A 1 426 ? 7.685 2.023 -7.165 1.00 91.56 426 LEU A C 1
ATOM 3363 O O . LEU A 1 426 ? 7.350 2.843 -8.001 1.00 91.56 426 LEU A O 1
ATOM 3367 N N . ASP A 1 427 ? 8.367 2.384 -6.079 1.00 89.38 427 ASP A N 1
ATOM 3368 C CA . ASP A 1 427 ? 8.622 3.783 -5.732 1.00 89.38 427 ASP A CA 1
ATOM 3369 C C . ASP A 1 427 ? 9.941 4.279 -6.362 1.00 89.38 427 ASP A C 1
ATOM 3371 O O . ASP A 1 427 ? 10.994 3.686 -6.098 1.00 89.38 427 ASP A O 1
ATOM 3375 N N . PRO A 1 428 ? 9.940 5.375 -7.146 1.00 90.25 428 PRO A N 1
ATOM 3376 C CA . PRO A 1 428 ? 11.151 5.882 -7.801 1.00 90.25 428 PRO A CA 1
ATOM 3377 C C . PRO A 1 428 ? 12.247 6.310 -6.810 1.00 90.25 428 PRO A C 1
ATOM 3379 O O . PRO A 1 428 ? 13.424 6.387 -7.170 1.00 90.25 428 PRO A O 1
ATOM 3382 N N . THR A 1 429 ? 11.910 6.538 -5.537 1.00 89.31 429 THR A N 1
ATOM 3383 C CA . THR A 1 429 ? 12.909 6.826 -4.496 1.00 89.31 429 THR A CA 1
ATOM 3384 C C . THR A 1 429 ? 13.834 5.653 -4.205 1.00 89.31 429 THR A C 1
ATOM 3386 O O . THR A 1 429 ? 14.916 5.875 -3.660 1.00 89.31 429 THR A O 1
ATOM 3389 N N . PHE A 1 430 ? 13.466 4.414 -4.554 1.00 91.50 430 PHE A N 1
ATOM 3390 C CA . PHE A 1 430 ? 14.388 3.284 -4.430 1.00 91.50 430 PHE A CA 1
ATOM 3391 C C . PHE A 1 430 ? 15.620 3.492 -5.311 1.00 91.50 430 PHE A C 1
ATOM 3393 O O . PHE A 1 430 ? 16.739 3.360 -4.813 1.00 91.50 430 PHE A O 1
ATOM 3400 N N . LEU A 1 431 ? 15.421 3.923 -6.563 1.00 94.12 431 LEU A N 1
ATOM 3401 C CA . LEU A 1 431 ? 16.521 4.283 -7.455 1.00 94.12 431 LEU A CA 1
ATOM 3402 C C . LEU A 1 431 ? 17.270 5.504 -6.925 1.00 94.12 431 LEU A C 1
ATOM 3404 O O . LEU A 1 431 ? 18.485 5.448 -6.801 1.00 94.12 431 LEU A O 1
ATOM 3408 N N . GLN A 1 432 ? 16.566 6.565 -6.517 1.00 92.25 432 GLN A N 1
ATOM 3409 C CA . GLN A 1 432 ? 17.212 7.776 -5.997 1.00 92.25 432 GLN A CA 1
ATOM 3410 C C . GLN A 1 432 ? 18.118 7.512 -4.796 1.00 92.25 432 GLN A C 1
ATOM 3412 O O . GLN A 1 432 ? 19.184 8.105 -4.692 1.00 92.25 432 GLN A O 1
ATOM 3417 N N . ARG A 1 433 ? 17.713 6.647 -3.865 1.00 89.25 433 ARG A N 1
ATOM 3418 C CA . ARG A 1 433 ? 18.551 6.345 -2.700 1.00 89.25 433 ARG A CA 1
ATOM 3419 C C . ARG A 1 433 ? 19.723 5.441 -3.031 1.00 89.25 433 ARG A C 1
ATOM 3421 O O . ARG A 1 433 ? 20.752 5.543 -2.372 1.00 89.25 433 ARG A O 1
ATOM 3428 N N . LYS A 1 434 ? 19.553 4.539 -3.999 1.00 92.56 434 LYS A N 1
ATOM 3429 C CA . LYS A 1 434 ? 20.612 3.627 -4.425 1.00 92.56 434 LYS A CA 1
ATOM 3430 C C . LYS A 1 434 ? 21.651 4.339 -5.296 1.00 92.56 434 LYS A C 1
ATOM 3432 O O . LYS A 1 434 ? 22.840 4.147 -5.069 1.00 92.56 434 LYS A O 1
ATOM 3437 N N . SER A 1 435 ? 21.193 5.161 -6.238 1.00 95.31 435 SER A N 1
ATOM 3438 C CA . SER A 1 435 ? 21.995 6.031 -7.099 1.00 95.31 435 SER A CA 1
ATOM 3439 C C . SER A 1 435 ? 21.230 7.336 -7.400 1.00 95.31 435 SER A C 1
ATOM 3441 O O . SER A 1 435 ? 20.382 7.388 -8.305 1.00 95.31 435 SER A O 1
ATOM 3443 N N . PRO A 1 436 ? 21.507 8.416 -6.645 1.00 93.00 436 PRO A N 1
ATOM 3444 C CA . PRO A 1 436 ? 20.923 9.731 -6.898 1.00 93.00 436 PRO A CA 1
ATOM 3445 C C . PRO A 1 436 ? 21.209 10.250 -8.311 1.00 93.00 436 PRO A C 1
ATOM 3447 O O . PRO A 1 436 ? 20.370 10.935 -8.894 1.00 93.00 436 PRO A O 1
ATOM 3450 N N . GLU A 1 437 ? 22.376 9.929 -8.868 1.00 94.38 437 GLU A N 1
ATOM 3451 C CA . GLU A 1 437 ? 22.827 10.363 -10.188 1.00 94.38 437 GLU A CA 1
ATOM 3452 C C . GLU A 1 437 ? 22.048 9.660 -11.298 1.00 94.38 437 GLU A C 1
ATOM 3454 O O . GLU A 1 437 ? 21.492 10.342 -12.160 1.00 94.38 437 GLU A O 1
ATOM 3459 N N . MET A 1 438 ? 21.886 8.331 -11.225 1.00 95.62 438 MET A N 1
ATOM 3460 C CA . MET A 1 438 ? 21.015 7.605 -12.156 1.00 95.62 438 MET A CA 1
ATOM 3461 C C . MET A 1 438 ? 19.576 8.109 -12.055 1.00 95.62 438 MET A C 1
ATOM 3463 O O . MET A 1 438 ? 18.921 8.326 -13.070 1.00 95.62 438 MET A O 1
ATOM 3467 N N . SER A 1 439 ? 19.073 8.383 -10.849 1.00 94.44 439 SER A N 1
ATOM 3468 C CA . SER A 1 439 ? 17.732 8.955 -10.709 1.00 94.44 439 SER A CA 1
ATOM 3469 C C . SER A 1 439 ? 17.601 10.322 -11.385 1.00 94.44 439 SER A C 1
ATOM 3471 O O . SER A 1 439 ? 16.578 10.563 -12.022 1.00 94.44 439 SER A O 1
ATOM 3473 N N . LYS A 1 440 ? 18.599 11.210 -11.279 1.00 93.69 440 LYS A N 1
ATOM 3474 C CA . LYS A 1 440 ? 18.592 12.516 -11.964 1.00 93.69 440 LYS A CA 1
ATOM 3475 C C . LYS A 1 440 ? 18.643 12.358 -13.482 1.00 93.69 440 LYS A C 1
ATOM 3477 O O . LYS A 1 440 ? 17.861 13.005 -14.169 1.00 93.69 440 LYS A O 1
ATOM 3482 N N . LEU A 1 441 ? 19.513 11.484 -13.988 1.00 95.31 441 LEU A N 1
ATOM 3483 C CA . LEU A 1 441 ? 19.629 11.204 -15.422 1.00 95.31 441 LEU A CA 1
ATOM 3484 C C . LEU A 1 441 ? 18.336 10.617 -15.982 1.00 95.31 441 LEU A C 1
ATOM 3486 O O . LEU A 1 441 ? 17.868 11.040 -17.031 1.00 95.31 441 LEU A O 1
ATOM 3490 N N . ARG A 1 442 ? 17.689 9.706 -15.251 1.00 94.62 442 ARG A N 1
ATOM 3491 C CA . ARG A 1 442 ? 16.382 9.181 -15.653 1.00 94.62 442 ARG A CA 1
ATOM 3492 C C . ARG A 1 442 ? 15.316 10.269 -15.721 1.00 94.62 442 ARG A C 1
ATOM 3494 O O . ARG A 1 442 ? 14.541 10.283 -16.669 1.00 94.62 442 ARG A O 1
ATOM 3501 N N . VAL A 1 443 ? 15.273 11.162 -14.731 1.00 93.06 443 VAL A N 1
ATOM 3502 C CA . VAL A 1 443 ? 14.357 12.313 -14.744 1.00 93.06 443 VAL A CA 1
ATOM 3503 C C . VAL A 1 443 ? 14.654 13.216 -15.944 1.00 93.06 443 VAL A C 1
ATOM 3505 O O . VAL A 1 443 ? 13.722 13.606 -16.634 1.00 93.06 443 VAL A O 1
ATOM 3508 N N . ALA A 1 444 ? 15.927 13.485 -16.247 1.00 94.25 444 ALA A N 1
ATOM 3509 C CA . ALA A 1 444 ? 16.322 14.279 -17.409 1.00 94.25 444 ALA A CA 1
ATOM 3510 C C . ALA A 1 444 ? 15.913 13.622 -18.738 1.00 94.25 444 ALA A C 1
ATOM 3512 O O . ALA A 1 444 ? 15.389 14.306 -19.608 1.00 94.25 444 ALA A O 1
ATOM 3513 N N . VAL A 1 445 ? 16.076 12.302 -18.875 1.00 93.75 445 VAL A N 1
ATOM 3514 C CA . VAL A 1 445 ? 15.610 11.541 -20.046 1.00 93.75 445 VAL A CA 1
ATOM 3515 C C . VAL A 1 445 ? 14.083 11.581 -20.168 1.00 93.75 445 VAL A C 1
ATOM 3517 O O . VAL A 1 445 ? 13.558 11.790 -21.257 1.00 93.75 445 VAL A O 1
ATOM 3520 N N . TYR A 1 446 ? 13.365 11.414 -19.054 1.00 91.06 446 TYR A N 1
ATOM 3521 C CA . TYR A 1 446 ? 11.900 11.456 -19.013 1.00 91.06 446 TYR A CA 1
ATOM 3522 C C . TYR A 1 446 ? 11.341 12.833 -19.396 1.00 91.06 446 TYR A C 1
ATOM 3524 O O . TYR A 1 446 ? 10.384 12.933 -20.156 1.00 91.06 446 TYR A O 1
ATOM 3532 N N . GLU A 1 447 ? 11.943 13.898 -18.868 1.00 91.31 447 GLU A N 1
ATOM 3533 C CA . GLU A 1 447 ? 11.589 15.287 -19.176 1.00 91.31 447 GLU A CA 1
ATOM 3534 C C . GLU A 1 447 ? 12.178 15.767 -20.505 1.00 91.31 447 GLU A C 1
ATOM 3536 O O . GLU A 1 447 ? 12.063 16.950 -20.817 1.00 91.31 447 GLU A O 1
ATOM 3541 N N . ASP A 1 448 ? 12.839 14.879 -21.259 1.00 91.62 448 ASP A N 1
ATOM 3542 C CA . ASP A 1 448 ? 13.439 15.195 -22.554 1.00 91.62 448 ASP A CA 1
ATOM 3543 C C . ASP A 1 448 ? 14.453 16.366 -22.478 1.00 91.62 448 ASP A C 1
ATOM 3545 O O . ASP A 1 448 ? 14.674 17.134 -23.409 1.00 91.62 448 ASP A O 1
ATOM 3549 N N . ARG A 1 449 ? 15.111 16.493 -21.320 1.00 94.69 449 ARG A N 1
ATOM 3550 C CA . ARG A 1 449 ? 16.197 17.451 -21.064 1.00 94.69 449 ARG A CA 1
ATOM 3551 C C . ARG A 1 449 ? 17.579 16.884 -21.371 1.00 94.69 449 ARG A C 1
ATOM 3553 O O . ARG A 1 449 ? 18.551 17.634 -21.354 1.00 94.69 449 ARG A O 1
ATOM 3560 N N . GLU A 1 450 ? 17.677 15.578 -21.602 1.00 95.94 450 GLU A N 1
ATOM 3561 C CA . GLU A 1 450 ? 18.929 14.925 -21.968 1.00 95.94 450 GLU A CA 1
ATOM 3562 C C . GLU A 1 450 ? 19.214 15.098 -23.464 1.00 95.94 450 GLU A C 1
ATOM 3564 O O . GLU A 1 450 ? 18.387 14.755 -24.306 1.00 95.94 450 GLU A O 1
ATOM 3569 N N . THR A 1 451 ? 20.395 15.622 -23.790 1.00 94.75 451 THR A N 1
ATOM 3570 C CA . THR A 1 451 ? 20.795 15.907 -25.178 1.00 94.75 451 THR A CA 1
ATOM 3571 C C . THR A 1 451 ? 21.209 14.659 -25.951 1.00 94.75 451 THR A C 1
ATOM 3573 O O . THR A 1 451 ? 21.038 14.619 -27.167 1.00 94.75 451 THR A O 1
ATOM 3576 N N . ASP A 1 452 ? 21.729 13.645 -25.255 1.00 95.88 452 ASP A N 1
ATOM 3577 C CA . ASP A 1 452 ? 22.116 12.355 -25.834 1.00 95.88 452 ASP A CA 1
ATOM 3578 C C . ASP A 1 452 ? 21.415 11.215 -25.067 1.00 95.88 452 ASP A C 1
ATOM 3580 O O . ASP A 1 452 ? 22.024 10.524 -24.238 1.00 95.88 452 ASP A O 1
ATOM 3584 N N . PRO A 1 453 ? 20.094 11.025 -25.280 1.00 96.12 453 PRO A N 1
ATOM 3585 C CA . PRO A 1 453 ? 19.328 10.010 -24.564 1.00 96.12 453 PRO A CA 1
ATOM 3586 C C . PRO A 1 453 ? 19.818 8.595 -24.883 1.00 96.12 453 PRO A C 1
ATOM 3588 O O . PRO A 1 453 ? 19.742 7.721 -24.018 1.00 96.12 453 PRO A O 1
ATOM 3591 N N . TRP A 1 454 ? 20.361 8.358 -26.085 1.00 96.88 454 TRP A N 1
ATOM 3592 C CA . TRP A 1 454 ? 20.983 7.080 -26.425 1.00 96.88 454 TRP A CA 1
ATOM 3593 C C . TRP A 1 454 ? 22.160 6.776 -25.507 1.00 96.88 454 TRP A C 1
ATOM 3595 O O . TRP A 1 454 ? 22.208 5.681 -24.939 1.00 96.88 454 TRP A O 1
ATOM 3605 N N . PHE A 1 455 ? 23.074 7.734 -25.313 1.00 95.94 455 PHE A N 1
ATOM 3606 C CA . PHE A 1 455 ? 24.235 7.520 -24.459 1.00 95.94 455 PHE A CA 1
ATOM 3607 C C . PHE A 1 455 ? 23.812 7.125 -23.046 1.00 95.94 455 PHE A C 1
ATOM 3609 O O . PHE A 1 455 ? 24.313 6.134 -22.514 1.00 95.94 455 PHE A O 1
ATOM 3616 N N . VAL A 1 456 ? 22.853 7.846 -22.462 1.00 96.94 456 VAL A N 1
ATOM 3617 C CA . VAL A 1 456 ? 22.357 7.563 -21.111 1.00 96.94 456 VAL A CA 1
ATOM 3618 C C . VAL A 1 456 ? 21.677 6.193 -21.043 1.00 96.94 456 VAL A C 1
ATOM 3620 O O . VAL A 1 456 ? 22.023 5.365 -20.199 1.00 96.94 456 VAL A O 1
ATOM 3623 N N . VAL A 1 457 ? 20.750 5.896 -21.954 1.00 97.38 457 VAL A N 1
ATOM 3624 C CA . VAL A 1 457 ? 20.020 4.619 -21.969 1.00 97.38 457 VAL A CA 1
ATOM 3625 C C . VAL A 1 457 ? 20.963 3.427 -22.169 1.00 97.38 457 VAL A C 1
ATOM 3627 O O . VAL A 1 457 ? 20.838 2.418 -21.469 1.00 97.38 457 VAL A O 1
ATOM 3630 N N . ARG A 1 458 ? 21.918 3.529 -23.099 1.00 97.06 458 ARG A N 1
ATOM 3631 C CA . ARG A 1 458 ? 22.813 2.422 -23.451 1.00 97.06 458 ARG A CA 1
ATOM 3632 C C . ARG A 1 458 ? 23.987 2.272 -22.491 1.00 97.06 458 ARG A C 1
ATOM 3634 O O . ARG A 1 458 ? 24.289 1.154 -22.088 1.00 97.06 458 ARG A O 1
ATOM 3641 N N . ASN A 1 459 ? 24.666 3.364 -22.149 1.00 95.69 459 ASN A N 1
ATOM 3642 C CA . ASN A 1 459 ? 25.945 3.310 -21.434 1.00 95.69 459 ASN A CA 1
ATOM 3643 C C . ASN A 1 459 ? 25.796 3.493 -19.925 1.00 95.69 459 ASN A C 1
ATOM 3645 O O . ASN A 1 459 ? 26.632 2.978 -19.194 1.00 95.69 459 ASN A O 1
ATOM 3649 N N . VAL A 1 460 ? 24.751 4.183 -19.455 1.00 96.06 460 VAL A N 1
ATOM 3650 C CA . VAL A 1 460 ? 24.503 4.352 -18.012 1.00 96.06 460 VAL A CA 1
ATOM 3651 C C . VAL A 1 460 ? 23.528 3.295 -17.506 1.00 96.06 460 VAL A C 1
ATOM 3653 O O . VAL A 1 460 ? 23.791 2.625 -16.516 1.00 96.06 460 VAL A O 1
ATOM 3656 N N . PHE A 1 461 ? 22.396 3.116 -18.189 1.00 97.00 461 PHE A N 1
ATOM 3657 C CA . PHE A 1 461 ? 21.377 2.152 -17.761 1.00 97.00 461 PHE A CA 1
ATOM 3658 C C . PHE A 1 461 ? 21.571 0.745 -18.325 1.00 97.00 461 PHE A C 1
ATOM 3660 O O . PHE A 1 461 ? 20.894 -0.182 -17.877 1.00 97.00 461 PHE A O 1
ATOM 3667 N N . HIS A 1 462 ? 22.480 0.568 -19.287 1.00 97.06 462 HIS A N 1
ATOM 3668 C CA . HIS A 1 462 ? 22.744 -0.718 -19.940 1.00 97.06 462 HIS A CA 1
ATOM 3669 C C . HIS A 1 462 ? 21.486 -1.372 -20.523 1.00 97.06 462 HIS A C 1
ATOM 3671 O O . HIS A 1 462 ? 21.334 -2.593 -20.492 1.00 97.06 462 HIS A O 1
ATOM 3677 N N . ALA A 1 463 ? 20.555 -0.559 -21.028 1.00 98.00 463 ALA A N 1
ATOM 3678 C CA . ALA A 1 463 ? 19.328 -1.057 -21.621 1.00 98.00 463 ALA A CA 1
ATOM 3679 C C . ALA A 1 463 ? 19.539 -1.465 -23.088 1.00 98.00 463 ALA A C 1
ATOM 3681 O O . ALA A 1 463 ? 20.264 -0.823 -23.853 1.00 98.00 463 ALA A O 1
ATOM 3682 N N . ASP A 1 464 ? 18.874 -2.547 -23.480 1.00 98.12 464 ASP A N 1
ATOM 3683 C CA . ASP A 1 464 ? 18.822 -3.047 -24.858 1.00 98.12 464 ASP A CA 1
ATOM 3684 C C . ASP A 1 464 ? 17.577 -2.538 -25.592 1.00 98.12 464 ASP A C 1
ATOM 3686 O O . ASP A 1 464 ? 17.553 -2.435 -26.819 1.00 98.12 464 ASP A O 1
ATOM 3690 N N . TYR A 1 465 ? 16.533 -2.220 -24.827 1.00 98.56 465 TYR A N 1
ATOM 3691 C CA . TYR A 1 465 ? 15.258 -1.734 -25.330 1.00 98.56 465 TYR A CA 1
ATOM 3692 C C . TYR A 1 465 ? 14.775 -0.550 -24.505 1.00 98.56 465 TYR A C 1
ATOM 3694 O O . TYR A 1 465 ? 15.050 -0.461 -23.310 1.00 98.56 465 TYR A O 1
ATOM 3702 N N . VAL A 1 466 ? 13.992 0.323 -25.126 1.00 98.00 466 VAL A N 1
ATOM 3703 C CA . VAL A 1 466 ? 13.263 1.401 -24.454 1.00 98.00 466 VAL A CA 1
ATOM 3704 C C . VAL A 1 466 ? 11.781 1.149 -24.632 1.00 98.00 466 VAL A C 1
ATOM 3706 O O . VAL A 1 466 ? 11.337 0.867 -25.743 1.00 98.00 466 VAL A O 1
ATOM 3709 N N . MET A 1 467 ? 11.020 1.250 -23.549 1.00 97.50 467 MET A N 1
ATOM 3710 C CA . MET A 1 467 ? 9.566 1.169 -23.589 1.00 97.50 467 MET A CA 1
ATOM 3711 C C . MET A 1 467 ? 8.978 2.520 -23.201 1.00 97.50 467 MET A C 1
ATOM 3713 O O . MET A 1 467 ? 9.080 2.905 -22.035 1.00 97.50 467 MET A O 1
ATOM 3717 N N . ILE A 1 468 ? 8.369 3.217 -24.165 1.00 96.31 468 ILE A N 1
ATOM 3718 C CA . ILE A 1 468 ? 7.889 4.603 -24.023 1.00 96.31 468 ILE A CA 1
ATOM 3719 C C . ILE A 1 468 ? 6.459 4.770 -24.552 1.00 96.31 468 ILE A C 1
ATOM 3721 O O . ILE A 1 468 ? 6.014 3.934 -25.340 1.00 96.31 468 ILE A O 1
ATOM 3725 N N . PRO A 1 469 ? 5.722 5.815 -24.132 1.00 95.38 469 PRO A N 1
ATOM 3726 C CA . PRO A 1 469 ? 4.412 6.126 -24.698 1.00 95.38 469 PRO A CA 1
ATOM 3727 C C . PRO A 1 469 ? 4.483 6.354 -26.213 1.00 95.38 469 PRO A C 1
ATOM 3729 O O . PRO A 1 469 ? 5.448 6.944 -26.705 1.00 95.38 469 PRO A O 1
ATOM 3732 N N . ASP A 1 470 ? 3.446 5.948 -26.948 1.00 94.94 470 ASP A N 1
ATOM 3733 C CA . ASP A 1 470 ? 3.392 6.088 -28.415 1.00 94.94 470 ASP A CA 1
ATOM 3734 C C . ASP A 1 470 ? 3.566 7.544 -28.879 1.00 94.94 470 ASP A C 1
ATOM 3736 O O . ASP A 1 470 ? 4.195 7.797 -29.907 1.00 94.94 470 ASP A O 1
ATOM 3740 N N . SER A 1 471 ? 3.110 8.513 -28.077 1.00 94.00 471 SER A N 1
ATOM 3741 C CA . SER A 1 471 ? 3.279 9.948 -28.343 1.00 94.00 471 SER A CA 1
ATOM 3742 C C . SER A 1 471 ? 4.743 10.404 -28.413 1.00 94.00 471 SER A C 1
ATOM 3744 O O . SER A 1 471 ? 5.037 11.403 -29.064 1.00 94.00 471 SER A O 1
ATOM 3746 N N . MET A 1 472 ? 5.669 9.673 -27.784 1.00 94.81 472 MET A N 1
ATOM 3747 C CA . MET A 1 472 ? 7.107 9.983 -27.768 1.00 94.81 472 MET A CA 1
ATOM 3748 C C . MET A 1 472 ? 7.911 9.127 -28.757 1.00 94.81 472 MET A C 1
ATOM 3750 O O . MET A 1 472 ? 9.039 9.478 -29.113 1.00 94.81 472 MET A O 1
ATOM 3754 N N . ALA A 1 473 ? 7.331 8.021 -29.233 1.00 95.50 473 ALA A N 1
ATOM 3755 C CA . ALA A 1 473 ? 7.997 7.027 -30.072 1.00 95.50 473 ALA A CA 1
ATOM 3756 C C . ALA A 1 473 ? 8.541 7.601 -31.380 1.00 95.50 473 ALA A C 1
ATOM 3758 O O . ALA A 1 473 ? 9.697 7.357 -31.727 1.00 95.50 473 ALA A O 1
ATOM 3759 N N . GLY A 1 474 ? 7.729 8.403 -32.077 1.00 94.56 474 GLY A N 1
ATOM 3760 C CA . GLY A 1 474 ? 8.114 9.001 -33.355 1.00 94.56 474 GLY A CA 1
ATOM 3761 C C . GLY A 1 474 ? 9.339 9.905 -33.233 1.00 94.56 474 GLY A C 1
ATOM 3762 O O . GLY A 1 474 ? 10.230 9.848 -34.074 1.00 94.56 474 GLY A O 1
ATOM 3763 N N . ARG A 1 475 ? 9.422 10.684 -32.148 1.00 94.00 475 ARG A N 1
ATOM 3764 C CA . ARG A 1 475 ? 10.553 11.579 -31.887 1.00 94.00 475 ARG A CA 1
ATOM 3765 C C . ARG A 1 475 ? 11.841 10.807 -31.633 1.00 94.00 475 ARG A C 1
ATOM 3767 O O . ARG A 1 475 ? 12.847 11.101 -32.267 1.00 94.00 475 ARG A O 1
ATOM 3774 N N . TRP A 1 476 ? 11.810 9.812 -30.751 1.00 95.38 476 TRP A N 1
ATOM 3775 C CA . TRP A 1 476 ? 12.995 9.008 -30.440 1.00 95.38 476 TRP A CA 1
ATOM 3776 C C . TRP A 1 476 ? 13.466 8.176 -31.636 1.00 95.38 476 TRP A C 1
ATOM 3778 O O . TRP A 1 476 ? 14.663 8.020 -31.834 1.00 95.38 476 TRP A O 1
ATOM 3788 N N . ALA A 1 477 ? 12.547 7.715 -32.486 1.00 96.56 477 ALA A N 1
ATOM 3789 C CA . ALA A 1 477 ? 12.882 6.999 -33.715 1.00 96.56 477 ALA A CA 1
ATOM 3790 C C . ALA A 1 477 ? 13.581 7.869 -34.783 1.00 96.56 477 ALA A C 1
ATOM 3792 O O . ALA A 1 477 ? 14.088 7.324 -35.763 1.00 96.56 477 ALA A O 1
ATOM 3793 N N . THR A 1 478 ? 13.612 9.203 -34.630 1.00 95.75 478 THR A N 1
ATOM 3794 C CA . THR A 1 478 ? 14.419 10.075 -35.508 1.00 95.75 478 THR A CA 1
ATOM 3795 C C . THR A 1 478 ? 15.915 9.979 -35.230 1.00 95.75 478 THR A C 1
ATOM 3797 O O . THR A 1 478 ? 16.720 10.246 -36.125 1.00 95.75 478 THR A O 1
ATOM 3800 N N . ASP A 1 479 ? 16.292 9.568 -34.019 1.00 95.06 479 ASP A N 1
ATOM 3801 C CA . ASP A 1 479 ? 17.678 9.312 -33.670 1.00 95.06 479 ASP A CA 1
ATOM 3802 C C . ASP A 1 479 ? 18.076 7.935 -34.239 1.00 95.06 479 ASP A C 1
ATOM 3804 O O . ASP A 1 479 ? 17.444 6.922 -33.920 1.00 95.06 479 ASP A O 1
ATOM 3808 N N . PRO A 1 480 ? 19.119 7.864 -35.094 1.00 95.69 480 PRO A N 1
ATOM 3809 C CA . PRO A 1 480 ? 19.525 6.626 -35.756 1.00 95.69 480 PRO A CA 1
ATOM 3810 C C . PRO A 1 480 ? 19.947 5.512 -34.789 1.00 95.69 480 PRO A C 1
ATOM 3812 O O . PRO A 1 480 ? 20.074 4.363 -35.218 1.00 95.69 480 PRO A O 1
ATOM 3815 N N . HIS A 1 481 ? 20.175 5.822 -33.513 1.00 96.62 481 HIS A N 1
ATOM 3816 C CA . HIS A 1 481 ? 20.512 4.831 -32.502 1.00 96.62 481 HIS A CA 1
ATOM 3817 C C . HIS A 1 481 ? 19.294 4.132 -31.883 1.00 96.62 481 HIS A C 1
ATOM 3819 O O . HIS A 1 481 ? 19.467 3.181 -31.116 1.00 96.62 481 HIS A O 1
ATOM 3825 N N . PHE A 1 482 ? 18.073 4.549 -32.222 1.00 97.69 482 PHE A N 1
ATOM 3826 C CA . PHE A 1 482 ? 16.850 3.872 -31.813 1.00 97.69 482 PHE A CA 1
ATOM 3827 C C . PHE A 1 482 ? 16.097 3.344 -33.029 1.00 97.69 482 PHE A C 1
ATOM 3829 O O . PHE A 1 482 ? 15.746 4.072 -33.950 1.00 97.69 482 PHE A O 1
ATOM 3836 N N . THR A 1 483 ? 15.804 2.046 -33.030 1.00 97.81 483 THR A N 1
ATOM 3837 C CA . THR A 1 483 ? 14.973 1.425 -34.067 1.00 97.81 483 THR A CA 1
ATOM 3838 C C . THR A 1 483 ? 13.602 1.114 -33.492 1.00 97.81 483 THR A C 1
ATOM 3840 O O . THR A 1 483 ? 13.481 0.253 -32.621 1.00 97.81 483 THR A O 1
ATOM 3843 N N . LEU A 1 484 ? 12.565 1.798 -33.979 1.00 97.62 484 LEU A N 1
ATOM 3844 C CA . LEU A 1 484 ? 11.188 1.508 -33.589 1.00 97.62 484 LEU A CA 1
ATOM 3845 C C . LEU A 1 484 ? 10.816 0.080 -34.006 1.00 97.62 484 LEU A C 1
ATOM 3847 O O . LEU A 1 484 ? 10.853 -0.275 -35.186 1.00 97.62 484 LEU A O 1
ATOM 3851 N N . MET A 1 485 ? 10.454 -0.742 -33.028 1.00 97.81 485 MET A N 1
ATOM 3852 C CA . MET A 1 485 ? 9.973 -2.095 -33.267 1.00 97.81 485 MET A CA 1
ATOM 3853 C C . MET A 1 485 ? 8.514 -2.028 -33.711 1.00 97.81 485 MET A C 1
ATOM 3855 O O . MET A 1 485 ? 7.734 -1.233 -33.191 1.00 97.81 485 MET A O 1
ATOM 3859 N N . LYS A 1 486 ? 8.118 -2.888 -34.653 1.00 96.00 486 LYS A N 1
ATOM 3860 C CA . LYS A 1 486 ? 6.727 -2.972 -35.113 1.00 96.00 486 LYS A CA 1
ATOM 3861 C C . LYS A 1 486 ? 5.843 -3.560 -34.008 1.00 96.00 486 LYS A C 1
ATOM 3863 O O . LYS A 1 486 ? 5.672 -4.776 -33.933 1.00 96.00 486 LYS A O 1
ATOM 3868 N N . THR A 1 487 ? 5.297 -2.703 -33.152 1.00 92.06 487 THR A N 1
ATOM 3869 C CA . THR A 1 487 ? 4.346 -3.078 -32.105 1.00 92.06 487 THR A CA 1
ATOM 3870 C C . THR A 1 487 ? 2.949 -3.294 -32.690 1.00 92.06 487 THR A C 1
ATOM 3872 O O . THR A 1 487 ? 2.535 -2.580 -33.608 1.00 92.06 487 THR A O 1
ATOM 3875 N N . PRO A 1 488 ? 2.195 -4.300 -32.212 1.00 93.69 488 PRO A N 1
ATOM 3876 C CA . PRO A 1 488 ? 0.768 -4.376 -32.493 1.00 93.69 488 PRO A CA 1
ATOM 3877 C C . PRO A 1 488 ? 0.068 -3.108 -31.983 1.00 93.69 488 PRO A C 1
ATOM 3879 O O . PRO A 1 488 ? 0.468 -2.600 -30.933 1.00 93.69 488 PRO A O 1
ATOM 3882 N N . PRO A 1 489 ? -0.991 -2.626 -32.660 1.00 92.56 489 PRO A N 1
ATOM 3883 C CA . PRO A 1 489 ? -1.726 -1.461 -32.190 1.00 92.56 489 PRO A CA 1
ATOM 3884 C C . PRO A 1 489 ? -2.260 -1.691 -30.763 1.00 92.56 489 PRO A C 1
ATOM 3886 O O . PRO A 1 489 ? -2.657 -2.824 -30.418 1.00 92.56 489 PRO A O 1
ATOM 3889 N N . PRO A 1 490 ? -2.264 -0.642 -29.920 1.00 91.38 490 PRO A N 1
ATOM 3890 C CA . PRO A 1 490 ? -2.770 -0.749 -28.562 1.00 91.38 490 PRO A CA 1
ATOM 3891 C C . PRO A 1 490 ? -4.268 -1.061 -28.562 1.00 91.38 490 PRO A C 1
ATOM 3893 O O . PRO A 1 490 ? -4.973 -0.857 -29.548 1.00 91.38 490 PRO A O 1
ATOM 3896 N N . VAL A 1 491 ? -4.767 -1.584 -27.442 1.00 90.69 491 VAL A N 1
ATOM 3897 C CA . VAL A 1 491 ? -6.219 -1.793 -27.269 1.00 90.69 491 VAL A CA 1
ATOM 3898 C C . VAL A 1 491 ? -6.958 -0.459 -27.181 1.00 90.69 491 VAL A C 1
ATOM 3900 O O . VAL A 1 491 ? -8.101 -0.352 -27.608 1.00 90.69 491 VAL A O 1
ATOM 3903 N N . ASP A 1 492 ? -6.294 0.538 -26.608 1.00 88.75 492 ASP A N 1
ATOM 3904 C CA . ASP A 1 492 ? -6.777 1.898 -26.413 1.00 88.75 492 ASP A CA 1
ATOM 3905 C C . ASP A 1 492 ? -5.579 2.830 -26.619 1.00 88.75 492 ASP A C 1
ATOM 3907 O O . ASP A 1 492 ? -4.545 2.659 -25.965 1.00 88.75 492 ASP A O 1
ATOM 3911 N N . GLU A 1 493 ? -5.708 3.779 -27.547 1.00 89.12 493 GLU A N 1
ATOM 3912 C CA . GLU A 1 493 ? -4.638 4.696 -27.964 1.00 89.12 493 GLU A CA 1
ATOM 3913 C C . GLU A 1 493 ? -4.067 5.510 -26.796 1.00 89.12 493 GLU A C 1
ATOM 3915 O O . GLU A 1 493 ? -2.881 5.832 -26.785 1.00 89.12 493 GLU A O 1
ATOM 3920 N N . ARG A 1 494 ? -4.861 5.758 -25.744 1.00 86.06 494 ARG A N 1
ATOM 3921 C CA . ARG A 1 494 ? -4.403 6.460 -24.531 1.00 86.06 494 ARG A CA 1
ATOM 3922 C C . ARG A 1 494 ? -3.341 5.686 -23.750 1.00 86.06 494 ARG A C 1
ATOM 3924 O O . ARG A 1 494 ? -2.634 6.272 -22.936 1.00 86.06 494 ARG A O 1
ATOM 3931 N N . TYR A 1 495 ? -3.249 4.377 -23.977 1.00 87.50 495 TYR A N 1
ATOM 3932 C CA . TYR A 1 495 ? -2.284 3.471 -23.350 1.00 87.50 495 TYR A CA 1
ATOM 3933 C C . TYR A 1 495 ? -1.330 2.855 -24.363 1.00 87.50 495 TYR A C 1
ATOM 3935 O O . TYR A 1 495 ? -0.796 1.768 -24.129 1.00 87.50 495 TYR A O 1
ATOM 3943 N N . GLY A 1 496 ? -1.156 3.522 -25.499 1.00 92.38 496 GLY A N 1
ATOM 3944 C CA . GLY A 1 496 ? -0.158 3.176 -26.488 1.00 92.38 496 GLY A CA 1
ATOM 3945 C C . GLY A 1 496 ? 1.245 3.155 -25.896 1.00 92.38 496 GLY A C 1
ATOM 3946 O O . GLY A 1 496 ? 1.698 4.160 -25.345 1.00 92.38 496 GLY A O 1
ATOM 3947 N N . PHE A 1 497 ? 1.921 2.012 -26.006 1.00 95.88 497 PHE A N 1
ATOM 3948 C CA . PHE A 1 497 ? 3.342 1.897 -25.710 1.00 95.88 497 PHE A CA 1
ATOM 3949 C C . PHE A 1 497 ? 4.076 1.306 -26.903 1.00 95.88 497 PHE A C 1
ATOM 3951 O O . PHE A 1 497 ? 3.707 0.258 -27.442 1.00 95.88 497 PHE A O 1
ATOM 3958 N N . SER A 1 498 ? 5.191 1.942 -27.220 1.00 96.94 498 SER A N 1
ATOM 3959 C CA . SER A 1 498 ? 6.107 1.538 -28.263 1.00 96.94 498 SER A CA 1
ATOM 3960 C C . SER A 1 498 ? 7.386 1.006 -27.647 1.00 96.94 498 SER A C 1
ATOM 3962 O O . SER A 1 498 ? 7.814 1.425 -26.567 1.00 96.94 498 SER A O 1
ATOM 3964 N N . VAL A 1 499 ? 8.006 0.072 -28.360 1.00 98.00 499 VAL A N 1
ATOM 3965 C CA . VAL A 1 499 ? 9.312 -0.469 -28.001 1.00 98.00 499 VAL A CA 1
ATOM 3966 C C . VAL A 1 499 ? 10.319 -0.031 -29.048 1.00 98.00 499 VAL A C 1
ATOM 3968 O O . VAL A 1 499 ? 10.107 -0.240 -30.240 1.00 98.00 499 VAL A O 1
ATOM 3971 N N . LEU A 1 500 ? 11.431 0.543 -28.605 1.00 98.19 500 LEU A N 1
ATOM 3972 C CA . LEU A 1 500 ? 12.563 0.878 -29.457 1.00 98.19 500 LEU A CA 1
ATOM 3973 C C . LEU A 1 500 ? 13.734 -0.029 -29.097 1.00 98.19 500 LEU A C 1
ATOM 3975 O O . LEU A 1 500 ? 14.057 -0.186 -27.921 1.00 98.19 500 LEU A O 1
ATOM 3979 N N . LYS A 1 501 ? 14.375 -0.628 -30.099 1.00 98.00 501 LYS A N 1
ATOM 3980 C CA . LYS A 1 501 ? 15.655 -1.317 -29.928 1.00 98.00 501 LYS A CA 1
ATOM 3981 C C . LYS A 1 501 ? 16.769 -0.277 -29.873 1.00 98.00 501 LYS A C 1
ATOM 3983 O O . LYS A 1 501 ? 16.839 0.590 -30.743 1.00 98.00 501 LYS A O 1
ATOM 3988 N N . VAL A 1 502 ? 17.633 -0.390 -28.872 1.00 97.75 502 VAL A N 1
ATOM 3989 C CA . VAL A 1 502 ? 18.795 0.482 -28.678 1.00 97.75 502 VAL A CA 1
ATOM 3990 C C . VAL A 1 502 ? 19.969 -0.077 -29.481 1.00 97.75 502 VAL A C 1
ATOM 3992 O O . VAL A 1 502 ? 20.272 -1.269 -29.397 1.00 97.75 502 VAL A O 1
ATOM 3995 N N . ALA A 1 503 ? 20.627 0.760 -30.282 1.00 96.06 503 ALA A N 1
ATOM 3996 C CA . ALA A 1 503 ? 21.810 0.365 -31.036 1.00 96.06 503 ALA A CA 1
ATOM 3997 C C . ALA A 1 503 ? 22.960 -0.017 -30.089 1.00 96.06 503 ALA A C 1
ATOM 3999 O O . ALA A 1 503 ? 23.214 0.664 -29.093 1.00 96.06 503 ALA A O 1
ATOM 4000 N N . GLU A 1 504 ? 23.667 -1.102 -30.417 1.00 92.25 504 GLU A N 1
ATOM 4001 C CA . GLU A 1 504 ? 24.760 -1.629 -29.589 1.00 92.25 504 GLU A CA 1
ATOM 4002 C C . GLU A 1 504 ? 26.003 -0.734 -29.604 1.00 92.25 504 GLU A C 1
ATOM 4004 O O . GLU A 1 504 ? 26.735 -0.683 -28.616 1.00 92.25 504 GLU A O 1
ATOM 4009 N N . HIS A 1 505 ? 26.218 -0.018 -30.707 1.00 89.06 505 HIS A N 1
ATOM 4010 C CA . HIS A 1 505 ? 27.363 0.854 -30.932 1.00 89.06 505 HIS A CA 1
ATOM 4011 C C . HIS A 1 505 ? 26.907 2.250 -31.336 1.00 89.06 505 HIS A C 1
ATOM 4013 O O . HIS A 1 505 ? 25.845 2.412 -31.943 1.00 89.06 505 HIS A O 1
ATOM 4019 N N . ARG A 1 506 ? 27.751 3.244 -31.045 1.00 79.56 506 ARG A N 1
ATOM 4020 C CA . ARG A 1 506 ? 27.550 4.606 -31.534 1.00 79.56 506 ARG A CA 1
ATOM 4021 C C . ARG A 1 506 ? 27.672 4.618 -33.057 1.00 79.56 506 ARG A C 1
ATOM 4023 O O . ARG A 1 506 ? 28.652 4.125 -33.622 1.00 79.56 506 ARG A O 1
ATOM 4030 N N . ILE A 1 507 ? 26.668 5.176 -33.717 1.00 71.56 507 ILE A N 1
ATOM 4031 C CA . ILE A 1 507 ? 26.616 5.353 -35.162 1.00 71.56 507 ILE A CA 1
ATOM 4032 C C . ILE A 1 507 ? 26.851 6.836 -35.434 1.00 71.56 507 ILE A C 1
ATOM 4034 O O . ILE A 1 507 ? 25.917 7.619 -35.595 1.00 71.56 507 ILE A O 1
ATOM 4038 N N . ASP A 1 508 ? 28.120 7.227 -35.508 1.00 70.31 508 ASP A N 1
ATOM 4039 C CA . ASP A 1 508 ? 28.468 8.590 -35.887 1.00 70.31 508 ASP A CA 1
ATOM 4040 C C . ASP A 1 508 ? 28.346 8.733 -37.414 1.00 70.31 508 ASP A C 1
ATOM 4042 O O . ASP A 1 508 ? 29.118 8.176 -38.203 1.00 70.31 508 ASP A O 1
ATOM 4046 N N . ARG A 1 509 ? 27.337 9.486 -37.864 1.00 55.44 509 ARG A N 1
ATOM 4047 C CA . ARG A 1 509 ? 27.263 9.933 -39.260 1.00 55.44 509 ARG A CA 1
ATOM 4048 C C . ARG A 1 509 ? 28.231 11.093 -39.446 1.00 55.44 509 ARG A C 1
ATOM 4050 O O . ARG A 1 509 ? 27.920 12.227 -39.097 1.00 55.44 509 ARG A O 1
ATOM 4057 N N . PHE A 1 510 ? 29.391 10.823 -40.033 1.00 51.03 510 PHE A N 1
ATOM 4058 C CA . PHE A 1 510 ? 30.307 11.886 -40.430 1.00 51.03 510 PHE A CA 1
ATOM 4059 C C . PHE A 1 510 ? 29.897 12.433 -41.799 1.00 51.03 510 PHE A C 1
ATOM 4061 O O . PHE A 1 510 ? 29.822 11.702 -42.788 1.00 51.03 510 PHE A O 1
ATOM 4068 N N . VAL A 1 511 ? 29.654 13.743 -41.866 1.00 46.34 511 VAL A N 1
ATOM 4069 C CA . VAL A 1 511 ? 29.543 14.475 -43.133 1.00 46.34 511 VAL A CA 1
ATOM 4070 C C . VAL A 1 511 ? 30.902 15.101 -43.422 1.00 46.34 511 VAL A C 1
ATOM 4072 O O . VAL A 1 511 ? 31.176 16.241 -43.057 1.00 46.34 511 VAL A O 1
ATOM 4075 N N . THR A 1 512 ? 31.795 14.348 -44.058 1.00 42.22 512 THR A N 1
ATOM 4076 C CA . THR A 1 512 ? 33.087 14.869 -44.518 1.00 42.22 512 THR A CA 1
ATOM 4077 C C . THR A 1 512 ? 32.969 15.305 -45.977 1.00 42.22 512 THR A C 1
ATOM 4079 O O . THR A 1 512 ? 32.759 14.483 -46.865 1.00 42.22 512 THR A O 1
ATOM 4082 N N . LYS A 1 513 ? 33.088 16.622 -46.221 1.00 45.81 513 LYS A N 1
ATOM 4083 C CA . LYS A 1 513 ? 33.252 17.278 -47.541 1.00 45.81 513 LYS A CA 1
ATOM 4084 C C . LYS A 1 513 ? 32.543 16.569 -48.713 1.00 45.81 513 LYS A C 1
ATOM 4086 O O . LYS A 1 513 ? 33.186 16.064 -49.629 1.00 45.81 513 LYS A O 1
ATOM 4091 N N . GLY A 1 514 ? 31.211 16.546 -48.693 1.00 51.78 514 GLY A N 1
ATOM 4092 C CA . GLY A 1 514 ? 30.403 16.116 -49.843 1.00 51.78 514 GLY A CA 1
ATOM 4093 C C . GLY A 1 514 ? 30.228 14.603 -50.025 1.00 51.78 514 GLY A C 1
ATOM 4094 O O . GLY A 1 514 ? 29.622 14.194 -51.011 1.00 51.78 514 GLY A O 1
ATOM 4095 N N . ARG A 1 515 ? 30.699 13.763 -49.092 1.00 46.44 515 ARG A N 1
ATOM 4096 C CA . ARG A 1 515 ? 30.330 12.340 -49.026 1.00 46.44 515 ARG A CA 1
ATOM 4097 C C . ARG A 1 515 ? 29.671 12.032 -47.686 1.00 46.44 515 ARG A C 1
ATOM 4099 O O . ARG A 1 515 ? 30.290 12.158 -46.635 1.00 46.44 515 ARG A O 1
ATOM 4106 N N . THR A 1 516 ? 28.408 11.623 -47.729 1.00 45.25 516 THR A N 1
ATOM 4107 C CA . THR A 1 516 ? 27.706 11.037 -46.587 1.00 45.25 516 THR A CA 1
ATOM 4108 C C . THR A 1 516 ? 28.181 9.595 -46.418 1.00 45.25 516 THR A C 1
ATOM 4110 O O . THR A 1 516 ? 27.845 8.722 -47.214 1.00 45.25 516 THR A O 1
ATOM 4113 N N . GLY A 1 517 ? 29.012 9.350 -45.405 1.00 54.31 517 GLY A N 1
ATOM 4114 C CA . GLY A 1 517 ? 29.440 8.010 -45.012 1.00 54.31 517 GLY A CA 1
ATOM 4115 C C . GLY A 1 517 ? 28.945 7.685 -43.606 1.00 54.31 517 GLY A C 1
ATOM 4116 O O . GLY A 1 517 ? 29.065 8.501 -42.695 1.00 54.31 517 GLY A O 1
ATOM 4117 N N . THR A 1 518 ? 28.391 6.493 -43.410 1.00 48.81 518 THR A N 1
ATOM 4118 C CA . THR A 1 518 ? 28.124 5.945 -42.075 1.00 48.81 518 THR A CA 1
ATOM 4119 C C . THR A 1 518 ? 29.392 5.240 -41.604 1.00 48.81 518 THR A C 1
ATOM 4121 O O . THR A 1 518 ? 29.765 4.219 -42.180 1.00 48.81 518 THR A O 1
ATOM 4124 N N . ALA A 1 519 ? 30.072 5.767 -40.585 1.00 56.06 519 ALA A N 1
ATOM 4125 C CA . ALA A 1 519 ? 31.157 5.045 -39.931 1.00 56.06 519 ALA A CA 1
ATOM 4126 C C . ALA A 1 519 ? 30.634 4.489 -38.606 1.00 56.06 519 ALA A C 1
ATOM 4128 O O . ALA A 1 519 ? 30.156 5.234 -37.755 1.00 56.06 519 ALA A O 1
ATOM 4129 N N . VAL A 1 520 ? 30.722 3.172 -38.420 1.00 53.94 520 VAL A N 1
ATOM 4130 C CA . VAL A 1 520 ? 30.519 2.579 -37.096 1.00 53.94 520 VAL A CA 1
ATOM 4131 C C . VAL A 1 520 ? 31.789 2.859 -36.308 1.00 53.94 520 VAL A C 1
ATOM 4133 O O . VAL A 1 520 ? 32.835 2.267 -36.576 1.00 53.94 520 VAL A O 1
ATOM 4136 N N . VAL A 1 521 ? 31.726 3.798 -35.366 1.00 51.72 521 VAL A N 1
ATOM 4137 C CA . VAL A 1 521 ? 32.848 4.052 -34.463 1.00 51.72 521 VAL A CA 1
ATOM 4138 C C . VAL A 1 521 ? 32.801 2.972 -33.393 1.00 51.72 521 VAL A C 1
ATOM 4140 O O . VAL A 1 521 ? 32.248 3.149 -32.315 1.00 51.72 521 VAL A O 1
ATOM 4143 N N . SER A 1 522 ? 33.395 1.819 -33.693 1.00 47.22 522 SER A N 1
ATOM 4144 C CA . SER A 1 522 ? 33.545 0.708 -32.748 1.00 47.22 522 SER A CA 1
ATOM 4145 C C . SER A 1 522 ? 34.671 0.952 -31.737 1.00 47.22 522 SER A C 1
ATOM 4147 O O . SER A 1 522 ? 35.297 -0.002 -31.276 1.00 47.22 522 SER A O 1
ATOM 4149 N N . ARG A 1 523 ? 35.006 2.214 -31.426 1.00 46.28 523 ARG A N 1
ATOM 4150 C CA . ARG A 1 523 ? 36.000 2.482 -30.386 1.00 46.28 523 ARG A CA 1
ATOM 4151 C C . ARG A 1 523 ? 35.369 2.085 -29.052 1.00 46.28 523 ARG A C 1
ATOM 4153 O O . ARG A 1 523 ? 34.335 2.661 -28.715 1.00 46.28 523 ARG A O 1
ATOM 4160 N N . PRO A 1 524 ? 35.947 1.129 -28.303 1.00 43.22 524 PRO A N 1
ATOM 4161 C CA . PRO A 1 524 ? 35.539 0.934 -26.925 1.00 43.22 524 PRO A CA 1
ATOM 4162 C C . PRO A 1 524 ? 35.776 2.267 -26.215 1.00 43.22 524 PRO A C 1
ATOM 4164 O O . PRO A 1 524 ? 36.899 2.778 -26.192 1.00 43.22 524 PRO A O 1
ATOM 4167 N N . PHE A 1 525 ? 34.700 2.885 -25.730 1.00 46.03 525 PHE A N 1
ATOM 4168 C CA . PHE A 1 525 ? 34.840 3.989 -24.792 1.00 46.03 525 PHE A CA 1
ATOM 4169 C C . PHE A 1 525 ? 35.610 3.464 -23.575 1.00 46.03 525 PHE A C 1
ATOM 4171 O O . PHE A 1 525 ? 35.464 2.282 -23.248 1.00 46.03 525 PHE A O 1
ATOM 4178 N N . PRO A 1 526 ? 36.451 4.289 -22.925 1.00 43.44 526 PRO A N 1
ATOM 4179 C CA . PRO A 1 526 ? 37.044 3.887 -21.659 1.00 43.44 526 PRO A CA 1
ATOM 4180 C C . PRO A 1 526 ? 35.905 3.449 -20.737 1.00 43.44 526 PRO A C 1
ATOM 4182 O O . PRO A 1 526 ? 34.945 4.201 -20.552 1.00 43.44 526 PRO A O 1
ATOM 4185 N N . GLU A 1 527 ? 35.967 2.210 -20.242 1.00 41.31 527 GLU A N 1
ATOM 4186 C CA . GLU A 1 527 ? 35.063 1.745 -19.195 1.00 41.31 527 GLU A CA 1
ATOM 4187 C C . GLU A 1 527 ? 35.145 2.767 -18.066 1.00 41.31 527 GLU A C 1
ATOM 4189 O O . GLU A 1 527 ? 36.169 2.866 -17.388 1.00 41.31 527 GLU A O 1
ATOM 4194 N N . ILE A 1 528 ? 34.077 3.541 -17.873 1.00 46.31 528 ILE A N 1
ATOM 4195 C CA . ILE A 1 528 ? 33.918 4.333 -16.661 1.00 46.31 528 ILE A CA 1
ATOM 4196 C C . ILE A 1 528 ? 33.675 3.299 -15.569 1.00 46.31 528 ILE A C 1
ATOM 4198 O O . ILE A 1 528 ? 32.550 2.867 -15.326 1.00 46.31 528 ILE A O 1
ATOM 4202 N N . THR A 1 529 ? 34.760 2.801 -14.982 1.00 44.72 529 THR A N 1
ATOM 4203 C CA . THR A 1 529 ? 34.667 1.849 -13.882 1.00 44.72 529 THR A CA 1
ATOM 4204 C C . THR A 1 529 ? 33.940 2.529 -12.722 1.00 44.72 529 THR A C 1
ATOM 4206 O O . THR A 1 529 ? 34.148 3.713 -12.454 1.00 44.72 529 THR A O 1
ATOM 4209 N N . ASP A 1 530 ? 33.117 1.775 -11.991 1.00 44.25 530 ASP A N 1
ATOM 4210 C CA . ASP A 1 530 ? 32.373 2.227 -10.797 1.00 44.25 530 ASP A CA 1
ATOM 4211 C C . ASP A 1 530 ? 33.271 2.962 -9.763 1.00 44.25 530 ASP A C 1
ATOM 4213 O O . ASP A 1 530 ? 32.813 3.742 -8.925 1.00 44.25 530 ASP A O 1
ATOM 4217 N N . THR A 1 531 ? 34.585 2.722 -9.829 1.00 44.25 531 THR A N 1
ATOM 4218 C CA . THR A 1 531 ? 35.640 3.384 -9.056 1.00 44.25 531 THR A CA 1
ATOM 4219 C C . THR A 1 531 ? 35.943 4.829 -9.461 1.00 44.25 531 THR A C 1
ATOM 4221 O O . THR A 1 531 ? 36.296 5.618 -8.583 1.00 44.25 531 THR A O 1
ATOM 4224 N N . GLU A 1 532 ? 35.813 5.206 -10.734 1.00 43.06 532 GLU A N 1
ATOM 4225 C CA . GLU A 1 532 ? 36.044 6.589 -11.186 1.00 43.06 532 GLU A CA 1
ATOM 4226 C C . GLU A 1 532 ? 34.872 7.504 -10.831 1.00 43.06 532 GLU A C 1
ATOM 4228 O O . GLU A 1 532 ? 35.085 8.642 -10.411 1.00 43.06 532 GLU A O 1
ATOM 4233 N N . PHE A 1 533 ? 33.644 6.981 -10.863 1.00 43.09 533 PHE A N 1
ATOM 4234 C CA . PHE A 1 533 ? 32.449 7.744 -10.500 1.00 43.09 533 PHE A CA 1
ATOM 4235 C C . PHE A 1 533 ? 32.412 8.121 -9.006 1.00 43.09 533 PHE A C 1
ATOM 4237 O O . PHE A 1 533 ? 31.891 9.169 -8.639 1.00 43.09 533 PHE A O 1
ATOM 4244 N N . ARG A 1 534 ? 33.024 7.311 -8.124 1.00 41.28 534 ARG A N 1
ATOM 4245 C CA . ARG A 1 534 ? 33.134 7.611 -6.680 1.00 41.28 534 ARG A CA 1
ATOM 4246 C C . ARG A 1 534 ? 34.299 8.529 -6.299 1.00 41.28 534 ARG A C 1
ATOM 4248 O O . ARG A 1 534 ? 34.372 8.921 -5.139 1.00 41.28 534 ARG A O 1
ATOM 4255 N N . ARG A 1 535 ? 35.233 8.830 -7.211 1.00 38.62 535 ARG A N 1
ATOM 4256 C CA . ARG A 1 535 ? 36.458 9.601 -6.905 1.00 38.62 535 ARG A CA 1
ATOM 4257 C C . ARG A 1 535 ? 36.436 11.058 -7.362 1.00 38.62 535 ARG A C 1
ATOM 4259 O O . ARG A 1 535 ? 37.387 11.775 -7.061 1.00 38.62 535 ARG A O 1
ATOM 4266 N N . GLN A 1 536 ? 35.393 11.522 -8.045 1.00 35.28 536 GLN A N 1
ATOM 4267 C CA . GLN A 1 536 ? 35.309 12.922 -8.465 1.00 35.28 536 GLN A CA 1
ATOM 4268 C C . GLN A 1 536 ? 34.721 13.827 -7.370 1.00 35.28 536 GLN A C 1
ATOM 4270 O O . GLN A 1 536 ? 33.625 14.358 -7.505 1.00 35.28 536 GLN A O 1
ATOM 4275 N N . ASP A 1 537 ? 35.505 14.067 -6.318 1.00 34.78 537 ASP A N 1
ATOM 4276 C CA . ASP A 1 537 ? 35.477 15.347 -5.601 1.00 34.78 537 ASP A CA 1
ATOM 4277 C C . ASP A 1 537 ? 36.342 16.341 -6.402 1.00 34.78 537 ASP A C 1
ATOM 4279 O O . ASP A 1 537 ? 37.497 16.604 -6.064 1.00 34.78 537 ASP A O 1
ATOM 4283 N N . ILE A 1 538 ? 35.828 16.842 -7.530 1.00 32.69 538 ILE A N 1
ATOM 4284 C CA . ILE A 1 538 ? 36.490 17.905 -8.304 1.00 32.69 538 ILE A CA 1
ATOM 4285 C C . ILE A 1 538 ? 35.939 19.256 -7.818 1.00 32.69 538 ILE A C 1
ATOM 4287 O O . ILE A 1 538 ? 34.723 19.462 -7.882 1.00 32.69 538 ILE A O 1
ATOM 4291 N N . PRO A 1 539 ? 36.782 20.198 -7.347 1.00 31.38 539 PRO A N 1
ATOM 4292 C CA . PRO A 1 539 ? 36.344 21.556 -7.049 1.00 31.38 539 PRO A CA 1
ATOM 4293 C C . PRO A 1 539 ? 35.856 22.224 -8.338 1.00 31.38 539 PRO A C 1
ATOM 4295 O O . PRO A 1 539 ? 36.577 22.271 -9.335 1.00 31.38 539 PRO A O 1
ATOM 4298 N N . ILE A 1 540 ? 34.629 22.741 -8.318 1.00 34.09 540 ILE A N 1
ATOM 4299 C CA . ILE A 1 540 ? 34.052 23.529 -9.410 1.00 34.09 540 ILE A CA 1
ATOM 4300 C C . ILE A 1 540 ? 34.753 24.891 -9.424 1.00 34.09 540 ILE A C 1
ATOM 4302 O O . ILE A 1 540 ? 34.260 25.840 -8.832 1.00 34.09 540 ILE A O 1
ATOM 4306 N N . GLU A 1 541 ? 35.918 24.968 -10.056 1.00 32.53 541 GLU A N 1
ATOM 4307 C CA . GLU A 1 541 ? 36.543 26.210 -10.518 1.00 32.53 541 GLU A CA 1
ATOM 4308 C C . GLU A 1 541 ? 37.654 25.849 -11.516 1.00 32.53 541 GLU A C 1
ATOM 4310 O O . GLU A 1 541 ? 38.830 25.753 -11.178 1.00 32.53 541 GLU A O 1
ATOM 4315 N N . GLN A 1 542 ? 37.281 25.607 -12.774 1.00 29.41 542 GLN A N 1
ATOM 4316 C CA . GLN A 1 542 ? 38.229 25.730 -13.878 1.00 29.41 542 GLN A CA 1
ATOM 4317 C C . GLN A 1 542 ? 37.530 26.284 -15.119 1.00 29.41 542 GLN A C 1
ATOM 4319 O O . GLN A 1 542 ? 36.481 25.804 -15.551 1.00 29.41 542 GLN A O 1
ATOM 4324 N N . GLU A 1 543 ? 38.107 27.376 -15.609 1.00 30.81 543 GLU A N 1
ATOM 4325 C CA . GLU A 1 543 ? 37.615 28.247 -16.665 1.00 30.81 543 GLU A CA 1
ATOM 4326 C C . GLU A 1 543 ? 37.502 27.519 -18.011 1.00 30.81 543 GLU A C 1
ATOM 4328 O O . GLU A 1 543 ? 38.409 26.808 -18.443 1.00 30.81 543 GLU A O 1
ATOM 4333 N N . TRP A 1 544 ? 36.382 27.741 -18.699 1.00 28.78 544 TRP A N 1
ATOM 4334 C CA . TRP A 1 544 ? 36.187 27.332 -20.088 1.00 28.78 544 TRP A CA 1
ATOM 4335 C C . TRP A 1 544 ? 36.967 28.268 -21.032 1.00 28.78 544 TRP A C 1
ATOM 4337 O O . TRP A 1 544 ? 37.017 29.475 -20.771 1.00 28.78 544 TRP A O 1
ATOM 4347 N N . PRO A 1 545 ? 37.532 27.781 -22.155 1.00 28.08 545 PRO A N 1
ATOM 4348 C CA . PRO A 1 545 ? 38.192 28.651 -23.119 1.00 28.08 545 PRO A CA 1
ATOM 4349 C C . PRO A 1 545 ? 37.164 29.520 -23.852 1.00 28.08 545 PRO A C 1
ATOM 4351 O O . PRO A 1 545 ? 36.132 29.032 -24.315 1.00 28.08 545 PRO A O 1
ATOM 4354 N N . ARG A 1 546 ? 37.475 30.816 -23.983 1.00 26.36 546 ARG A N 1
ATOM 4355 C CA . ARG A 1 546 ? 36.731 31.766 -24.822 1.00 26.36 546 ARG A CA 1
ATOM 4356 C C . ARG A 1 546 ? 36.729 31.287 -26.274 1.00 26.36 546 ARG A C 1
ATOM 4358 O O . ARG A 1 546 ? 37.790 31.128 -26.869 1.00 26.36 546 ARG A O 1
ATOM 4365 N N . ILE A 1 547 ? 35.536 31.115 -26.831 1.00 27.81 547 ILE A N 1
ATOM 4366 C CA . ILE A 1 547 ? 35.310 30.982 -28.271 1.00 27.81 547 ILE A CA 1
ATOM 4367 C C . ILE A 1 547 ? 35.148 32.402 -28.826 1.00 27.81 547 ILE A C 1
ATOM 4369 O O . ILE A 1 547 ? 34.306 33.160 -28.347 1.00 27.81 547 ILE A O 1
ATOM 4373 N N . GLU A 1 548 ? 35.988 32.772 -29.792 1.00 28.05 548 GLU A N 1
ATOM 4374 C CA . GLU A 1 548 ? 35.855 34.006 -30.569 1.00 28.05 548 GLU A CA 1
ATOM 4375 C C . GLU A 1 548 ? 34.655 33.893 -31.524 1.00 28.05 548 GLU A C 1
ATOM 4377 O O . GLU A 1 548 ? 34.518 32.917 -32.263 1.00 28.05 548 GLU A O 1
ATOM 4382 N N . GLU A 1 549 ? 33.768 34.889 -31.491 1.00 26.89 549 GLU A N 1
ATOM 4383 C CA . GLU A 1 549 ? 32.618 35.001 -32.390 1.00 26.89 549 GLU A CA 1
ATOM 4384 C C . GLU A 1 549 ? 33.063 35.489 -33.779 1.00 26.89 549 GLU A C 1
ATOM 4386 O O . GLU A 1 549 ? 33.633 36.572 -33.921 1.00 26.89 549 GLU A O 1
ATOM 4391 N N . HIS A 1 550 ? 32.741 34.722 -34.823 1.00 27.95 550 HIS A N 1
ATOM 4392 C CA . HIS A 1 550 ? 32.710 35.217 -36.199 1.00 27.95 550 HIS A CA 1
ATOM 4393 C C . HIS A 1 550 ? 31.295 35.722 -36.537 1.00 27.95 550 HIS A C 1
ATOM 4395 O O . HIS A 1 550 ? 30.334 34.976 -36.337 1.00 27.95 550 HIS A O 1
ATOM 4401 N N . PRO A 1 551 ? 31.134 36.940 -37.090 1.00 31.22 551 PRO A N 1
ATOM 4402 C CA . PRO A 1 551 ? 29.848 37.420 -37.575 1.00 31.22 551 PRO A CA 1
ATOM 4403 C C . PRO A 1 551 ? 29.664 37.029 -39.048 1.00 31.22 551 PRO A C 1
ATOM 4405 O O . PRO A 1 551 ? 30.490 37.379 -39.890 1.00 31.22 551 PRO A O 1
ATOM 4408 N N . GLY A 1 552 ? 28.567 36.346 -39.378 1.00 30.62 552 GLY A N 1
ATOM 4409 C CA . GLY A 1 552 ? 28.166 36.167 -40.774 1.00 30.62 552 GLY A CA 1
ATOM 4410 C C . GLY A 1 552 ? 27.167 35.039 -41.011 1.00 30.62 552 GLY A C 1
ATOM 4411 O O . GLY A 1 552 ? 27.497 33.875 -40.833 1.00 30.62 552 GLY A O 1
ATOM 4412 N N . ASP A 1 553 ? 25.987 35.433 -41.487 1.00 30.38 553 ASP A N 1
ATOM 4413 C CA . ASP A 1 553 ? 24.991 34.649 -42.225 1.00 30.38 553 ASP A CA 1
ATOM 4414 C C . ASP A 1 553 ? 24.123 33.632 -41.464 1.00 30.38 553 ASP A C 1
ATOM 4416 O O . ASP A 1 553 ? 24.426 32.448 -41.340 1.00 30.38 553 ASP A O 1
ATOM 4420 N N . SER A 1 554 ? 22.919 34.083 -41.092 1.00 28.66 554 SER A N 1
ATOM 4421 C CA . SER A 1 554 ? 21.749 33.206 -40.971 1.00 28.66 554 SER A CA 1
ATOM 4422 C C . SER A 1 554 ? 20.595 33.744 -41.823 1.00 28.66 554 SER A C 1
ATOM 4424 O O . SER A 1 554 ? 20.195 34.904 -41.722 1.00 28.66 554 SER A O 1
ATOM 4426 N N . ALA A 1 555 ? 20.093 32.887 -42.712 1.00 27.14 555 ALA A N 1
ATOM 4427 C CA . ALA A 1 555 ? 18.871 33.091 -43.482 1.00 27.14 555 ALA A CA 1
ATOM 4428 C C . ALA A 1 555 ? 17.627 32.973 -42.569 1.00 27.14 555 ALA A C 1
ATOM 4430 O O . ALA A 1 555 ? 17.697 32.298 -41.539 1.00 27.14 555 ALA A O 1
ATOM 4431 N N . PRO A 1 556 ? 16.478 33.585 -42.919 1.00 29.45 556 PRO A N 1
ATOM 4432 C CA . PRO A 1 556 ? 15.313 33.599 -42.042 1.00 29.45 556 PRO A CA 1
ATOM 4433 C C . PRO A 1 556 ? 14.576 32.250 -42.047 1.00 29.45 556 PRO A C 1
ATOM 4435 O O . PRO A 1 556 ? 14.219 31.719 -43.098 1.00 29.45 556 PRO A O 1
ATOM 4438 N N . VAL A 1 557 ? 14.306 31.732 -40.849 1.00 25.64 557 VAL A N 1
ATOM 4439 C CA . VAL A 1 557 ? 13.363 30.633 -40.579 1.00 25.64 557 VAL A CA 1
ATOM 4440 C C . VAL A 1 557 ? 11.972 31.248 -40.335 1.00 25.64 557 VAL A C 1
ATOM 4442 O O . VAL A 1 557 ? 11.900 32.278 -39.663 1.00 25.64 557 VAL A O 1
ATOM 4445 N N . PRO A 1 558 ? 10.859 30.679 -40.841 1.00 26.89 558 PRO A N 1
ATOM 4446 C CA . PRO A 1 558 ? 9.524 31.201 -40.554 1.00 26.89 558 PRO A CA 1
ATOM 4447 C C . PRO A 1 558 ? 9.062 30.760 -39.153 1.00 26.89 558 PRO A C 1
ATOM 4449 O O . PRO A 1 558 ? 8.974 29.567 -38.865 1.00 26.89 558 PRO A O 1
ATOM 4452 N N . THR A 1 559 ? 8.768 31.724 -38.278 1.00 32.34 559 THR A N 1
ATOM 4453 C CA . THR A 1 559 ? 8.348 31.510 -36.880 1.00 32.34 559 THR A CA 1
ATOM 4454 C C . THR A 1 559 ? 6.823 31.621 -36.755 1.00 32.34 559 THR A C 1
ATOM 4456 O O . THR A 1 559 ? 6.255 32.617 -37.189 1.00 32.34 559 THR A O 1
ATOM 4459 N N . LEU A 1 560 ? 6.163 30.616 -36.162 1.00 42.53 560 LEU A N 1
ATOM 4460 C CA . LEU A 1 560 ? 4.701 30.406 -36.226 1.00 42.53 560 LEU A CA 1
ATOM 4461 C C . LEU A 1 560 ? 3.890 30.825 -34.974 1.00 42.53 560 LEU A C 1
ATOM 4463 O O . LEU A 1 560 ? 2.667 30.838 -35.032 1.00 42.53 560 LEU A O 1
ATOM 4467 N N . ALA A 1 561 ? 4.523 31.189 -33.854 1.00 36.12 561 ALA A N 1
ATOM 4468 C CA . ALA A 1 561 ? 3.884 31.825 -32.688 1.00 36.12 561 ALA A CA 1
ATOM 4469 C C . ALA A 1 561 ? 4.963 32.339 -31.717 1.00 36.12 561 ALA A C 1
ATOM 4471 O O . ALA A 1 561 ? 6.043 31.753 -31.640 1.00 36.12 561 ALA A O 1
ATOM 4472 N N . PHE A 1 562 ? 4.675 33.400 -30.952 1.00 37.66 562 PHE A N 1
ATOM 4473 C CA . PHE A 1 562 ? 5.573 33.918 -29.908 1.00 37.66 562 PHE A CA 1
ATOM 4474 C C . PHE A 1 562 ? 4.999 33.645 -28.514 1.00 37.66 562 PHE A C 1
ATOM 4476 O O . PHE A 1 562 ? 3.874 34.047 -28.205 1.00 37.66 562 PHE A O 1
ATOM 4483 N N . VAL A 1 563 ? 5.793 32.991 -27.664 1.00 34.81 563 VAL A N 1
ATOM 4484 C CA . VAL A 1 563 ? 5.488 32.781 -26.244 1.00 34.81 563 VAL A CA 1
ATOM 4485 C C . VAL A 1 563 ? 6.516 33.545 -25.426 1.00 34.81 563 VAL A C 1
ATOM 4487 O O . VAL A 1 563 ? 7.658 33.113 -25.301 1.00 34.81 563 VAL A O 1
ATOM 4490 N N . ASP A 1 564 ? 6.091 34.658 -24.835 1.00 39.12 564 ASP A N 1
ATOM 4491 C CA . ASP A 1 564 ? 6.927 35.424 -23.913 1.00 39.12 564 ASP A CA 1
ATOM 4492 C C . ASP A 1 564 ? 6.486 35.168 -22.470 1.00 39.12 564 ASP A C 1
ATOM 4494 O O . ASP A 1 564 ? 5.339 35.414 -22.079 1.00 39.12 564 ASP A O 1
ATOM 4498 N N . SER A 1 565 ? 7.428 34.685 -21.659 1.00 31.28 565 SER A N 1
ATOM 4499 C CA . SER A 1 565 ? 7.278 34.567 -20.209 1.00 31.28 565 SER A CA 1
ATOM 4500 C C . SER A 1 565 ? 8.047 35.698 -19.539 1.00 31.28 565 SER A C 1
ATOM 4502 O O . SER A 1 565 ? 9.275 35.717 -19.568 1.00 31.28 565 SER A O 1
ATOM 4504 N N . PHE A 1 566 ? 7.346 36.640 -18.911 1.00 35.31 566 PHE A N 1
ATOM 4505 C CA . PHE A 1 566 ? 7.983 37.775 -18.240 1.00 35.31 566 PHE A CA 1
ATOM 4506 C C . PHE A 1 566 ? 7.580 37.873 -16.768 1.00 35.31 566 PHE A C 1
ATOM 4508 O O . PHE A 1 566 ? 6.412 37.758 -16.390 1.00 35.31 566 PHE A O 1
ATOM 4515 N N . ARG A 1 567 ? 8.574 38.135 -15.908 1.00 28.64 567 ARG A N 1
ATOM 4516 C CA . ARG A 1 567 ? 8.349 38.571 -14.526 1.00 28.64 567 ARG A CA 1
ATOM 4517 C C . ARG A 1 567 ? 8.113 40.072 -14.534 1.00 28.64 567 ARG A C 1
ATOM 4519 O O . ARG A 1 567 ? 9.005 40.839 -14.881 1.00 28.64 567 ARG A O 1
ATOM 4526 N N . THR A 1 568 ? 6.930 40.500 -14.109 1.00 33.28 568 THR A N 1
ATOM 4527 C CA . THR A 1 568 ? 6.668 41.933 -13.944 1.00 33.28 568 THR A CA 1
ATOM 4528 C C . THR A 1 568 ? 7.301 42.401 -12.629 1.00 33.28 568 THR A C 1
ATOM 4530 O O . THR A 1 568 ? 6.685 42.296 -11.573 1.00 33.28 568 THR A O 1
ATOM 4533 N N . LEU A 1 569 ? 8.537 42.902 -12.675 1.00 30.39 569 LEU A N 1
ATOM 4534 C CA . LEU A 1 569 ? 9.079 43.796 -11.646 1.00 30.39 569 LEU A CA 1
ATOM 4535 C C . LEU A 1 569 ? 8.855 45.223 -12.151 1.00 30.39 569 LEU A C 1
ATOM 4537 O O . LEU A 1 569 ? 9.337 45.583 -13.223 1.00 30.39 569 LEU A O 1
ATOM 4541 N N . ALA A 1 570 ? 8.060 46.014 -11.428 1.00 28.30 570 ALA A N 1
ATOM 4542 C CA . ALA A 1 570 ? 7.809 47.404 -11.797 1.00 28.30 570 ALA A CA 1
ATOM 4543 C C . ALA A 1 570 ? 9.146 48.161 -11.923 1.00 28.30 570 ALA A C 1
ATOM 4545 O O . ALA A 1 570 ? 10.035 47.993 -11.090 1.00 28.30 570 ALA A O 1
ATOM 4546 N N . GLY A 1 571 ? 9.271 48.925 -13.009 1.00 32.50 571 GLY A N 1
ATOM 4547 C CA . GLY A 1 571 ? 10.532 49.356 -13.604 1.00 32.50 571 GLY A CA 1
ATOM 4548 C C . GLY A 1 571 ? 11.521 50.074 -12.690 1.00 32.50 571 GLY A C 1
ATOM 4549 O O . GLY A 1 571 ? 11.138 50.882 -11.854 1.00 32.50 571 GLY A O 1
ATOM 4550 N N . MET A 1 572 ? 12.805 49.824 -12.955 1.00 25.58 572 MET A N 1
ATOM 4551 C CA . MET A 1 572 ? 13.912 50.769 -12.797 1.00 25.58 572 MET A CA 1
ATOM 4552 C C . MET A 1 572 ? 15.107 50.237 -13.600 1.00 25.58 572 MET A C 1
ATOM 4554 O O . MET A 1 572 ? 15.724 49.236 -13.245 1.00 25.58 572 MET A O 1
ATOM 4558 N N . SER A 1 573 ? 15.414 50.891 -14.720 1.00 31.89 573 SER A N 1
ATOM 4559 C CA . SER A 1 573 ? 16.668 50.715 -15.450 1.00 31.89 573 SER A CA 1
ATOM 4560 C C . SER A 1 573 ? 17.786 51.397 -14.656 1.00 31.89 573 SER A C 1
ATOM 4562 O O . SER A 1 573 ? 17.949 52.614 -14.719 1.00 31.89 573 SER A O 1
ATOM 4564 N N . GLY A 1 574 ? 18.517 50.623 -13.863 1.00 32.31 574 GLY A N 1
ATOM 4565 C CA . GLY A 1 574 ? 19.683 51.086 -13.114 1.00 32.31 574 GLY A CA 1
ATOM 4566 C C . GLY A 1 574 ? 20.149 50.001 -12.152 1.00 32.31 574 GLY A C 1
ATOM 4567 O O . GLY A 1 574 ? 19.373 49.554 -11.314 1.00 32.31 574 GLY A O 1
ATOM 4568 N N . GLY A 1 575 ? 21.392 49.539 -12.310 1.00 37.75 575 GLY A N 1
ATOM 4569 C CA . GLY A 1 575 ? 21.946 48.397 -11.580 1.00 37.75 575 GLY A CA 1
ATOM 4570 C C . GLY A 1 575 ? 21.762 48.500 -10.063 1.00 37.75 575 GLY A C 1
ATOM 4571 O O . GLY A 1 575 ? 22.294 49.407 -9.423 1.00 37.75 575 GLY A O 1
ATOM 4572 N N . LEU A 1 576 ? 21.030 47.544 -9.489 1.00 30.67 576 LEU A N 1
ATOM 4573 C CA . LEU A 1 576 ? 20.853 47.416 -8.045 1.00 30.67 576 LEU A CA 1
ATOM 4574 C C . LEU A 1 576 ? 21.954 46.537 -7.450 1.00 30.67 576 LEU A C 1
ATOM 4576 O O . LEU A 1 576 ? 22.316 45.497 -8.000 1.00 30.67 576 LEU A O 1
ATOM 4580 N N . LYS A 1 577 ? 22.487 46.964 -6.302 1.00 35.34 577 LYS A N 1
ATOM 4581 C CA . LYS A 1 577 ? 23.520 46.228 -5.566 1.00 35.34 577 LYS A CA 1
ATOM 4582 C C . LYS A 1 577 ? 22.865 45.110 -4.734 1.00 35.34 577 LYS A C 1
ATOM 4584 O O . LYS A 1 577 ? 21.741 45.285 -4.266 1.00 35.34 577 LYS A O 1
ATOM 4589 N N . PRO A 1 578 ? 23.565 43.994 -4.448 1.00 35.62 578 PRO A N 1
ATOM 4590 C CA . PRO A 1 578 ? 22.993 42.807 -3.786 1.00 35.62 578 PRO A CA 1
ATOM 4591 C C . PRO A 1 578 ? 22.273 43.051 -2.447 1.00 35.62 578 PRO A C 1
ATOM 4593 O O . PRO A 1 578 ? 21.381 42.302 -2.064 1.00 35.62 578 PRO A O 1
ATOM 4596 N N . LYS A 1 579 ? 22.618 44.127 -1.739 1.00 34.12 579 LYS A N 1
ATOM 4597 C CA . LYS A 1 579 ? 22.018 44.528 -0.457 1.00 34.12 579 LYS A CA 1
ATOM 4598 C C . LYS A 1 579 ? 20.610 45.133 -0.571 1.00 34.12 579 LYS A C 1
ATOM 4600 O O . LYS A 1 579 ? 19.884 45.144 0.419 1.00 34.12 579 LYS A O 1
ATOM 4605 N N . ASP A 1 580 ? 20.201 45.563 -1.763 1.00 37.78 580 ASP A N 1
ATOM 4606 C CA . ASP A 1 580 ? 18.861 46.112 -2.009 1.00 37.78 580 ASP A CA 1
ATOM 4607 C C . ASP A 1 580 ? 17.829 45.016 -2.352 1.00 37.78 580 ASP A C 1
ATOM 4609 O O . ASP A 1 580 ? 16.627 45.227 -2.198 1.00 37.78 580 ASP A O 1
ATOM 4613 N N . LEU A 1 581 ? 18.281 43.800 -2.704 1.00 39.94 581 LEU A N 1
ATOM 4614 C CA . LEU A 1 581 ? 17.418 42.628 -2.937 1.00 39.94 581 LEU A CA 1
ATOM 4615 C C . LEU A 1 581 ? 16.740 42.117 -1.655 1.00 39.94 581 LEU A C 1
ATOM 4617 O O . LEU A 1 581 ? 15.646 41.563 -1.718 1.00 39.94 581 LEU A O 1
ATOM 4621 N N . ALA A 1 582 ? 17.344 42.347 -0.486 1.00 36.88 582 ALA A N 1
ATOM 4622 C CA . ALA A 1 582 ? 16.812 41.900 0.804 1.00 36.88 582 ALA A CA 1
ATOM 4623 C C . ALA A 1 582 ? 15.608 42.726 1.308 1.00 36.88 582 ALA A C 1
ATOM 4625 O O . ALA A 1 582 ? 15.010 42.376 2.322 1.00 36.88 582 ALA A O 1
ATOM 4626 N N . LYS A 1 583 ? 15.248 43.822 0.620 1.00 33.34 583 LYS A N 1
ATOM 4627 C CA . LYS A 1 583 ? 14.126 44.709 0.985 1.00 33.34 583 LYS A CA 1
ATOM 4628 C C . LYS A 1 583 ? 12.892 44.549 0.091 1.00 33.34 583 LYS A C 1
ATOM 4630 O O . LYS A 1 583 ? 11.930 45.299 0.252 1.00 33.34 583 LYS A O 1
ATOM 4635 N N . LEU A 1 584 ? 12.902 43.609 -0.856 1.00 32.38 584 LEU A N 1
ATOM 4636 C CA . LEU A 1 584 ? 11.754 43.369 -1.727 1.00 32.38 584 LEU A CA 1
ATOM 4637 C C . LEU A 1 584 ? 10.627 42.660 -0.962 1.00 32.38 584 LEU A C 1
ATOM 4639 O O . LEU A 1 584 ? 10.806 41.588 -0.390 1.00 32.38 584 LEU A O 1
ATOM 4643 N N . ASP A 1 585 ? 9.458 43.292 -0.981 1.00 37.47 585 ASP A N 1
ATOM 4644 C CA . ASP A 1 585 ? 8.208 42.816 -0.395 1.00 37.47 585 ASP A CA 1
ATOM 4645 C C . ASP A 1 585 ? 7.773 41.465 -1.026 1.00 37.47 585 ASP A C 1
ATOM 4647 O O . ASP A 1 585 ? 7.552 41.408 -2.243 1.00 37.47 585 ASP A O 1
ATOM 4651 N N . PRO A 1 586 ? 7.618 40.371 -0.248 1.00 34.56 586 PRO A N 1
ATOM 4652 C CA . PRO A 1 586 ? 7.277 39.047 -0.778 1.00 34.56 586 PRO A CA 1
ATOM 4653 C C . PRO A 1 586 ? 5.873 38.955 -1.414 1.00 34.56 586 PRO A C 1
ATOM 4655 O O . PRO A 1 586 ? 5.538 37.939 -2.025 1.00 34.56 586 PRO A O 1
ATOM 4658 N N . PHE A 1 587 ? 5.041 40.001 -1.337 1.00 32.56 587 PHE A N 1
ATOM 4659 C CA . PHE A 1 587 ? 3.657 39.980 -1.827 1.00 32.56 587 PHE A CA 1
ATOM 4660 C C . PHE A 1 587 ? 3.458 40.277 -3.336 1.00 32.56 587 PHE A C 1
ATOM 4662 O O . PHE A 1 587 ? 2.309 40.293 -3.800 1.00 32.56 587 PHE A O 1
ATOM 4669 N N . LYS A 1 588 ? 4.524 40.473 -4.134 1.00 36.75 588 LYS A N 1
ATOM 4670 C CA . LYS A 1 588 ? 4.434 40.984 -5.529 1.00 36.75 588 LYS A CA 1
ATOM 4671 C C . LYS A 1 588 ? 4.924 40.065 -6.665 1.00 36.75 588 LYS A C 1
ATOM 4673 O O . LYS A 1 588 ? 5.178 40.557 -7.759 1.00 36.75 588 LYS A O 1
ATOM 4678 N N . ASN A 1 589 ? 4.982 38.746 -6.485 1.00 41.62 589 ASN A N 1
ATOM 4679 C CA . ASN A 1 589 ? 5.383 37.838 -7.573 1.00 41.62 589 ASN A CA 1
ATOM 4680 C C . ASN A 1 589 ? 4.173 37.227 -8.304 1.00 41.62 589 ASN A C 1
ATOM 4682 O O . ASN A 1 589 ? 3.473 36.369 -7.763 1.00 41.62 589 ASN A O 1
ATOM 4686 N N . SER A 1 590 ? 3.954 37.660 -9.550 1.00 42.56 590 SER A N 1
ATOM 4687 C CA . SER A 1 590 ? 3.006 37.044 -10.493 1.00 42.56 590 SER A CA 1
ATOM 4688 C C . SER A 1 590 ? 3.792 36.517 -11.691 1.00 42.56 590 SER A C 1
ATOM 4690 O O . SER A 1 590 ? 4.636 37.242 -12.222 1.00 42.56 590 SER A O 1
ATOM 4692 N N . LEU A 1 591 ? 3.533 35.278 -12.107 1.00 43.38 591 LEU A N 1
ATOM 4693 C CA . LEU A 1 591 ? 4.022 34.759 -13.385 1.00 43.38 591 LEU A CA 1
ATOM 4694 C C . LEU A 1 591 ? 2.906 34.977 -14.408 1.00 43.38 591 LEU A C 1
ATOM 4696 O O . LEU A 1 591 ? 1.779 34.542 -14.160 1.00 43.38 591 LEU A O 1
ATOM 4700 N N . CYS A 1 592 ? 3.193 35.672 -15.508 1.00 46.50 592 CYS A N 1
ATOM 4701 C CA . CYS A 1 592 ? 2.231 35.855 -16.588 1.00 46.50 592 CYS A CA 1
ATOM 4702 C C . CYS A 1 592 ? 2.761 35.198 -17.861 1.00 46.50 592 CYS A C 1
ATOM 4704 O O . CYS A 1 592 ? 3.907 35.427 -18.249 1.00 46.50 592 CYS A O 1
ATOM 4706 N N . THR A 1 593 ? 1.917 34.393 -18.496 1.00 50.75 593 THR A N 1
ATOM 4707 C CA . THR A 1 593 ? 2.172 33.823 -19.819 1.00 50.75 593 THR A CA 1
ATOM 4708 C C . THR A 1 593 ? 1.320 34.591 -20.815 1.00 50.75 593 THR A C 1
ATOM 4710 O O . THR A 1 593 ? 0.095 34.653 -20.661 1.00 50.75 593 THR A O 1
ATOM 4713 N N . ARG A 1 594 ? 1.967 35.200 -21.813 1.00 60.66 594 ARG A N 1
ATOM 4714 C CA . ARG A 1 594 ? 1.291 35.844 -22.940 1.00 60.66 594 ARG A CA 1
ATOM 4715 C C . ARG A 1 594 ? 1.338 34.902 -24.131 1.00 60.66 594 ARG A C 1
ATOM 4717 O O . ARG A 1 594 ? 2.419 34.501 -24.551 1.00 60.66 594 ARG A O 1
ATOM 4724 N N . VAL A 1 595 ? 0.168 34.582 -24.668 1.00 61.72 595 VAL A N 1
ATOM 4725 C CA . VAL A 1 595 ? 0.040 33.871 -25.940 1.00 61.72 595 VAL A CA 1
ATOM 4726 C C . VAL A 1 595 ? -0.510 34.859 -26.955 1.00 61.72 595 VAL A C 1
ATOM 4728 O O . VAL A 1 595 ? -1.585 35.430 -26.751 1.00 61.72 595 VAL A O 1
ATOM 4731 N N . SER A 1 596 ? 0.269 35.091 -28.010 1.00 62.91 596 SER A N 1
ATOM 4732 C CA . SER A 1 596 ? -0.140 35.875 -29.171 1.00 62.91 596 SER A CA 1
ATOM 4733 C C . SER A 1 596 ? -0.275 34.936 -30.358 1.00 62.91 596 SER A C 1
ATOM 4735 O O . SER A 1 596 ? 0.660 34.203 -30.682 1.00 62.91 596 SER A O 1
ATOM 4737 N N . VAL A 1 597 ? -1.447 34.943 -30.980 1.00 66.44 597 VAL A N 1
ATOM 4738 C CA . VAL A 1 597 ? -1.730 34.140 -32.170 1.00 66.44 597 VAL A CA 1
ATOM 4739 C C . VAL A 1 597 ? -1.463 34.980 -33.416 1.00 66.44 597 VAL A C 1
ATOM 4741 O O . VAL A 1 597 ? -1.914 36.126 -33.489 1.00 66.44 597 VAL A O 1
ATOM 4744 N N . ASP A 1 598 ? -0.761 34.402 -34.395 1.00 67.81 598 ASP A N 1
ATOM 4745 C CA . ASP A 1 598 ? -0.462 35.062 -35.667 1.00 67.81 598 ASP A CA 1
ATOM 4746 C C . ASP A 1 598 ? -1.763 35.485 -36.395 1.00 67.81 598 ASP A C 1
ATOM 4748 O O . ASP A 1 598 ? -2.637 34.645 -36.651 1.00 67.81 598 ASP A O 1
ATOM 4752 N N . PRO A 1 599 ? -1.899 36.773 -36.768 1.00 62.34 599 PRO A N 1
ATOM 4753 C CA . PRO A 1 599 ? -2.978 37.270 -37.616 1.00 62.34 599 PRO A CA 1
ATOM 4754 C C . PRO A 1 599 ? -3.266 36.444 -38.875 1.00 62.34 599 PRO A C 1
ATOM 4756 O O . PRO A 1 599 ? -4.424 36.340 -39.288 1.00 62.34 599 PRO A O 1
ATOM 4759 N N . ALA A 1 600 ? -2.234 35.882 -39.510 1.00 68.12 600 ALA A N 1
ATOM 4760 C CA . ALA A 1 600 ? -2.376 35.087 -40.725 1.00 68.12 600 ALA A CA 1
ATOM 4761 C C . ALA A 1 600 ? -3.138 33.780 -40.464 1.00 68.12 600 ALA A C 1
ATOM 4763 O O . ALA A 1 600 ? -3.956 33.371 -41.289 1.00 68.12 600 ALA A O 1
ATOM 4764 N N . GLU A 1 601 ? -2.935 33.180 -39.292 1.00 65.62 601 GLU A N 1
ATOM 4765 C CA . GLU A 1 601 ? -3.568 31.924 -38.899 1.00 65.62 601 GLU A CA 1
ATOM 4766 C C . GLU A 1 601 ? -5.026 32.136 -38.484 1.00 65.62 601 GLU A C 1
ATOM 4768 O O . GLU A 1 601 ? -5.914 31.397 -38.909 1.00 65.62 601 GLU A O 1
ATOM 4773 N N . ILE A 1 602 ? -5.315 33.232 -37.773 1.00 63.22 602 ILE A N 1
ATOM 4774 C CA . ILE A 1 602 ? -6.699 33.649 -37.498 1.00 63.22 602 ILE A CA 1
ATOM 4775 C C . ILE A 1 602 ? -7.439 33.909 -38.816 1.00 63.22 602 ILE A C 1
ATOM 4777 O O . ILE A 1 602 ? -8.583 33.485 -38.985 1.00 63.22 602 ILE A O 1
ATOM 4781 N N . ALA A 1 603 ? -6.791 34.570 -39.779 1.00 64.75 603 ALA A N 1
ATOM 4782 C CA . ALA A 1 603 ? -7.374 34.840 -41.090 1.00 64.75 603 ALA A CA 1
ATOM 4783 C C . ALA A 1 603 ? -7.554 33.574 -41.944 1.00 64.75 603 ALA A C 1
ATOM 4785 O O . ALA A 1 603 ? -8.462 33.541 -42.775 1.00 64.75 603 ALA A O 1
ATOM 4786 N N . ARG A 1 604 ? -6.712 32.549 -41.767 1.00 76.31 604 ARG A N 1
ATOM 4787 C CA . ARG A 1 604 ? -6.877 31.229 -42.391 1.00 76.31 604 ARG A CA 1
ATOM 4788 C C . ARG A 1 604 ? -8.099 30.519 -41.812 1.00 76.31 604 ARG A C 1
ATOM 4790 O O . ARG A 1 604 ? -9.031 30.225 -42.548 1.00 76.31 604 ARG A O 1
ATOM 4797 N N . ILE A 1 605 ? -8.161 30.385 -40.491 1.00 63.12 605 ILE A N 1
ATOM 4798 C CA . ILE A 1 605 ? -9.246 29.692 -39.781 1.00 63.12 605 ILE A CA 1
ATOM 4799 C C . ILE A 1 605 ? -10.589 30.396 -39.981 1.00 63.12 605 ILE A C 1
ATOM 4801 O O . ILE A 1 605 ? -11.595 29.746 -40.227 1.00 63.12 605 ILE A O 1
ATOM 4805 N N . THR A 1 606 ? -10.625 31.731 -39.961 1.00 62.41 606 THR A N 1
ATOM 4806 C CA . THR A 1 606 ? -11.864 32.487 -40.228 1.00 62.41 606 THR A CA 1
ATOM 4807 C C . THR A 1 606 ? -12.357 32.276 -41.663 1.00 62.41 606 THR A C 1
ATOM 4809 O O . THR A 1 606 ? -13.561 32.288 -41.912 1.00 62.41 606 THR A O 1
ATOM 4812 N N . ARG A 1 607 ? -11.436 32.078 -42.615 1.00 70.12 607 ARG A N 1
ATOM 4813 C CA . ARG A 1 607 ? -11.761 31.805 -44.020 1.00 70.12 607 ARG A CA 1
ATOM 4814 C C . ARG A 1 607 ? -12.278 30.381 -44.207 1.00 70.12 607 ARG A C 1
ATOM 4816 O O . ARG A 1 607 ? -13.245 30.202 -44.939 1.00 70.12 607 ARG A O 1
ATOM 4823 N N . ASP A 1 608 ? -11.672 29.418 -43.517 1.00 69.12 608 ASP A N 1
ATOM 4824 C CA . ASP A 1 608 ? -12.023 27.997 -43.593 1.00 69.12 608 ASP A CA 1
ATOM 4825 C C . ASP A 1 608 ? -13.325 27.689 -42.824 1.00 69.12 608 ASP A C 1
ATOM 4827 O O . ASP A 1 608 ? -14.177 26.952 -43.312 1.00 69.12 608 ASP A O 1
ATOM 4831 N N . ALA A 1 609 ? -13.531 28.313 -41.660 1.00 63.72 609 ALA A N 1
ATOM 4832 C CA . ALA A 1 609 ? -14.707 28.113 -40.809 1.00 63.72 609 ALA A CA 1
ATOM 4833 C C . ALA A 1 609 ? -15.902 29.018 -41.173 1.00 63.72 609 ALA A C 1
ATOM 4835 O O . ALA A 1 609 ? -17.004 28.823 -40.662 1.00 63.72 609 ALA A O 1
ATOM 4836 N N . GLY A 1 610 ? -15.707 30.039 -42.016 1.00 69.12 610 GLY A N 1
ATOM 4837 C CA . GLY A 1 610 ? -16.737 30.984 -42.473 1.00 69.12 610 GLY A CA 1
ATOM 4838 C C . GLY A 1 610 ? -17.245 31.980 -41.415 1.00 69.12 610 GLY A C 1
ATOM 4839 O O . GLY A 1 610 ? -17.545 33.128 -41.750 1.00 69.12 610 GLY A O 1
ATOM 4840 N N . ARG A 1 611 ? -17.326 31.584 -40.137 1.00 72.25 611 ARG A N 1
ATOM 4841 C CA . ARG A 1 611 ? -17.668 32.442 -38.990 1.00 72.25 611 ARG A CA 1
ATOM 4842 C C . ARG A 1 611 ? -17.078 31.879 -37.698 1.00 72.25 611 ARG A C 1
ATOM 4844 O O . ARG A 1 611 ? -17.138 30.680 -37.481 1.00 72.25 611 ARG A O 1
ATOM 4851 N N . ILE A 1 612 ? -16.559 32.735 -36.817 1.00 73.25 612 ILE A N 1
ATOM 4852 C CA . ILE A 1 612 ? -16.172 32.354 -35.447 1.00 73.25 612 ILE A CA 1
ATOM 4853 C C . ILE A 1 612 ? -17.420 32.454 -34.561 1.00 73.25 612 ILE A C 1
ATOM 4855 O O . ILE A 1 612 ? -17.884 33.552 -34.259 1.00 73.25 612 ILE A O 1
ATOM 4859 N N . ASP A 1 613 ? -17.973 31.314 -34.170 1.00 73.12 613 ASP A N 1
ATOM 4860 C CA . ASP A 1 613 ? -19.107 31.183 -33.257 1.00 73.12 613 ASP A CA 1
ATOM 4861 C C . ASP A 1 613 ? -18.664 31.120 -31.791 1.00 73.12 613 ASP A C 1
ATOM 4863 O O . ASP A 1 613 ? -19.359 31.651 -30.922 1.00 73.12 613 ASP A O 1
ATOM 4867 N N . TYR A 1 614 ? -17.494 30.537 -31.516 1.00 71.88 614 TYR A N 1
ATOM 4868 C CA . TYR A 1 614 ? -16.962 30.406 -30.163 1.00 71.88 614 TYR A CA 1
ATOM 4869 C C . TYR A 1 614 ? -15.455 30.596 -30.107 1.00 71.88 614 TYR A C 1
ATOM 4871 O O . TYR A 1 614 ? -14.726 30.135 -30.986 1.00 71.88 614 TYR A O 1
ATOM 4879 N N . LEU A 1 615 ? -14.997 31.204 -29.014 1.00 71.06 615 LEU A N 1
ATOM 4880 C CA . LEU A 1 615 ? -13.596 31.212 -28.611 1.00 71.06 615 LEU A CA 1
ATOM 4881 C C . LEU A 1 615 ? -13.490 30.580 -27.219 1.00 71.06 615 LEU A C 1
ATOM 4883 O O . LEU A 1 615 ? -14.004 31.131 -26.245 1.00 71.06 615 LEU A O 1
ATOM 4887 N N . GLY A 1 616 ? -12.852 29.417 -27.132 1.00 76.94 616 GLY A N 1
ATOM 4888 C CA . GLY A 1 616 ? -12.575 28.731 -25.873 1.00 76.94 616 GLY A CA 1
ATOM 4889 C C . GLY A 1 616 ? -11.148 29.003 -25.410 1.00 76.94 616 GLY A C 1
ATOM 4890 O O . GLY A 1 616 ? -10.219 28.945 -26.210 1.00 76.94 616 GLY A O 1
ATOM 4891 N N . ILE A 1 617 ? -10.947 29.266 -24.122 1.00 71.62 617 ILE A N 1
ATOM 4892 C CA . ILE A 1 617 ? -9.624 29.224 -23.486 1.00 71.62 617 ILE A CA 1
ATOM 4893 C C . ILE A 1 617 ? -9.759 28.415 -22.206 1.00 71.62 617 ILE A C 1
ATOM 4895 O O . ILE A 1 617 ? -10.623 28.687 -21.375 1.00 71.62 617 ILE A O 1
ATOM 4899 N N . GLY A 1 618 ? -8.910 27.417 -22.039 1.00 70.00 618 GLY A N 1
ATOM 4900 C CA . GLY A 1 618 ? -9.120 26.371 -21.048 1.00 70.00 618 GLY A CA 1
ATOM 4901 C C . GLY A 1 618 ? -7.857 25.563 -20.839 1.00 70.00 618 GLY A C 1
ATOM 4902 O O . GLY A 1 618 ? -6.945 25.578 -21.671 1.00 70.00 618 GLY A O 1
ATOM 4903 N N . GLY A 1 619 ? -7.752 24.916 -19.685 1.00 59.72 619 GLY A N 1
ATOM 4904 C CA . GLY A 1 619 ? -6.524 24.210 -19.378 1.00 59.72 619 GLY A CA 1
ATOM 4905 C C . GLY A 1 619 ? -6.410 23.625 -17.982 1.00 59.72 619 GLY A C 1
ATOM 4906 O O . GLY A 1 619 ? -6.542 24.317 -16.973 1.00 59.72 619 GLY A O 1
ATOM 4907 N N . GLY A 1 620 ? -6.101 22.330 -17.934 1.00 62.53 620 GLY A N 1
ATOM 4908 C CA . GLY A 1 620 ? -5.626 21.637 -16.740 1.00 62.53 620 GLY A CA 1
ATOM 4909 C C . GLY A 1 620 ? -4.098 21.644 -16.684 1.00 62.53 620 GLY A C 1
ATOM 4910 O O . GLY A 1 620 ? -3.487 22.651 -16.355 1.00 62.53 620 GLY A O 1
ATOM 4911 N N . SER A 1 621 ? -3.485 20.507 -17.018 1.00 48.25 621 SER A N 1
ATOM 4912 C CA . SER A 1 621 ? -2.025 20.343 -17.157 1.00 48.25 621 SER A CA 1
ATOM 4913 C C . SER A 1 621 ? -1.448 20.923 -18.460 1.00 48.25 621 SER A C 1
ATOM 4915 O O . SER A 1 621 ? -0.255 20.818 -18.727 1.00 48.25 621 SER A O 1
ATOM 4917 N N . TRP A 1 622 ? -2.294 21.525 -19.287 1.00 62.62 622 TRP A N 1
ATOM 4918 C CA . TRP A 1 622 ? -1.975 22.109 -20.584 1.00 62.62 622 TRP A CA 1
ATOM 4919 C C . TRP A 1 622 ? -2.834 23.357 -20.772 1.00 62.62 622 TRP A C 1
ATOM 4921 O O . TRP A 1 622 ? -3.910 23.445 -20.189 1.00 62.62 622 TRP A O 1
ATOM 4931 N N . PHE A 1 623 ? -2.353 24.329 -21.537 1.00 65.81 623 PHE A N 1
ATOM 4932 C CA . PHE A 1 623 ? -3.066 25.550 -21.896 1.00 65.81 623 PHE A CA 1
ATOM 4933 C C . PHE A 1 623 ? -3.495 25.456 -23.359 1.00 65.81 623 PHE A C 1
ATOM 4935 O O . PHE A 1 623 ? -2.648 25.243 -24.231 1.00 65.81 623 PHE A O 1
ATOM 4942 N N . GLY A 1 624 ? -4.797 25.592 -23.609 1.00 75.81 624 GLY A N 1
ATOM 4943 C CA . GLY A 1 624 ? -5.393 25.525 -24.936 1.00 75.81 624 GLY A CA 1
ATOM 4944 C C . GLY A 1 624 ? -6.184 26.781 -25.300 1.00 75.81 624 GLY A C 1
ATOM 4945 O O . GLY A 1 624 ? -6.813 27.400 -24.438 1.00 75.81 624 GLY A O 1
ATOM 4946 N N . VAL A 1 625 ? -6.162 27.139 -26.583 1.00 78.12 625 VAL A N 1
ATOM 4947 C CA . VAL A 1 625 ? -7.074 28.116 -27.198 1.00 78.12 625 VAL A CA 1
ATOM 4948 C C . VAL A 1 625 ? -7.822 27.405 -28.320 1.00 78.12 625 VAL A C 1
ATOM 4950 O O . VAL A 1 625 ? -7.178 26.757 -29.139 1.00 78.12 625 VAL A O 1
ATOM 4953 N N . TRP A 1 626 ? -9.146 27.540 -28.376 1.00 81.06 626 TRP A N 1
ATOM 4954 C CA . TRP A 1 626 ? -10.011 26.950 -29.402 1.00 81.06 626 TRP A CA 1
ATOM 4955 C C . TRP A 1 626 ? -10.829 27.992 -30.125 1.00 81.06 626 TRP A C 1
ATOM 4957 O O . TRP A 1 626 ? -11.322 28.927 -29.498 1.00 81.06 626 TRP A O 1
ATOM 4967 N N . VAL A 1 627 ? -11.071 27.759 -31.408 1.00 81.50 627 VAL A N 1
ATOM 4968 C CA . VAL A 1 627 ? -12.064 28.480 -32.201 1.00 81.50 627 VAL A CA 1
ATOM 4969 C C . VAL A 1 627 ? -13.030 27.458 -32.786 1.00 81.50 627 VAL A C 1
ATOM 4971 O O . VAL A 1 627 ? -12.593 26.558 -33.488 1.00 81.50 627 VAL A O 1
ATOM 4974 N N . ASN A 1 628 ? -14.330 27.588 -32.499 1.00 79.31 628 ASN A N 1
ATOM 4975 C CA . ASN A 1 628 ? -15.370 26.649 -32.957 1.00 79.31 628 ASN A CA 1
ATOM 4976 C C . ASN A 1 628 ? -15.023 25.172 -32.703 1.00 79.31 628 ASN A C 1
ATOM 4978 O O . ASN A 1 628 ? -15.126 24.345 -33.602 1.00 79.31 628 ASN A O 1
ATOM 4982 N N . ASP A 1 629 ? -14.570 24.869 -31.488 1.00 74.69 629 ASP A N 1
ATOM 4983 C CA . ASP A 1 629 ? -14.121 23.538 -31.057 1.00 74.69 629 ASP A CA 1
ATOM 4984 C C . ASP A 1 629 ? -12.824 23.022 -31.719 1.00 74.69 629 ASP A C 1
ATOM 4986 O O . ASP A 1 629 ? -12.316 21.974 -31.316 1.00 74.69 629 ASP A O 1
ATOM 4990 N N . GLU A 1 630 ? -12.202 23.773 -32.636 1.00 68.19 630 GLU A N 1
ATOM 4991 C CA . GLU A 1 630 ? -10.888 23.430 -33.189 1.00 68.19 630 GLU A CA 1
ATOM 4992 C C . GLU A 1 630 ? -9.738 24.030 -32.362 1.00 68.19 630 GLU A C 1
ATOM 4994 O O . GLU A 1 630 ? -9.746 25.234 -32.074 1.00 68.19 630 GLU A O 1
ATOM 4999 N N . PRO A 1 631 ? -8.737 23.224 -31.952 1.00 71.06 631 PRO A N 1
ATOM 5000 C CA . PRO A 1 631 ? -7.605 23.698 -31.166 1.00 71.06 631 PRO A CA 1
ATOM 5001 C C . PRO A 1 631 ? -6.688 24.564 -32.029 1.00 71.06 631 PRO A C 1
ATOM 5003 O O . PRO A 1 631 ? -6.086 24.109 -32.995 1.00 71.06 631 PRO A O 1
ATOM 5006 N N . LEU A 1 632 ? -6.558 25.823 -31.635 1.00 71.62 632 LEU A N 1
ATOM 5007 C CA . LEU A 1 632 ? -5.746 26.829 -32.307 1.00 71.62 632 LEU A CA 1
ATOM 5008 C C . LEU A 1 632 ? -4.333 26.896 -31.713 1.00 71.62 632 LEU A C 1
ATOM 5010 O O . LEU A 1 632 ? -3.356 27.151 -32.409 1.00 71.62 632 LEU A O 1
ATOM 5014 N N . TYR A 1 633 ? -4.219 26.626 -30.415 1.00 71.88 633 TYR A N 1
ATOM 5015 C CA . TYR A 1 633 ? -2.946 26.479 -29.722 1.00 71.88 633 TYR A CA 1
ATOM 5016 C C . TYR A 1 633 ? -3.107 25.479 -28.587 1.00 71.88 633 TYR A C 1
ATOM 5018 O O . TYR A 1 633 ? -4.096 25.542 -27.859 1.00 71.88 633 TYR A O 1
ATOM 5026 N N . GLN A 1 634 ? -2.130 24.592 -28.407 1.00 67.38 634 GLN A N 1
ATOM 5027 C CA . GLN A 1 634 ? -2.065 23.688 -27.267 1.00 67.38 634 GLN A CA 1
ATOM 5028 C C . GLN A 1 634 ? -0.610 23.550 -26.827 1.00 67.38 634 GLN A C 1
ATOM 5030 O O . GLN A 1 634 ? 0.243 23.141 -27.609 1.00 67.38 634 GLN A O 1
ATOM 5035 N N . ALA A 1 635 ? -0.321 23.889 -25.575 1.00 60.00 635 ALA A N 1
ATOM 5036 C CA . ALA A 1 635 ? 0.994 23.659 -24.992 1.00 60.00 635 ALA A CA 1
ATOM 5037 C C . ALA A 1 635 ? 0.862 23.106 -23.580 1.00 60.00 635 ALA A C 1
ATOM 5039 O O . ALA A 1 635 ? -0.020 23.516 -22.822 1.00 60.00 635 ALA A O 1
ATOM 5040 N N . GLU A 1 636 ? 1.758 22.200 -23.201 1.00 52.38 636 GLU A N 1
ATOM 5041 C CA . GLU A 1 636 ? 1.885 21.797 -21.805 1.00 52.38 636 GLU A CA 1
ATOM 5042 C C . GLU A 1 636 ? 2.295 23.012 -20.970 1.00 52.38 636 GLU A C 1
ATOM 5044 O O . GLU A 1 636 ? 3.262 23.709 -21.279 1.00 52.38 636 GLU A O 1
ATOM 5049 N N . ASN A 1 637 ? 1.527 23.302 -19.920 1.00 56.53 637 ASN A N 1
ATOM 5050 C CA . ASN A 1 637 ? 1.851 24.373 -18.990 1.00 56.53 637 ASN A CA 1
ATOM 5051 C C . ASN A 1 637 ? 2.049 23.748 -17.609 1.00 56.53 637 ASN A C 1
ATOM 5053 O O . ASN A 1 637 ? 1.069 23.560 -16.882 1.00 56.53 637 ASN A O 1
ATOM 5057 N N . PRO A 1 638 ? 3.299 23.445 -17.218 1.00 45.16 638 PRO A N 1
ATOM 5058 C CA . PRO A 1 638 ? 3.581 22.791 -15.944 1.00 45.16 638 PRO A CA 1
ATOM 5059 C C . PRO A 1 638 ? 3.249 23.666 -14.721 1.00 45.16 638 PRO A C 1
ATOM 5061 O O . PRO A 1 638 ? 3.321 23.186 -13.591 1.00 45.16 638 PRO A O 1
ATOM 5064 N N . PHE A 1 639 ? 2.864 24.933 -14.921 1.00 44.31 639 PHE A N 1
ATOM 5065 C CA . PHE A 1 639 ? 2.640 25.912 -13.857 1.00 44.31 639 PHE A CA 1
ATOM 5066 C C . PHE A 1 639 ? 1.208 26.471 -13.791 1.00 44.31 639 PHE A C 1
ATOM 5068 O O . PHE A 1 639 ? 0.927 27.291 -12.913 1.00 44.31 639 PHE A O 1
ATOM 5075 N N . ALA A 1 640 ? 0.291 26.063 -14.676 1.00 48.44 640 ALA A N 1
ATOM 5076 C CA . ALA A 1 640 ? -1.082 26.568 -14.650 1.00 48.44 640 ALA A CA 1
ATOM 5077 C C . ALA A 1 640 ? -1.912 25.878 -13.544 1.00 48.44 640 ALA A C 1
ATOM 5079 O O . ALA A 1 640 ? -2.080 24.656 -13.571 1.00 48.44 640 ALA A O 1
ATOM 5080 N N . PRO A 1 641 ? -2.489 26.609 -12.568 1.00 46.25 641 PRO A N 1
ATOM 5081 C CA . PRO A 1 641 ? -3.606 26.064 -11.801 1.00 46.25 641 PRO A CA 1
ATOM 5082 C C . PRO A 1 641 ? -4.771 25.790 -12.763 1.00 46.25 641 PRO A C 1
ATOM 5084 O O . PRO A 1 641 ? -4.940 26.546 -13.716 1.00 46.25 641 PRO A O 1
ATOM 5087 N N . ARG A 1 642 ? -5.572 24.738 -12.507 1.00 45.28 642 ARG A N 1
ATOM 5088 C CA . ARG A 1 642 ? -6.739 24.358 -13.334 1.00 45.28 642 ARG A CA 1
ATOM 5089 C C . ARG A 1 642 ? -7.560 25.602 -13.700 1.00 45.28 642 ARG A C 1
ATOM 5091 O O . ARG A 1 642 ? -8.268 26.137 -12.844 1.00 45.28 642 ARG A O 1
ATOM 5098 N N . LEU A 1 643 ? -7.443 26.054 -14.944 1.00 47.69 643 LEU A N 1
ATOM 5099 C CA . LEU A 1 643 ? -8.303 27.075 -15.516 1.00 47.69 643 LEU A CA 1
ATOM 5100 C C . LEU A 1 643 ? -9.679 26.438 -15.703 1.00 47.69 643 LEU A C 1
ATOM 5102 O O . LEU A 1 643 ? -9.795 25.313 -16.183 1.00 47.69 643 LEU A O 1
ATOM 5106 N N . VAL A 1 644 ? -10.720 27.143 -15.268 1.00 42.59 644 VAL A N 1
ATOM 5107 C CA . VAL A 1 644 ? -12.087 26.813 -15.674 1.00 42.59 644 VAL A CA 1
ATOM 5108 C C . VAL A 1 644 ? -12.182 27.169 -17.150 1.00 42.59 644 VAL A C 1
ATOM 5110 O O . VAL A 1 644 ? -11.831 28.294 -17.519 1.00 42.59 644 VAL A O 1
ATOM 5113 N N . ASP A 1 645 ? -12.616 26.217 -17.972 1.00 50.72 645 ASP A N 1
ATOM 5114 C CA . ASP A 1 645 ? -12.808 26.443 -19.400 1.00 50.72 645 ASP A CA 1
ATOM 5115 C C . ASP A 1 645 ? -13.721 27.658 -19.585 1.00 50.72 645 ASP A C 1
ATOM 5117 O O . ASP A 1 645 ? -14.867 27.690 -19.134 1.00 50.72 645 ASP A O 1
ATOM 5121 N N . THR A 1 646 ? -13.163 28.710 -20.172 1.00 56.34 646 THR A N 1
ATOM 5122 C CA . THR A 1 646 ? -13.871 29.953 -20.442 1.00 56.34 646 THR A CA 1
ATOM 5123 C C . THR A 1 646 ? -14.273 29.925 -21.902 1.00 56.34 646 THR A C 1
ATOM 5125 O O . THR A 1 646 ? -13.428 30.046 -22.788 1.00 56.34 646 THR A O 1
ATOM 5128 N N . LEU A 1 647 ? -15.568 29.740 -22.141 1.00 54.53 647 LEU A N 1
ATOM 5129 C CA . LEU A 1 647 ? -16.160 29.786 -23.470 1.00 54.53 647 LEU A CA 1
ATOM 5130 C C . LEU A 1 647 ? -16.764 31.174 -23.701 1.00 54.53 647 LEU A C 1
ATOM 5132 O O . LEU A 1 647 ? -17.625 31.614 -22.937 1.00 54.53 647 LEU A O 1
ATOM 5136 N N . ILE A 1 648 ? -16.328 31.860 -24.751 1.00 68.62 648 ILE A N 1
ATOM 5137 C CA . ILE A 1 648 ? -16.939 33.107 -25.211 1.00 68.62 648 ILE A CA 1
ATOM 5138 C C . ILE A 1 648 ? -17.853 32.765 -26.386 1.00 68.62 648 ILE A C 1
ATOM 5140 O O . ILE A 1 648 ? -17.368 32.404 -27.457 1.00 68.62 648 ILE A O 1
ATOM 5144 N N . ASP A 1 649 ? -19.166 32.872 -26.175 1.00 66.25 649 ASP A N 1
ATOM 5145 C CA . ASP A 1 649 ? -20.169 32.722 -27.232 1.00 66.25 649 ASP A CA 1
ATOM 5146 C C . ASP A 1 649 ? -20.289 34.032 -28.021 1.00 66.25 649 ASP A C 1
ATOM 5148 O O . ASP A 1 649 ? -20.612 35.085 -27.464 1.00 66.25 649 ASP A O 1
ATOM 5152 N N . LEU A 1 650 ? -20.000 33.973 -29.320 1.00 68.00 650 LEU A N 1
ATOM 5153 C CA . LEU A 1 650 ? -20.062 35.115 -30.232 1.00 68.00 650 LEU A CA 1
ATOM 5154 C C . LEU A 1 650 ? -21.325 35.091 -31.109 1.00 68.00 650 LEU A C 1
ATOM 5156 O O . LEU A 1 650 ? -21.536 36.001 -31.921 1.00 68.00 650 LEU A O 1
ATOM 5160 N N . ARG A 1 651 ? -22.210 34.097 -30.932 1.00 58.78 651 ARG A N 1
ATOM 5161 C CA . ARG A 1 651 ? -23.454 33.923 -31.698 1.00 58.78 651 ARG A CA 1
ATOM 5162 C C . ARG A 1 651 ? -24.511 34.937 -31.256 1.00 58.78 651 ARG A C 1
ATOM 5164 O O . ARG A 1 651 ? -25.453 34.641 -30.533 1.00 58.78 651 ARG A O 1
ATOM 5171 N N . GLY A 1 652 ? -24.354 36.172 -31.712 1.00 46.00 652 GLY A N 1
ATOM 5172 C CA . GLY A 1 652 ? -25.282 37.270 -31.423 1.00 46.00 652 GLY A CA 1
ATOM 5173 C C . GLY A 1 652 ? -24.739 38.651 -31.781 1.00 46.00 652 GLY A C 1
ATOM 5174 O O . GLY A 1 652 ? -25.512 39.598 -31.938 1.00 46.00 652 GLY A O 1
ATOM 5175 N N . ALA A 1 653 ? -23.424 38.774 -31.976 1.00 52.12 653 ALA A N 1
ATOM 5176 C CA . ALA A 1 653 ? -22.812 40.003 -32.456 1.00 52.12 653 ALA A CA 1
ATOM 5177 C C . ALA A 1 653 ? -23.187 40.237 -33.931 1.00 52.12 653 ALA A C 1
ATOM 5179 O O . ALA A 1 653 ? -22.756 39.505 -34.820 1.00 52.12 653 ALA A O 1
ATOM 5180 N N . ARG A 1 654 ? -24.002 41.269 -34.202 1.00 39.62 654 ARG A N 1
ATOM 5181 C CA . ARG A 1 654 ? -24.505 41.593 -35.557 1.00 39.62 654 ARG A CA 1
ATOM 5182 C C . ARG A 1 654 ? -23.408 41.998 -36.555 1.00 39.62 654 ARG A C 1
ATOM 5184 O O . ARG A 1 654 ? -23.666 42.023 -37.752 1.00 39.62 654 ARG A O 1
ATOM 5191 N N . SER A 1 655 ? -22.195 42.263 -36.078 1.00 46.91 655 SER A N 1
ATOM 5192 C CA . SER A 1 655 ? -20.987 42.422 -36.889 1.00 46.91 655 SER A CA 1
ATOM 5193 C C . SER A 1 655 ? -19.758 42.249 -35.994 1.00 46.91 655 SER A C 1
ATOM 5195 O O . SER A 1 655 ? -19.450 43.136 -35.197 1.00 46.91 655 SER A O 1
ATOM 5197 N N . VAL A 1 656 ? -19.056 41.121 -36.100 1.00 49.09 656 VAL A N 1
ATOM 5198 C CA . VAL A 1 656 ? -17.727 40.976 -35.489 1.00 49.09 656 VAL A CA 1
ATOM 5199 C C . VAL A 1 656 ? -16.721 41.555 -36.489 1.00 49.09 656 VAL A C 1
ATOM 5201 O O . VAL A 1 656 ? -16.630 41.034 -37.602 1.00 49.09 656 VAL A O 1
ATOM 5204 N N . PRO A 1 657 ? -16.009 42.655 -36.178 1.00 50.62 657 PRO A N 1
ATOM 5205 C CA . PRO A 1 657 ? -14.961 43.151 -37.064 1.00 50.62 657 PRO A CA 1
ATOM 5206 C C . PRO A 1 657 ? -13.876 42.073 -37.235 1.00 50.62 657 PRO A C 1
ATOM 5208 O O . PRO A 1 657 ? -13.672 41.279 -36.316 1.00 50.62 657 PRO A O 1
ATOM 5211 N N . PRO A 1 658 ? -13.168 42.022 -38.379 1.00 55.03 658 PRO A N 1
ATOM 5212 C CA . PRO A 1 658 ? -12.131 41.021 -38.611 1.00 55.03 658 PRO A CA 1
ATOM 5213 C C . PRO A 1 658 ? -11.075 41.098 -37.503 1.00 55.03 658 PRO A C 1
ATOM 5215 O O . PRO A 1 658 ? -10.345 42.087 -37.393 1.00 55.03 658 PRO A O 1
ATOM 5218 N N . VAL A 1 659 ? -11.028 40.059 -36.668 1.00 54.28 659 VAL A N 1
ATOM 5219 C CA . VAL A 1 659 ? -10.074 39.930 -35.566 1.00 54.28 659 VAL A CA 1
ATOM 5220 C C . VAL A 1 659 ? -8.703 39.700 -36.186 1.00 54.28 659 VAL A C 1
ATOM 5222 O O . VAL A 1 659 ? -8.472 38.669 -36.811 1.00 54.28 659 VAL A O 1
ATOM 5225 N N . ARG A 1 660 ? -7.802 40.682 -36.072 1.00 58.47 660 ARG A N 1
ATOM 5226 C CA . ARG A 1 660 ? -6.428 40.533 -36.574 1.00 58.47 660 ARG A CA 1
ATOM 5227 C C . ARG A 1 660 ? -5.488 39.929 -35.544 1.00 58.47 660 ARG A C 1
ATOM 5229 O O . ARG A 1 660 ? -4.518 39.327 -35.951 1.00 58.47 660 ARG A O 1
ATOM 5236 N N . SER A 1 661 ? -5.738 40.054 -34.247 1.00 58.53 661 SER A N 1
ATOM 5237 C CA . SER A 1 661 ? -4.919 39.384 -33.235 1.00 58.53 661 SER A CA 1
ATOM 5238 C C . SER A 1 661 ? -5.755 39.003 -32.024 1.00 58.53 661 SER A C 1
ATOM 5240 O O . SER A 1 661 ? -6.691 39.713 -31.642 1.00 58.53 661 SER A O 1
ATOM 5242 N N . ILE A 1 662 ? -5.408 37.865 -31.429 1.00 64.44 662 ILE A N 1
ATOM 5243 C CA . ILE A 1 662 ? -5.927 37.420 -30.139 1.00 64.44 662 ILE A CA 1
ATOM 5244 C C . ILE A 1 662 ? -4.745 37.414 -29.184 1.00 64.44 662 ILE A C 1
ATOM 5246 O O . ILE A 1 662 ? -3.758 36.715 -29.415 1.00 64.44 662 ILE A O 1
ATOM 5250 N N . GLU A 1 663 ? -4.861 38.191 -28.111 1.00 60.69 663 GLU A N 1
ATOM 5251 C CA . GLU A 1 663 ? -3.904 38.155 -27.015 1.00 60.69 663 GLU A CA 1
ATOM 5252 C C . GLU A 1 663 ? -4.585 37.631 -25.757 1.00 60.69 663 GLU A C 1
ATOM 5254 O O . GLU A 1 663 ? -5.504 38.253 -25.210 1.00 60.69 663 GLU A O 1
ATOM 5259 N N . ALA A 1 664 ? -4.101 36.482 -25.291 1.00 62.28 664 ALA A N 1
ATOM 5260 C CA . ALA A 1 664 ? -4.494 35.902 -24.021 1.00 62.28 664 ALA A CA 1
ATOM 5261 C C . ALA A 1 664 ? -3.347 36.072 -23.024 1.00 62.28 664 ALA A C 1
ATOM 5263 O O . ALA A 1 664 ? -2.223 35.623 -23.263 1.00 62.28 664 ALA A O 1
ATOM 5264 N N . ILE A 1 665 ? -3.632 36.726 -21.897 1.00 54.25 665 ILE A N 1
ATOM 5265 C CA . ILE A 1 665 ? -2.683 36.854 -20.792 1.00 54.25 665 ILE A CA 1
ATOM 5266 C C . ILE A 1 665 ? -3.254 36.102 -19.597 1.00 54.25 665 ILE A C 1
ATOM 5268 O O . ILE A 1 665 ? -4.260 36.511 -19.011 1.00 54.25 665 ILE A O 1
ATOM 5272 N N . SER A 1 666 ? -2.589 35.009 -19.230 1.00 50.75 666 SER A N 1
ATOM 5273 C CA . SER A 1 666 ? -2.874 34.272 -18.002 1.00 50.75 666 SER A CA 1
ATOM 5274 C C . SER A 1 666 ? -1.862 34.678 -16.943 1.00 50.75 666 SER A C 1
ATOM 5276 O O . SER A 1 666 ? -0.661 34.522 -17.154 1.00 50.75 666 SER A O 1
ATOM 5278 N N . CYS A 1 667 ? -2.333 35.211 -15.815 1.00 46.91 667 CYS A N 1
ATOM 5279 C CA . CYS A 1 667 ? -1.477 35.567 -14.689 1.00 46.91 667 CYS A CA 1
ATOM 5280 C C . CYS A 1 667 ? -1.824 34.714 -13.466 1.00 46.91 667 CYS A C 1
ATOM 5282 O O . CYS A 1 667 ? -2.956 34.741 -12.973 1.00 46.91 667 CYS A O 1
ATOM 5284 N N . ALA A 1 668 ? -0.828 34.002 -12.938 1.00 44.69 668 ALA A N 1
ATOM 5285 C CA . ALA A 1 668 ? -0.937 33.241 -11.701 1.00 44.69 668 ALA A CA 1
ATOM 5286 C C . ALA A 1 668 ? -0.226 33.985 -10.565 1.00 44.69 668 ALA A C 1
ATOM 5288 O O . ALA A 1 668 ? 0.976 34.271 -10.632 1.00 44.69 668 ALA A O 1
ATOM 5289 N N . LYS A 1 669 ? -0.968 34.297 -9.495 1.00 43.78 669 LYS A N 1
ATOM 5290 C CA . LYS A 1 669 ? -0.376 34.848 -8.274 1.00 43.78 669 LYS A CA 1
ATOM 5291 C C . LYS A 1 669 ? 0.097 33.694 -7.388 1.00 43.78 669 LYS A C 1
ATOM 5293 O O . LYS A 1 669 ? -0.718 32.995 -6.786 1.00 43.78 669 LYS A O 1
ATOM 5298 N N . LEU A 1 670 ? 1.418 33.521 -7.302 1.00 40.12 670 LEU A N 1
ATOM 5299 C CA . LEU A 1 670 ? 2.073 32.365 -6.667 1.00 40.12 670 LEU A CA 1
ATOM 5300 C C . LEU A 1 670 ? 1.702 32.175 -5.185 1.00 40.12 670 LEU A C 1
ATOM 5302 O O . LEU A 1 670 ? 1.770 31.065 -4.675 1.00 40.12 670 LEU A O 1
ATOM 5306 N N . SER A 1 671 ? 1.287 33.238 -4.490 1.00 34.53 671 SER A N 1
ATOM 5307 C CA . SER A 1 671 ? 0.996 33.195 -3.053 1.00 34.53 671 SER A CA 1
ATOM 5308 C C . SER A 1 671 ? -0.456 32.875 -2.688 1.00 34.53 671 SER A C 1
ATOM 5310 O O . SER A 1 671 ? -0.725 32.589 -1.524 1.00 34.53 671 SER A O 1
ATOM 5312 N N . THR A 1 672 ? -1.409 32.933 -3.627 1.00 40.62 672 THR A N 1
ATOM 5313 C CA . THR A 1 672 ? -2.844 32.795 -3.297 1.00 40.62 672 THR A CA 1
ATOM 5314 C C . THR A 1 672 ? -3.611 31.792 -4.151 1.00 40.62 672 THR A C 1
ATOM 5316 O O . THR A 1 672 ? -4.808 31.623 -3.921 1.00 40.62 672 THR A O 1
ATOM 5319 N N . ASN A 1 673 ? -2.974 31.139 -5.133 1.00 40.09 673 ASN A N 1
ATOM 5320 C CA . ASN A 1 673 ? -3.647 30.281 -6.122 1.00 40.09 673 ASN A CA 1
ATOM 5321 C C . ASN A 1 673 ? -4.841 30.963 -6.827 1.00 40.09 673 ASN A C 1
ATOM 5323 O O . ASN A 1 673 ? -5.732 30.294 -7.348 1.00 40.09 673 ASN A O 1
ATOM 5327 N N . ARG A 1 674 ? -4.874 32.303 -6.862 1.00 39.94 674 ARG A N 1
ATOM 5328 C CA . ARG A 1 674 ? -5.841 33.060 -7.663 1.00 39.94 674 ARG A CA 1
ATOM 5329 C C . ARG A 1 674 ? -5.246 33.296 -9.047 1.00 39.94 674 ARG A C 1
ATOM 5331 O O . ARG A 1 674 ? -4.184 33.912 -9.162 1.00 39.94 674 ARG A O 1
ATOM 5338 N N . ALA A 1 675 ? -5.942 32.812 -10.068 1.00 45.72 675 ALA A N 1
ATOM 5339 C CA . ALA A 1 675 ? -5.654 33.105 -11.463 1.00 45.72 675 ALA A CA 1
ATOM 5340 C C . ALA A 1 675 ? -6.593 34.212 -11.955 1.00 45.72 675 ALA A C 1
ATOM 5342 O O . ALA A 1 675 ? -7.775 34.227 -11.609 1.00 45.72 675 ALA A O 1
ATOM 5343 N N . GLY A 1 676 ? -6.053 35.147 -12.731 1.00 42.53 676 GLY A N 1
ATOM 5344 C CA . GLY A 1 676 ? -6.830 36.127 -13.482 1.00 42.53 676 GLY A CA 1
ATOM 5345 C C . GLY A 1 676 ? -6.525 35.963 -14.964 1.00 42.53 676 GLY A C 1
ATOM 5346 O O . GLY A 1 676 ? -5.354 35.874 -15.338 1.00 42.53 676 GLY A O 1
ATOM 5347 N N . LEU A 1 677 ? -7.569 35.913 -15.788 1.00 41.47 677 LEU A N 1
ATOM 5348 C CA . LEU A 1 677 ? -7.456 35.878 -17.242 1.00 41.47 677 LEU A CA 1
ATOM 5349 C C . LEU A 1 677 ? -7.888 37.238 -17.790 1.00 41.47 677 LEU A C 1
ATOM 5351 O O . LEU A 1 677 ? -8.979 37.714 -17.477 1.00 41.47 677 LEU A O 1
ATOM 5355 N N . ALA A 1 678 ? -7.027 37.866 -18.588 1.00 45.16 678 ALA A N 1
ATOM 5356 C CA . ALA A 1 678 ? -7.363 39.069 -19.337 1.00 45.16 678 ALA A CA 1
ATOM 5357 C C . ALA A 1 678 ? -7.260 38.763 -20.832 1.00 45.16 678 ALA A C 1
ATOM 5359 O O . ALA A 1 678 ? -6.232 38.273 -21.301 1.00 45.16 678 ALA A O 1
ATOM 5360 N N . ILE A 1 679 ? -8.331 39.062 -21.565 1.00 44.53 679 ILE A N 1
ATOM 5361 C CA . ILE A 1 679 ? -8.420 38.866 -23.013 1.00 44.53 679 ILE A CA 1
ATOM 5362 C C . ILE A 1 679 ? -8.578 40.241 -23.645 1.00 44.53 679 ILE A C 1
ATOM 5364 O O . ILE A 1 679 ? -9.415 41.032 -23.209 1.00 44.53 679 ILE A O 1
ATOM 5368 N N . SER A 1 680 ? -7.748 40.544 -24.639 1.00 49.62 680 SER A N 1
ATOM 5369 C CA . SER A 1 680 ? -7.854 41.775 -25.425 1.00 49.62 680 SER A CA 1
ATOM 5370 C C . SER A 1 680 ? -8.010 41.425 -26.902 1.00 49.62 680 SER A C 1
ATOM 5372 O O . SER A 1 680 ? -7.233 40.637 -27.439 1.00 49.62 680 SER A O 1
ATOM 5374 N N . LEU A 1 681 ? -9.022 42.012 -27.544 1.00 43.75 681 LEU A N 1
ATOM 5375 C CA . LEU A 1 681 ? -9.284 41.902 -28.980 1.00 43.75 681 LEU A CA 1
ATOM 5376 C C . LEU A 1 681 ? -9.040 43.273 -29.615 1.00 43.75 681 LEU A C 1
ATOM 5378 O O . LEU A 1 681 ? -9.593 44.269 -29.146 1.00 43.75 681 LEU A O 1
ATOM 5382 N N . TRP A 1 682 ? -8.227 43.328 -30.669 1.00 45.22 682 TRP A N 1
ATOM 5383 C CA . TRP A 1 682 ? -7.859 44.579 -31.343 1.00 45.22 682 TRP A CA 1
ATOM 5384 C C . TRP A 1 682 ? -8.451 44.647 -32.757 1.00 45.22 682 TRP A C 1
ATOM 5386 O O . TRP A 1 682 ? -8.457 43.652 -33.485 1.00 45.22 682 TRP A O 1
ATOM 5396 N N . SER A 1 683 ? -8.925 45.833 -33.164 1.00 36.16 683 SER A N 1
ATOM 5397 C CA . SER A 1 683 ? -9.435 46.103 -34.519 1.00 36.16 683 SER A CA 1
ATOM 5398 C C . SER A 1 683 ? -8.653 47.232 -35.214 1.00 36.16 683 SER A C 1
ATOM 5400 O O . SER A 1 683 ? -7.918 47.982 -34.573 1.00 36.16 683 SER A O 1
ATOM 5402 N N . LYS A 1 684 ? -8.776 47.329 -36.548 1.00 33.66 684 LYS A N 1
ATOM 5403 C CA . LYS A 1 684 ? -7.894 48.103 -37.449 1.00 33.66 684 LYS A CA 1
ATOM 5404 C C . LYS A 1 684 ? -7.768 49.608 -37.130 1.00 33.66 684 LYS A C 1
ATOM 5406 O O . LYS A 1 684 ? -6.778 50.206 -37.528 1.00 33.66 684 LYS A O 1
ATOM 5411 N N . THR A 1 685 ? -8.710 50.225 -36.420 1.00 37.81 685 THR A N 1
ATOM 5412 C CA . THR A 1 685 ? -8.698 51.679 -36.164 1.00 37.81 685 THR A CA 1
ATOM 5413 C C . THR A 1 685 ? -7.732 52.151 -35.071 1.00 37.81 685 THR A C 1
ATOM 5415 O O . THR A 1 685 ? -7.485 53.348 -34.998 1.00 37.81 685 THR A O 1
ATOM 5418 N N . ASP A 1 686 ? -7.133 51.258 -34.274 1.00 37.34 686 ASP A N 1
ATOM 5419 C CA . ASP A 1 686 ? -6.320 51.667 -33.110 1.00 37.34 686 ASP A CA 1
ATOM 5420 C C . ASP A 1 686 ? -4.793 51.634 -33.322 1.00 37.34 686 ASP A C 1
ATOM 5422 O O . ASP A 1 686 ? -4.043 52.064 -32.446 1.00 37.34 686 ASP A O 1
ATOM 5426 N N . ILE A 1 687 ? -4.298 51.146 -34.466 1.00 33.38 687 ILE A N 1
ATOM 5427 C CA . ILE A 1 687 ? -2.853 50.895 -34.660 1.00 33.38 687 ILE A CA 1
ATOM 5428 C C . ILE A 1 687 ? -2.151 51.971 -35.512 1.00 33.38 687 ILE A C 1
ATOM 5430 O O . ILE A 1 687 ? -0.935 52.122 -35.421 1.00 33.38 687 ILE A O 1
ATOM 5434 N N . GLU A 1 688 ? -2.876 52.797 -36.273 1.00 27.09 688 GLU A N 1
ATOM 5435 C CA . GLU A 1 688 ? -2.247 53.771 -37.189 1.00 27.09 688 GLU A CA 1
ATOM 5436 C C . GLU A 1 688 ? -1.781 55.092 -36.540 1.00 27.09 688 GLU A C 1
ATOM 5438 O O . GLU A 1 688 ? -1.201 55.934 -37.221 1.00 27.09 688 GLU A O 1
ATOM 5443 N N . SER A 1 689 ? -1.900 55.275 -35.219 1.00 30.19 689 SER A N 1
ATOM 5444 C CA . SER A 1 689 ? -1.275 56.415 -34.528 1.00 30.19 689 SER A CA 1
ATOM 5445 C C . SER A 1 689 ? -0.387 55.964 -33.368 1.00 30.19 689 SER A C 1
ATOM 5447 O O . SER A 1 689 ? -0.885 55.835 -32.251 1.00 30.19 689 SER A O 1
ATOM 5449 N N . ARG A 1 690 ? 0.915 55.732 -33.618 1.00 27.77 690 ARG A N 1
ATOM 5450 C CA . ARG A 1 690 ? 2.032 55.871 -32.645 1.00 27.77 690 ARG A CA 1
ATOM 5451 C C . ARG A 1 690 ? 3.376 55.419 -33.243 1.00 27.77 690 ARG A C 1
ATOM 5453 O O . ARG A 1 690 ? 3.907 54.369 -32.906 1.00 27.77 690 ARG A O 1
ATOM 5460 N N . CYS A 1 691 ? 3.976 56.289 -34.050 1.00 27.05 691 CYS A N 1
ATOM 5461 C CA . CYS A 1 691 ? 5.431 56.435 -34.114 1.00 27.05 691 CYS A CA 1
ATOM 5462 C C . CYS A 1 691 ? 5.739 57.883 -33.723 1.00 27.05 691 CYS A C 1
ATOM 5464 O O . CYS A 1 691 ? 5.421 58.799 -34.473 1.00 27.05 691 CYS A O 1
ATOM 5466 N N . GLY A 1 692 ? 6.303 58.095 -32.533 1.00 22.97 692 GLY A N 1
ATOM 5467 C CA . GLY A 1 692 ? 6.715 59.420 -32.063 1.00 22.97 692 GLY A CA 1
ATOM 5468 C C . GLY A 1 692 ? 6.267 59.729 -30.636 1.00 22.97 692 GLY A C 1
ATOM 5469 O O . GLY A 1 692 ? 5.096 59.614 -30.292 1.00 22.97 692 GLY A O 1
ATOM 5470 N N . ASN A 1 693 ? 7.243 60.097 -29.812 1.00 25.30 693 ASN A N 1
ATOM 5471 C CA . ASN A 1 693 ? 7.151 60.450 -28.397 1.00 25.30 693 ASN A CA 1
ATOM 5472 C C . ASN A 1 693 ? 5.981 61.382 -28.027 1.00 25.30 693 ASN A C 1
ATOM 5474 O O . ASN A 1 693 ? 5.705 62.335 -28.745 1.00 25.30 693 ASN A O 1
ATOM 5478 N N . VAL A 1 694 ? 5.397 61.166 -26.837 1.00 22.38 694 VAL A N 1
ATOM 5479 C CA . VAL A 1 694 ? 5.256 62.132 -25.719 1.00 22.38 694 VAL A CA 1
ATOM 5480 C C . VAL A 1 694 ? 4.218 61.607 -24.712 1.00 22.38 694 VAL A C 1
ATOM 5482 O O . VAL A 1 694 ? 3.090 61.257 -25.053 1.00 22.38 694 VAL A O 1
ATOM 5485 N N . PHE A 1 695 ? 4.613 61.578 -23.437 1.00 29.00 695 PHE A N 1
ATOM 5486 C CA . PHE A 1 695 ? 3.724 61.415 -22.289 1.00 29.00 695 PHE A CA 1
ATOM 5487 C C . PHE A 1 695 ? 2.657 62.520 -22.279 1.00 29.00 695 PHE A C 1
ATOM 5489 O O . PHE A 1 695 ? 2.983 63.676 -22.019 1.00 29.00 695 PHE A O 1
ATOM 5496 N N . ARG A 1 696 ? 1.382 62.164 -22.468 1.00 22.70 696 ARG A N 1
ATOM 5497 C CA . ARG A 1 696 ? 0.245 62.799 -21.779 1.00 22.70 696 ARG A CA 1
ATOM 5498 C C . ARG A 1 696 ? -1.027 61.968 -21.918 1.00 22.70 696 ARG A C 1
ATOM 5500 O O . ARG A 1 696 ? -1.316 61.370 -22.948 1.00 22.70 696 ARG A O 1
ATOM 5507 N N . THR A 1 697 ? -1.755 61.933 -20.814 1.00 36.09 697 THR A N 1
ATOM 5508 C CA . THR A 1 697 ? -3.018 61.242 -20.568 1.00 36.09 697 THR A CA 1
ATOM 5509 C C . THR A 1 697 ? -4.126 61.677 -21.526 1.00 36.09 697 THR A C 1
ATOM 5511 O O . THR A 1 697 ? -4.514 62.841 -21.530 1.00 36.09 697 THR A O 1
ATOM 5514 N N . SER A 1 698 ? -4.692 60.724 -22.263 1.00 23.11 698 SER A N 1
ATOM 5515 C CA . SER A 1 698 ? -6.093 60.745 -22.702 1.00 23.11 698 SER A CA 1
ATOM 5516 C C . SER A 1 698 ? -6.563 59.306 -22.962 1.00 23.11 698 SER A C 1
ATOM 5518 O O . SER A 1 698 ? -5.797 58.462 -23.429 1.00 23.11 698 SER A O 1
ATOM 5520 N N . HIS A 1 699 ? -7.786 59.006 -22.528 1.00 34.41 699 HIS A N 1
ATOM 5521 C CA . HIS A 1 699 ? -8.402 57.678 -22.526 1.00 34.41 699 HIS A CA 1
ATOM 5522 C C . HIS A 1 699 ? -8.813 57.221 -23.937 1.00 34.41 699 HIS A C 1
ATOM 5524 O O . HIS A 1 699 ? -9.527 57.970 -24.600 1.00 34.41 699 HIS A O 1
ATOM 5530 N N . PRO A 1 700 ? -8.494 55.978 -24.351 1.00 25.17 700 PRO A N 1
ATOM 5531 C CA . PRO A 1 700 ? -9.221 55.287 -25.409 1.00 25.17 700 PRO A CA 1
ATOM 5532 C C . PRO A 1 700 ? -10.200 54.244 -24.837 1.00 25.17 700 PRO A C 1
ATOM 5534 O O . PRO A 1 700 ? -9.999 53.683 -23.754 1.00 25.17 700 PRO A O 1
ATOM 5537 N N . THR A 1 701 ? -11.279 54.005 -25.579 1.00 31.25 701 THR A N 1
ATOM 5538 C CA . THR A 1 701 ? -12.380 53.076 -25.291 1.00 31.25 701 THR A CA 1
ATOM 5539 C C . THR A 1 701 ? -11.865 51.648 -25.117 1.00 31.25 701 THR A C 1
ATOM 5541 O O . THR A 1 701 ? -11.424 51.004 -26.063 1.00 31.25 701 THR A O 1
ATOM 5544 N N . ARG A 1 702 ? -11.914 51.147 -23.882 1.00 28.05 702 ARG A N 1
ATOM 5545 C CA . ARG A 1 702 ? -11.407 49.829 -23.489 1.00 28.05 702 ARG A CA 1
ATOM 5546 C C . ARG A 1 702 ? -12.595 48.904 -23.230 1.00 28.05 702 ARG A C 1
ATOM 5548 O O . ARG A 1 702 ? -13.331 49.128 -22.273 1.00 28.05 702 ARG A O 1
ATOM 5555 N N . TRP A 1 703 ? -12.767 47.850 -24.025 1.00 31.02 703 TRP A N 1
ATOM 5556 C CA . TRP A 1 703 ? -13.677 46.757 -23.666 1.00 31.02 703 TRP A CA 1
ATOM 5557 C C . TRP A 1 703 ? -12.940 45.813 -22.716 1.00 31.02 703 TRP A C 1
ATOM 5559 O O . TRP A 1 703 ? -12.221 44.911 -23.133 1.00 31.02 703 TRP A O 1
ATOM 5569 N N . GLN A 1 704 ? -13.054 46.079 -21.416 1.00 29.97 704 GLN A N 1
ATOM 5570 C CA . GLN A 1 704 ? -12.550 45.198 -20.367 1.00 29.97 704 GLN A CA 1
ATOM 5571 C C . GLN A 1 704 ? -13.685 44.267 -19.934 1.00 29.97 704 GLN A C 1
ATOM 5573 O O . GLN A 1 704 ? -14.597 44.690 -19.229 1.00 29.97 704 GLN A O 1
ATOM 5578 N N . ILE A 1 705 ? -13.631 42.995 -20.328 1.00 33.22 705 ILE A N 1
ATOM 5579 C CA . ILE A 1 705 ? -14.466 41.965 -19.702 1.00 33.22 705 ILE A CA 1
ATOM 5580 C C . ILE A 1 705 ? -13.675 41.436 -18.507 1.00 33.22 705 ILE A C 1
ATOM 5582 O O . ILE A 1 705 ? -12.787 40.598 -18.643 1.00 33.22 705 ILE A O 1
ATOM 5586 N N . ALA A 1 706 ? -13.950 41.987 -17.326 1.00 27.28 706 ALA A N 1
ATOM 5587 C CA . ALA A 1 706 ? -13.462 41.426 -16.076 1.00 27.28 706 ALA A CA 1
ATOM 5588 C C . ALA A 1 706 ? -14.394 40.278 -15.669 1.00 27.28 706 ALA A C 1
ATOM 5590 O O . ALA A 1 706 ? -15.537 40.511 -15.279 1.00 27.28 706 ALA A O 1
ATOM 5591 N N . GLY A 1 707 ? -13.915 39.037 -15.751 1.00 28.80 707 GLY A N 1
ATOM 5592 C CA . GLY A 1 707 ? -14.603 37.899 -15.148 1.00 28.80 707 GLY A CA 1
ATOM 5593 C C . GLY A 1 707 ? -14.578 38.033 -13.625 1.00 28.80 707 GLY A C 1
ATOM 5594 O O . GLY A 1 707 ? -13.573 37.723 -12.988 1.00 28.80 707 GLY A O 1
ATOM 5595 N N . ALA A 1 708 ? -15.665 38.525 -13.033 1.00 24.56 708 ALA A N 1
ATOM 5596 C CA . ALA A 1 708 ? -15.879 38.432 -11.598 1.00 24.56 708 ALA A CA 1
ATOM 5597 C C . ALA A 1 708 ? -16.198 36.972 -11.245 1.00 24.56 708 ALA A C 1
ATOM 5599 O O . ALA A 1 708 ? -17.123 36.375 -11.792 1.00 24.56 708 ALA A O 1
ATOM 5600 N N . THR A 1 709 ? -15.436 36.395 -10.317 1.00 28.05 709 THR A N 1
ATOM 5601 C CA . THR A 1 709 ? -15.795 35.142 -9.642 1.00 28.05 709 THR A CA 1
ATOM 5602 C C . THR A 1 709 ? -17.209 35.259 -9.074 1.00 28.05 709 THR A C 1
ATOM 5604 O O . THR A 1 709 ? -17.457 36.154 -8.263 1.00 28.05 709 THR A O 1
ATOM 5607 N N . GLN A 1 710 ? -18.112 34.369 -9.502 1.00 24.27 710 GLN A N 1
ATOM 5608 C CA . GLN A 1 710 ? -19.489 34.279 -9.015 1.00 24.27 710 GLN A CA 1
ATOM 5609 C C . GLN A 1 710 ? -19.524 34.224 -7.482 1.00 24.27 710 GLN A C 1
ATOM 5611 O O . GLN A 1 710 ? -18.954 33.326 -6.864 1.00 24.27 710 GLN A O 1
ATOM 5616 N N . TRP A 1 711 ? -20.224 35.186 -6.889 1.00 22.05 711 TRP A N 1
ATOM 5617 C CA . TRP A 1 711 ? -20.855 35.030 -5.586 1.00 22.05 711 TRP A CA 1
ATOM 5618 C C . TRP A 1 711 ? -22.318 34.673 -5.844 1.00 22.05 711 TRP A C 1
ATOM 5620 O O . TRP A 1 711 ? -22.993 35.348 -6.621 1.00 22.05 711 TRP A O 1
ATOM 5630 N N . GLU A 1 712 ? -22.791 33.598 -5.219 1.00 26.38 712 GLU A N 1
ATOM 5631 C CA . GLU A 1 712 ? -24.211 33.260 -5.167 1.00 26.38 712 GLU A CA 1
ATOM 5632 C C . GLU A 1 712 ? -24.970 34.395 -4.465 1.00 26.38 712 GLU A C 1
ATOM 5634 O O . G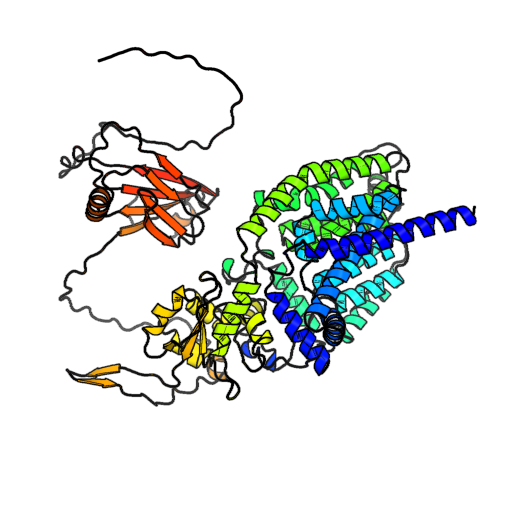LU A 1 712 ? -24.729 34.675 -3.291 1.00 26.38 712 GLU A O 1
ATOM 5639 N N . CYS A 1 713 ? -25.908 35.030 -5.169 1.00 22.16 713 CYS A N 1
ATOM 5640 C CA . CYS A 1 713 ? -26.933 35.867 -4.555 1.00 22.16 713 CYS A CA 1
ATOM 5641 C C . CYS A 1 713 ? -28.316 35.302 -4.894 1.00 22.16 713 CYS A C 1
ATOM 5643 O O . CYS A 1 713 ? -28.680 35.129 -6.057 1.00 22.16 713 CYS A O 1
ATOM 5645 N N . PHE A 1 714 ? -29.062 35.006 -3.833 1.00 25.08 714 PHE A N 1
ATOM 5646 C CA . PHE A 1 714 ? -30.454 34.575 -3.817 1.00 25.08 714 PHE A CA 1
ATOM 5647 C C . PHE A 1 714 ? -31.394 35.580 -4.519 1.00 25.08 714 PHE A C 1
ATOM 5649 O O . PHE A 1 714 ? -31.381 36.760 -4.194 1.00 25.08 714 PHE A O 1
ATOM 5656 N N . GLY A 1 715 ? -32.278 35.067 -5.385 1.00 24.39 715 GLY A N 1
ATOM 5657 C CA . GLY A 1 715 ? -33.710 35.414 -5.442 1.00 24.39 715 GLY A CA 1
ATOM 5658 C C . GLY A 1 715 ? -34.195 36.787 -5.959 1.00 24.39 715 GLY A C 1
ATOM 5659 O O . GLY A 1 715 ? -34.364 37.701 -5.164 1.00 24.39 715 GLY A O 1
ATOM 5660 N N . ALA A 1 716 ? -34.664 36.781 -7.222 1.00 22.48 716 ALA A N 1
ATOM 5661 C CA . ALA A 1 716 ? -35.867 37.458 -7.780 1.00 22.48 716 ALA A CA 1
ATOM 5662 C C . ALA A 1 716 ? -35.897 39.003 -7.992 1.00 22.48 716 ALA A C 1
ATOM 5664 O O . ALA A 1 716 ? -35.184 39.736 -7.318 1.00 22.48 716 ALA A O 1
ATOM 5665 N N . PRO A 1 717 ? -36.832 39.539 -8.819 1.00 30.30 717 PRO A N 1
ATOM 5666 C CA . PRO A 1 717 ? -37.178 39.159 -10.193 1.00 30.30 717 PRO A CA 1
ATOM 5667 C C . PRO A 1 717 ? -37.116 40.344 -11.196 1.00 30.30 717 PRO A C 1
ATOM 5669 O O . PRO A 1 717 ? -37.034 41.514 -10.836 1.00 30.30 717 PRO A O 1
ATOM 5672 N N . VAL A 1 718 ? -37.190 39.969 -12.476 1.00 30.84 718 VAL A N 1
ATOM 5673 C CA . VAL A 1 718 ? -37.442 40.738 -13.711 1.00 30.84 718 VAL A CA 1
ATOM 5674 C C . VAL A 1 718 ? -38.089 42.123 -13.532 1.00 30.84 718 VAL A C 1
ATOM 5676 O O . VAL A 1 718 ? -39.227 42.217 -13.080 1.00 30.84 718 VAL A O 1
ATOM 5679 N N . VAL A 1 719 ? -37.429 43.167 -14.055 1.00 24.28 719 VAL A N 1
ATOM 5680 C CA . VAL A 1 719 ? -38.107 44.332 -14.651 1.00 24.28 719 VAL A CA 1
ATOM 5681 C C . VAL A 1 719 ? -37.418 44.696 -15.963 1.00 24.28 719 VAL A C 1
ATOM 5683 O O . VAL A 1 719 ? -36.263 45.109 -16.016 1.00 24.28 719 VAL A O 1
ATOM 5686 N N . GLU A 1 720 ? -38.189 44.504 -17.019 1.00 29.67 720 GLU A N 1
ATOM 5687 C CA . GLU A 1 720 ? -37.978 44.912 -18.396 1.00 29.67 720 GLU A CA 1
ATOM 5688 C C . GLU A 1 720 ? -38.043 46.446 -18.507 1.00 29.67 720 GLU A C 1
ATOM 5690 O O . GLU A 1 720 ? -38.984 47.074 -18.017 1.00 29.67 720 GLU A O 1
ATOM 5695 N N . LYS A 1 721 ? -37.060 47.073 -19.164 1.00 23.89 721 LYS A N 1
ATOM 5696 C CA . LYS A 1 721 ? -37.249 48.416 -19.723 1.00 23.89 721 LYS A CA 1
ATOM 5697 C C . LYS A 1 721 ? -36.412 48.614 -20.980 1.00 23.89 721 LYS A C 1
ATOM 5699 O O . LYS A 1 721 ? -35.218 48.890 -20.939 1.00 23.89 721 LYS A O 1
ATOM 5704 N N . ILE A 1 722 ? -37.106 48.459 -22.100 1.00 31.80 722 ILE A N 1
ATOM 5705 C CA . ILE A 1 722 ? -36.741 48.963 -23.418 1.00 31.80 722 ILE A CA 1
ATOM 5706 C C . ILE A 1 722 ? -36.885 50.490 -23.388 1.00 31.80 722 ILE A C 1
ATOM 5708 O O . ILE A 1 722 ? -37.938 51.000 -23.003 1.00 31.80 722 ILE A O 1
ATOM 5712 N N . SER A 1 723 ? -35.874 51.224 -23.851 1.00 26.09 723 SER A N 1
ATOM 5713 C CA . SER A 1 723 ? -36.087 52.555 -24.428 1.00 26.09 723 SER A CA 1
ATOM 5714 C C . SER A 1 723 ? -35.036 52.857 -25.491 1.00 26.09 723 SER A C 1
ATOM 5716 O O . SER A 1 723 ? -33.838 52.706 -25.264 1.00 26.09 723 SER A O 1
ATOM 5718 N N . ASN A 1 724 ? -35.555 53.247 -26.651 1.00 28.91 724 ASN A N 1
ATOM 5719 C CA . ASN A 1 724 ? -34.897 53.481 -27.929 1.00 28.91 724 ASN A CA 1
ATOM 5720 C C . ASN A 1 724 ? -34.018 54.749 -27.963 1.00 28.91 724 ASN A C 1
ATOM 5722 O O . ASN A 1 724 ? -34.469 55.780 -27.477 1.00 28.91 724 ASN A O 1
ATOM 5726 N N . HIS A 1 725 ? -32.884 54.639 -28.678 1.00 24.75 725 HIS A N 1
ATOM 5727 C CA . HIS A 1 725 ? -32.248 55.597 -29.618 1.00 24.75 725 HIS A CA 1
ATOM 5728 C C . HIS A 1 725 ? -31.846 57.029 -29.187 1.00 24.75 725 HIS A C 1
ATOM 5730 O O . HIS A 1 725 ? -32.433 57.585 -28.261 1.00 24.75 725 HIS A O 1
ATOM 5736 N N . PRO A 1 726 ? -30.905 57.686 -29.913 1.00 40.03 726 PRO A N 1
ATOM 5737 C CA . PRO A 1 726 ? -30.173 57.259 -31.123 1.00 40.03 726 PRO A CA 1
ATOM 5738 C C . PRO A 1 726 ? -28.893 56.477 -30.849 1.00 40.03 726 PRO A C 1
ATOM 5740 O O . PRO A 1 726 ? -28.072 56.943 -30.027 1.00 40.03 726 PRO A O 1
#

Sequence (726 aa):
MKRRLTQQTLVSTVVYLATLVAVFFATRYFPAIDFDPDRFYHFAISRIYAASGYPATLPQAEDIGWGQAFAEKEFLFHVLSGFAWKLGGEHGVVVYSRVLFAFLMTTLGFVIARAAKSGWMVPVATFVIMLCCAQFSTRMNMIRPHVLAILVMTWQILAWRSGRWKLACVLAGAYTLAYHAFYVPLAINGIFIASLFLAGTNVSRHVAWTILSMAAAIIANPAFPQNIATGVQVLAIATQQTSSIPEYFFGGEIRLLNSVQLIKQHGYMIFLPLVLVLVLLVPRSNTTLTWNAIRGRKLRCPELFAVLGISLLFSALIFLTPRAFEIAVPAGMIALATLAGQHQRTGRWITVVFLVTFVAFHVPGSLDRIHATSVFNPTVAPASESIRRALSVIPQDGQKKVFNWSWWVSPFILYHRPDLRFIDLLDPTFLQRKSPEMSKLRVAVYEDRETDPWFVVRNVFHADYVMIPDSMAGRWATDPHFTLMKTPPPVDERYGFSVLKVAEHRIDRFVTKGRTGTAVVSRPFPEITDTEFRRQDIPIEQEWPRIEEHPGDSAPVPTLAFVDSFRTLAGMSGGLKPKDLAKLDPFKNSLCTRVSVDPAEIARITRDAGRIDYLGIGGGSWFGVWVNDEPLYQAENPFAPRLVDTLIDLRGARSVPPVRSIEAISCAKLSTNRAGLAISLWSKTDIESRCGNVFRTSHPTRWQIAGATQWECFGAPVVEKISNHP

Foldseek 3Di:
DVVVVVVVVVLLVVLLVVLLVVQLVVLVVQQLQQFALCLLVLLLLLCCCLPPNDDQAQCQAPLLPRNPGNLPQAQVLSNVLNVLCNVPRSVSLLSVLSSLLSLQLLLLLSLLCVLLVHSNSSNVSSVLLCQQQLVLVSVSSYSDLVSVLLSLQLVLLVCLLVVVLLSNLLSLLVSSNRGLQNVLSVLLLVLLLVLCVLLVHDSPVSVVSNCVSNVCSCVPRPSPPSSNVVSVVVVCVLQCPPPPPPPVLDDPQSDADDPVRCCLNPVCLLCLLVVVVVVLVPPPPPSCQPVVSVVSHRRPRSSLSSLSVQLNVLSVSCRSGVVSVNRNSSSSSSNLSVVSNVPPPCSNVSSVVCSVVSCVRRNVSSVVVSVCCVPPDDGCVLLLQLLLQQCVLDDLPAEAEEEELGLSSVSSCCNNPVSYHYHRHDRLVSSCVSPVPLSVLSVCVSVVVDPCNLCCVCQVVVHQKYKDQPVCQVVVCVPVQWAWGPGDAGPDNVSHITMTGGHNFDFDFDPDPPDGDTDGPPPPDPNPPPVVVVPPPDPPDDDDDDDDDDDDDDDDDDDFWDKDKDWDDPDDDDDDDPVVVVPDDPQRTKIKIKTKGALVLLVVCCVVVVHFQKWKWFDDQWTFIDTPNHTRDIGGDNPDHGDDIDMDGPVPPPDDARFRMKIWMWMARPPPRDIFIWIDTDHDPPPPDDDDDDDDDDDDDGPTPGDDDDDDDDDDDDDDDDDDDD